Protein AF-A0A3D2EWH8-F1 (afdb_monomer_lite)

pLDDT: mean 90.08, std 9.7, range [44.03, 98.38]

Structure (mmCIF, N/CA/C/O backbone):
data_AF-A0A3D2EWH8-F1
#
_entry.id   AF-A0A3D2EWH8-F1
#
loop_
_atom_site.group_PDB
_atom_site.id
_atom_site.type_symbol
_atom_site.label_atom_id
_atom_site.label_alt_id
_atom_site.label_comp_id
_atom_site.label_asym_id
_atom_site.label_entity_id
_atom_site.label_seq_id
_atom_site.pdbx_PDB_ins_code
_atom_site.Cartn_x
_atom_site.Cartn_y
_atom_site.Cartn_z
_atom_site.occupancy
_atom_site.B_iso_or_equiv
_atom_site.auth_seq_id
_atom_site.auth_comp_id
_atom_site.auth_asym_id
_atom_site.auth_atom_id
_atom_site.pdbx_PDB_model_num
ATOM 1 N N . MET A 1 1 ? 4.519 -30.432 28.059 1.00 87.75 1 MET A N 1
ATOM 2 C CA . MET A 1 1 ? 3.528 -30.448 26.972 1.00 87.75 1 MET A CA 1
ATOM 3 C C . MET A 1 1 ? 2.766 -31.754 27.060 1.00 87.75 1 MET A C 1
ATOM 5 O O . MET A 1 1 ? 3.389 -32.806 26.987 1.00 87.75 1 MET A O 1
ATOM 9 N N . GLN A 1 2 ? 1.465 -31.682 27.308 1.00 94.62 2 GLN A N 1
ATOM 10 C CA . GLN A 1 2 ? 0.571 -32.838 27.301 1.00 94.62 2 GLN A CA 1
ATOM 11 C C . GLN A 1 2 ? 0.069 -33.100 25.875 1.00 94.62 2 GLN A C 1
ATOM 13 O O . GLN A 1 2 ? 0.092 -32.199 25.036 1.00 94.62 2 GLN A O 1
ATOM 18 N N . VAL A 1 3 ? -0.394 -34.317 25.590 1.00 95.69 3 VAL A N 1
ATOM 19 C CA . VAL A 1 3 ? -0.997 -34.685 24.297 1.00 95.69 3 VAL A CA 1
ATOM 20 C C . VAL A 1 3 ? -2.328 -35.368 24.570 1.00 95.69 3 VAL A C 1
ATOM 22 O O . VAL A 1 3 ? -2.373 -36.333 25.333 1.00 95.69 3 VAL A O 1
ATOM 25 N N . PHE A 1 4 ? -3.402 -34.882 23.952 1.00 97.06 4 PHE A N 1
ATOM 26 C CA . PHE A 1 4 ? -4.740 -35.429 24.153 1.00 97.06 4 PHE A CA 1
ATOM 27 C C . PHE A 1 4 ? -5.503 -35.557 22.834 1.00 97.06 4 PHE A C 1
ATOM 29 O O . PHE A 1 4 ? -5.484 -34.653 22.000 1.00 97.06 4 PHE A O 1
ATOM 36 N N . GLY A 1 5 ? -6.164 -36.694 22.632 1.00 96.75 5 GLY A N 1
ATOM 37 C CA . GLY A 1 5 ? -6.786 -37.056 21.362 1.00 96.75 5 GLY A CA 1
ATOM 38 C C . GLY A 1 5 ? -8.298 -36.869 21.344 1.00 96.75 5 GLY A C 1
ATOM 39 O O . GLY A 1 5 ? -8.986 -37.170 22.314 1.00 96.75 5 GLY A O 1
ATOM 40 N N . ILE A 1 6 ? -8.829 -36.447 20.202 1.00 97.19 6 ILE A N 1
ATOM 41 C CA . ILE A 1 6 ? -10.258 -36.451 19.890 1.00 97.19 6 ILE A CA 1
ATOM 42 C C . ILE A 1 6 ? -10.489 -37.465 18.768 1.00 97.19 6 ILE A C 1
ATOM 44 O O . ILE A 1 6 ? -10.050 -37.285 17.626 1.00 97.19 6 ILE A O 1
ATOM 48 N N . VAL A 1 7 ? -11.181 -38.556 19.090 1.00 95.19 7 VAL A N 1
ATOM 49 C CA . VAL A 1 7 ? -11.479 -39.650 18.157 1.00 95.19 7 VAL A CA 1
ATOM 50 C C . VAL A 1 7 ? -12.976 -39.870 18.025 1.00 95.19 7 VAL A C 1
ATOM 52 O O . VAL A 1 7 ? -13.784 -39.216 18.663 1.00 95.19 7 VAL A O 1
ATOM 55 N N . GLY A 1 8 ? -13.362 -40.731 17.096 1.00 91.88 8 GLY A N 1
ATOM 56 C CA . GLY A 1 8 ? -14.752 -40.947 16.719 1.00 91.88 8 GLY A CA 1
ATOM 57 C C . GLY A 1 8 ? -14.844 -41.405 15.273 1.00 91.88 8 GLY A C 1
ATOM 58 O O . GLY A 1 8 ? -13.917 -41.238 14.461 1.00 91.88 8 GLY A O 1
ATOM 59 N N . TRP A 1 9 ? -15.974 -41.994 14.916 1.00 89.19 9 TRP A N 1
ATOM 60 C CA . TRP A 1 9 ? -16.231 -42.400 13.542 1.00 89.19 9 TRP A CA 1
ATOM 61 C C . TRP A 1 9 ? -16.456 -41.193 12.616 1.00 89.19 9 TRP A C 1
ATOM 63 O O . TRP A 1 9 ? -16.443 -40.029 13.041 1.00 89.19 9 TRP A O 1
ATOM 73 N N . LYS A 1 10 ? -16.564 -41.437 11.303 1.00 83.94 10 LYS A N 1
ATOM 74 C CA . LYS A 1 10 ? -16.862 -40.361 10.341 1.00 83.94 10 LYS A CA 1
ATOM 75 C C . LYS A 1 10 ? -18.187 -39.682 10.730 1.00 83.94 10 LYS A C 1
ATOM 77 O O . LYS A 1 10 ? -19.050 -40.320 11.320 1.00 83.94 10 LYS A O 1
ATOM 82 N N . ASN A 1 11 ? -18.295 -38.382 10.457 1.00 81.69 11 ASN A N 1
ATOM 83 C CA . ASN A 1 11 ? -19.487 -37.550 10.690 1.00 81.69 11 ASN A CA 1
ATOM 84 C C . ASN A 1 11 ? -19.979 -37.408 12.145 1.00 81.69 11 ASN A C 1
ATOM 86 O O . ASN A 1 11 ? -21.056 -36.879 12.370 1.00 81.69 11 ASN A O 1
ATOM 90 N N . ASN A 1 12 ? -19.171 -37.774 13.144 1.00 85.88 12 ASN A N 1
ATOM 91 C CA . ASN A 1 12 ? -19.539 -37.615 14.558 1.00 85.88 12 ASN A CA 1
ATOM 92 C C . ASN A 1 12 ? -19.154 -36.248 15.174 1.00 85.88 12 ASN A C 1
ATOM 94 O O . ASN A 1 12 ? -19.240 -36.071 16.377 1.00 85.88 12 ASN A O 1
ATOM 98 N N . GLY A 1 13 ? -18.734 -35.251 14.385 1.00 86.44 13 GLY A N 1
ATOM 99 C CA . GLY A 1 13 ? -18.481 -33.890 14.902 1.00 86.44 13 GLY A CA 1
ATOM 100 C C . GLY A 1 13 ? -17.141 -33.666 15.623 1.00 86.44 13 GLY A C 1
ATOM 101 O O . GLY A 1 13 ? -17.014 -32.706 16.376 1.00 86.44 13 GLY A O 1
ATOM 102 N N . LYS A 1 14 ? -16.132 -34.515 15.378 1.00 92.94 14 LYS A N 1
ATOM 103 C CA . LYS A 1 14 ? -14.773 -34.381 15.949 1.00 92.94 14 LYS A CA 1
ATOM 104 C C . LYS A 1 14 ? -14.157 -33.001 15.718 1.00 92.94 14 LYS A C 1
ATOM 106 O O . LYS A 1 14 ? -13.758 -32.360 16.678 1.00 92.94 14 LYS A O 1
ATOM 111 N N . THR A 1 15 ? -14.114 -32.546 14.463 1.00 92.44 15 THR A N 1
ATOM 112 C CA . THR A 1 15 ? -13.508 -31.256 14.099 1.00 92.44 15 THR A CA 1
ATOM 113 C C . THR A 1 15 ? -14.187 -30.101 14.838 1.00 92.44 15 THR A C 1
ATOM 115 O O . THR A 1 15 ? -13.508 -29.266 15.419 1.00 92.44 15 THR A O 1
ATOM 118 N N . THR A 1 16 ? -15.520 -30.122 14.940 1.00 90.88 16 THR A N 1
ATOM 119 C CA . THR A 1 16 ? -16.285 -29.126 15.705 1.00 90.88 16 THR A CA 1
ATOM 120 C C . THR A 1 16 ? -15.915 -29.125 17.189 1.00 90.88 16 THR A C 1
ATOM 122 O O . THR A 1 16 ? -15.787 -28.060 17.787 1.00 90.88 16 THR A O 1
ATOM 125 N N . LEU A 1 17 ? -15.729 -30.298 17.806 1.00 94.00 17 LEU A N 1
ATOM 126 C CA . LEU A 1 17 ? -15.289 -30.362 19.201 1.00 94.00 17 LEU A CA 1
ATOM 127 C C . LEU A 1 17 ? -13.853 -29.845 19.362 1.00 94.00 17 LEU A C 1
ATOM 129 O O . LEU A 1 17 ? -13.596 -29.075 20.281 1.00 94.00 17 LEU A O 1
ATOM 133 N N . VAL A 1 18 ? -12.940 -30.223 18.461 1.00 96.69 18 VAL A N 1
ATOM 134 C CA . VAL A 1 18 ? -11.543 -29.759 18.464 1.00 96.69 18 VAL A CA 1
ATOM 135 C C . VAL A 1 18 ? -11.478 -28.232 18.401 1.00 96.69 18 VAL A C 1
ATOM 137 O O . VAL A 1 18 ? -10.810 -27.623 19.232 1.00 96.69 18 VAL A O 1
ATOM 140 N N . GLU A 1 19 ? -12.212 -27.603 17.481 1.00 96.44 19 GLU A N 1
ATOM 141 C CA . GLU A 1 19 ? -12.273 -26.140 17.347 1.00 96.44 19 GLU A CA 1
ATOM 142 C C . GLU A 1 19 ? -12.770 -25.465 18.630 1.00 96.44 19 GLU A C 1
ATOM 144 O O . GLU A 1 19 ? -12.127 -24.548 19.147 1.00 96.44 19 GLU A O 1
ATOM 149 N N . ARG A 1 20 ? -13.891 -25.950 19.181 1.00 95.38 20 ARG A N 1
ATOM 150 C CA . ARG A 1 20 ? -14.478 -25.419 20.422 1.00 95.38 20 ARG A CA 1
ATOM 151 C C . ARG A 1 20 ? -13.529 -25.570 21.609 1.00 95.38 20 ARG A C 1
ATOM 153 O O . ARG A 1 20 ? -13.427 -24.656 22.425 1.00 95.38 20 ARG A O 1
ATOM 160 N N . LEU A 1 21 ? -12.836 -26.701 21.696 1.00 95.44 21 LEU A N 1
ATOM 161 C CA . LEU A 1 21 ? -11.920 -27.022 22.785 1.00 95.44 21 LEU A CA 1
ATOM 162 C C . LEU A 1 21 ? -10.659 -26.161 22.726 1.00 95.44 21 LEU A C 1
ATOM 164 O O . LEU A 1 21 ? -10.281 -25.575 23.736 1.00 95.44 21 LEU A O 1
ATOM 168 N N . ILE A 1 22 ? -10.059 -26.012 21.540 1.00 96.19 22 ILE A N 1
ATOM 169 C CA . ILE A 1 22 ? -8.915 -25.114 21.330 1.00 96.19 22 ILE A CA 1
ATOM 170 C C . ILE A 1 22 ? -9.308 -23.681 21.699 1.00 96.19 22 ILE A C 1
ATOM 172 O O . ILE A 1 22 ? -8.621 -23.054 22.502 1.00 96.19 22 ILE A O 1
ATOM 176 N N . ALA A 1 23 ? -10.443 -23.184 21.194 1.00 90.00 23 ALA A N 1
ATOM 177 C CA . ALA A 1 23 ? -10.916 -21.837 21.508 1.00 90.00 23 ALA A CA 1
ATOM 178 C C . ALA A 1 23 ? -11.118 -21.630 23.020 1.00 90.00 23 ALA A C 1
ATOM 180 O O . ALA A 1 23 ? -10.714 -20.602 23.568 1.00 90.00 23 ALA A O 1
ATOM 181 N N . ASN A 1 24 ? -11.703 -22.613 23.713 1.00 91.69 24 ASN A N 1
ATOM 182 C CA . ASN A 1 24 ? -11.949 -22.534 25.150 1.00 91.69 24 ASN A CA 1
ATOM 183 C C . ASN A 1 24 ? -10.652 -22.575 25.977 1.00 91.69 24 ASN A C 1
ATOM 185 O O . ASN A 1 24 ? -10.472 -21.757 26.878 1.00 91.69 24 ASN A O 1
ATOM 189 N N . LEU A 1 25 ? -9.719 -23.466 25.639 1.00 93.56 25 LEU A N 1
ATOM 190 C CA . LEU A 1 25 ? -8.410 -23.566 26.288 1.00 93.56 25 LEU A CA 1
ATOM 191 C C . LEU A 1 25 ? -7.567 -22.303 26.075 1.00 93.56 25 LEU A C 1
ATOM 193 O O . LEU A 1 25 ? -6.998 -21.774 27.030 1.00 93.56 25 LEU A O 1
ATOM 197 N N . THR A 1 26 ? -7.527 -21.770 24.851 1.00 91.94 26 THR A N 1
ATOM 198 C CA . THR A 1 26 ? -6.823 -20.514 24.558 1.00 91.94 26 THR A CA 1
ATOM 199 C C . THR A 1 26 ? -7.447 -19.337 25.307 1.00 91.94 26 THR A C 1
ATOM 201 O O . THR A 1 26 ? -6.718 -18.535 25.887 1.00 91.94 26 THR A O 1
ATOM 204 N N . ARG A 1 27 ? -8.784 -19.267 25.399 1.00 87.50 27 ARG A N 1
ATOM 205 C CA . ARG A 1 27 ? -9.491 -18.269 26.227 1.00 87.50 27 ARG A CA 1
ATOM 206 C C . ARG A 1 27 ? -9.103 -18.363 27.708 1.00 87.50 27 ARG A C 1
ATOM 208 O O . ARG A 1 27 ? -9.052 -17.344 28.388 1.00 87.50 27 ARG A O 1
ATOM 215 N N . ARG A 1 28 ? -8.814 -19.570 28.201 1.00 87.50 28 ARG A N 1
ATOM 216 C CA . ARG A 1 28 ? -8.345 -19.838 29.572 1.00 87.50 28 ARG A CA 1
ATOM 217 C C . ARG A 1 28 ? -6.829 -19.650 29.757 1.00 87.50 28 ARG A C 1
ATOM 219 O O . ARG A 1 28 ? -6.317 -19.913 30.841 1.00 87.50 28 ARG A O 1
ATOM 226 N N . GLY A 1 29 ? -6.115 -19.175 28.733 1.00 87.94 29 GLY A N 1
ATOM 227 C CA . GLY A 1 29 ? -4.699 -18.805 28.811 1.00 87.94 29 GLY A CA 1
ATOM 228 C C . GLY A 1 29 ? -3.704 -19.920 28.482 1.00 87.94 29 GLY A C 1
ATOM 229 O O . GLY A 1 29 ? -2.502 -19.699 28.615 1.00 87.94 29 GLY A O 1
ATOM 230 N N . TYR A 1 30 ? -4.164 -21.093 28.040 1.00 92.31 30 TYR A N 1
ATOM 231 C CA . TYR A 1 30 ? -3.276 -22.180 27.623 1.00 92.31 30 TYR A CA 1
ATOM 232 C C . TYR A 1 30 ? -2.739 -21.950 26.207 1.00 92.31 30 TYR A C 1
ATOM 234 O O . TYR A 1 30 ? -3.470 -21.555 25.292 1.00 92.31 30 TYR A O 1
ATOM 242 N N . LYS A 1 31 ? -1.463 -22.274 25.994 1.00 94.12 31 LYS A N 1
ATOM 243 C CA . LYS A 1 31 ? -0.865 -22.405 24.664 1.00 94.12 31 LYS A CA 1
ATOM 244 C C . LYS A 1 31 ? -1.204 -23.783 24.117 1.00 94.12 31 LYS A C 1
ATOM 246 O O . LYS A 1 31 ? -0.784 -24.791 24.686 1.00 94.12 31 LYS A O 1
ATOM 251 N N . VAL A 1 32 ? -1.936 -23.826 23.009 1.00 95.94 32 VAL A N 1
ATOM 252 C CA . VAL A 1 32 ? -2.468 -25.074 22.448 1.00 95.94 32 VAL A CA 1
ATOM 253 C C . VAL A 1 32 ? -1.921 -25.307 21.042 1.00 95.94 32 VAL A C 1
ATOM 255 O O . VAL A 1 32 ? -2.069 -24.456 20.167 1.00 95.94 32 VAL A O 1
ATOM 258 N N . GLY A 1 33 ? -1.291 -26.461 20.829 1.00 96.44 33 GLY A N 1
ATOM 259 C CA . GLY A 1 33 ? -0.975 -26.999 19.507 1.00 96.44 33 GLY A CA 1
ATOM 260 C C . GLY A 1 33 ? -2.099 -27.902 18.992 1.00 96.44 33 GLY A C 1
ATOM 261 O O . GLY A 1 33 ? -2.917 -28.390 19.772 1.00 96.44 33 GLY A O 1
ATOM 262 N N . SER A 1 34 ? -2.145 -28.166 17.684 1.00 96.81 34 SER A N 1
ATOM 263 C CA . SER A 1 34 ? -3.102 -29.126 17.124 1.00 96.81 34 SER A CA 1
ATOM 264 C C . SER A 1 34 ? -2.509 -29.955 15.992 1.00 96.81 34 SER A C 1
ATOM 266 O O . SER A 1 34 ? -1.759 -29.433 15.171 1.00 96.81 34 SER A O 1
ATOM 268 N N . ILE A 1 35 ? -2.851 -31.242 15.949 1.00 95.69 35 ILE A N 1
ATOM 269 C CA . ILE A 1 35 ? -2.458 -32.181 14.892 1.00 95.69 35 ILE A CA 1
ATOM 270 C C . ILE A 1 35 ? -3.725 -32.802 14.315 1.00 95.69 35 ILE A C 1
ATOM 272 O O . ILE A 1 35 ? -4.584 -33.260 15.064 1.00 95.69 35 ILE A O 1
ATOM 276 N N . LYS A 1 36 ? -3.820 -32.881 12.986 1.00 93.19 36 LYS A N 1
ATOM 277 C CA . LYS A 1 36 ? -4.891 -33.600 12.292 1.00 93.19 36 LYS A CA 1
ATOM 278 C C . LYS A 1 36 ? -4.301 -34.699 11.420 1.00 93.19 36 LYS A C 1
ATOM 280 O O . LYS A 1 36 ? -3.499 -34.419 10.539 1.00 93.19 36 LYS A O 1
ATOM 285 N N . HIS A 1 37 ? -4.732 -35.935 11.644 1.00 91.06 37 HIS A N 1
ATOM 286 C CA . HIS A 1 37 ? -4.354 -37.072 10.809 1.00 91.06 37 HIS A CA 1
ATOM 287 C C . HIS A 1 37 ? -5.275 -37.157 9.585 1.00 91.06 37 HIS A C 1
ATOM 289 O O . HIS A 1 37 ? -6.481 -37.393 9.724 1.00 91.06 37 HIS A O 1
ATOM 295 N N . ALA A 1 38 ? -4.726 -36.951 8.389 1.00 82.81 38 ALA A N 1
ATOM 296 C CA . ALA A 1 38 ? -5.452 -37.089 7.130 1.00 82.81 38 ALA A CA 1
ATOM 297 C C . ALA A 1 38 ? -5.299 -38.516 6.571 1.00 82.81 38 ALA A C 1
ATOM 299 O O . ALA A 1 38 ? -4.227 -39.096 6.615 1.00 82.81 38 ALA A O 1
ATOM 300 N N . HIS A 1 39 ? -6.384 -39.089 6.038 1.00 71.00 39 HIS A N 1
ATOM 301 C CA . HIS A 1 39 ? -6.389 -40.436 5.432 1.00 71.00 39 HIS A CA 1
ATOM 302 C C . HIS A 1 39 ? -6.357 -40.415 3.892 1.00 71.00 39 HIS A C 1
ATOM 304 O O . HIS A 1 39 ? -6.572 -41.443 3.254 1.00 71.00 39 HIS A O 1
ATOM 310 N N . HIS A 1 40 ? -6.184 -39.239 3.297 1.00 73.44 40 HIS A N 1
ATOM 311 C CA . HIS A 1 40 ? -6.051 -39.036 1.859 1.00 73.44 40 HIS A CA 1
ATOM 312 C C . HIS A 1 40 ? -4.872 -38.105 1.614 1.00 73.44 40 HIS A C 1
ATOM 314 O O . HIS A 1 40 ? -4.506 -37.343 2.508 1.00 73.44 40 HIS A O 1
ATOM 320 N N . ASP A 1 41 ? -4.306 -38.193 0.416 1.00 74.06 41 ASP A N 1
ATOM 321 C CA . ASP A 1 41 ? -3.236 -37.308 -0.021 1.00 74.06 41 ASP A CA 1
ATOM 322 C C . ASP A 1 41 ? -3.746 -35.857 -0.008 1.00 74.06 41 ASP A C 1
ATOM 324 O O . ASP A 1 41 ? -4.767 -35.539 -0.629 1.00 74.06 41 ASP A O 1
ATOM 328 N N . VAL A 1 42 ? -3.102 -35.011 0.793 1.00 80.94 42 VAL A N 1
ATOM 329 C CA . VAL A 1 42 ? -3.432 -33.593 0.962 1.00 80.94 42 VAL A CA 1
ATOM 330 C C . VAL A 1 42 ? -2.141 -32.820 0.797 1.00 80.94 42 VAL A C 1
ATOM 332 O O . VAL A 1 42 ? -1.240 -32.933 1.626 1.00 80.94 42 VAL A O 1
ATOM 335 N N . ASP A 1 43 ? -2.083 -31.997 -0.243 1.00 84.81 43 ASP A N 1
ATOM 336 C CA . ASP A 1 43 ? -0.966 -31.086 -0.438 1.00 84.81 43 ASP A CA 1
ATOM 337 C C . ASP A 1 43 ? -1.256 -29.735 0.234 1.00 84.81 43 ASP A C 1
ATOM 339 O O . ASP A 1 43 ? -2.366 -29.198 0.161 1.00 84.81 43 ASP A O 1
ATOM 343 N N . LEU A 1 44 ? -0.244 -29.193 0.910 1.00 84.50 44 LEU A N 1
ATOM 344 C CA . LEU A 1 44 ? -0.266 -27.850 1.491 1.00 84.50 44 LEU A CA 1
ATOM 345 C C . LEU A 1 44 ? 0.148 -26.776 0.472 1.00 84.50 44 LEU A C 1
ATOM 347 O O . LEU A 1 44 ? 0.005 -25.585 0.754 1.00 84.50 44 LEU A O 1
ATOM 351 N N . ASP A 1 45 ? 0.659 -27.187 -0.690 1.00 86.56 45 ASP A N 1
ATOM 352 C CA . ASP A 1 45 ? 1.200 -26.322 -1.734 1.00 86.56 45 ASP A CA 1
ATOM 353 C C . ASP A 1 45 ? 0.436 -26.462 -3.066 1.00 86.56 45 ASP A C 1
ATOM 355 O O . ASP A 1 45 ? -0.322 -27.407 -3.285 1.00 86.56 45 ASP A O 1
ATOM 359 N N . GLN A 1 46 ? 0.606 -25.494 -3.971 1.00 85.31 46 GLN A N 1
ATOM 360 C CA . GLN A 1 46 ? -0.059 -25.476 -5.276 1.00 85.31 46 GLN A CA 1
ATOM 361 C C . GLN A 1 46 ? 0.900 -25.886 -6.403 1.00 85.31 46 GLN A C 1
ATOM 363 O O . GLN A 1 46 ? 1.959 -25.263 -6.554 1.00 85.31 46 GLN A O 1
ATOM 368 N N . PRO A 1 47 ? 0.507 -26.838 -7.274 1.00 87.56 47 PRO A N 1
ATOM 369 C CA . PRO A 1 47 ? 1.283 -27.187 -8.456 1.00 87.56 47 PRO A CA 1
ATOM 370 C C . PRO A 1 47 ? 1.677 -25.962 -9.290 1.00 87.56 47 PRO A C 1
ATOM 372 O O . PRO A 1 47 ? 0.853 -25.101 -9.599 1.00 87.56 47 PRO A O 1
ATOM 375 N N . GLY A 1 48 ? 2.957 -25.889 -9.662 1.00 85.38 48 GLY A N 1
ATOM 376 C CA . GLY A 1 48 ? 3.518 -24.809 -10.482 1.00 85.38 48 GLY A CA 1
ATOM 377 C C . GLY A 1 48 ? 4.066 -23.604 -9.709 1.00 85.38 48 GLY A C 1
ATOM 378 O O . GLY A 1 48 ? 4.766 -22.791 -10.311 1.00 85.38 48 GLY A O 1
ATOM 379 N N . ARG A 1 49 ? 3.822 -23.492 -8.395 1.00 89.81 49 ARG A N 1
ATOM 380 C CA . ARG A 1 49 ? 4.496 -22.500 -7.537 1.00 89.81 49 ARG A CA 1
ATOM 381 C C . ARG A 1 49 ? 5.942 -22.905 -7.244 1.00 89.81 49 ARG A C 1
ATOM 383 O O . ARG A 1 49 ? 6.312 -24.070 -7.385 1.00 89.81 49 ARG A O 1
ATOM 390 N N . ASP A 1 50 ? 6.769 -21.941 -6.846 1.00 91.62 50 ASP A N 1
ATOM 391 C CA . ASP A 1 50 ? 8.215 -22.152 -6.693 1.00 91.62 50 ASP A CA 1
ATOM 392 C C . ASP A 1 50 ? 8.547 -23.208 -5.629 1.00 91.62 50 ASP A C 1
ATOM 394 O O . ASP A 1 50 ? 9.316 -24.129 -5.895 1.00 91.62 50 ASP A O 1
ATOM 398 N N . SER A 1 51 ? 7.894 -23.160 -4.466 1.00 91.50 51 SER A N 1
ATOM 399 C CA . SER A 1 51 ? 8.060 -24.160 -3.401 1.00 91.50 51 SER A CA 1
ATOM 400 C C . SER A 1 51 ? 7.634 -25.568 -3.827 1.00 91.50 51 SER A C 1
ATOM 402 O O . SER A 1 51 ? 8.332 -26.535 -3.519 1.00 91.50 51 SER A O 1
ATOM 404 N N . TYR A 1 52 ? 6.570 -25.688 -4.625 1.00 92.25 52 TYR A N 1
ATOM 405 C CA . TYR A 1 52 ? 6.139 -26.967 -5.185 1.00 92.25 52 TYR A CA 1
ATOM 406 C C . TYR A 1 52 ? 7.201 -27.523 -6.136 1.00 92.25 52 TYR A C 1
ATOM 408 O O . TYR A 1 52 ? 7.538 -28.705 -6.096 1.00 92.25 52 TYR A O 1
ATOM 416 N N . ARG A 1 53 ? 7.783 -26.658 -6.976 1.00 93.56 53 ARG A N 1
ATOM 417 C CA . ARG A 1 53 ? 8.861 -27.038 -7.898 1.00 93.56 53 ARG A CA 1
ATOM 418 C C . ARG A 1 53 ? 10.129 -27.464 -7.157 1.00 93.56 53 ARG A C 1
ATOM 420 O O . ARG A 1 53 ? 10.801 -28.370 -7.636 1.00 93.56 53 ARG A O 1
ATOM 427 N N . HIS A 1 54 ? 10.445 -26.866 -6.006 1.00 94.31 54 HIS A N 1
ATOM 428 C CA . HIS A 1 54 ? 11.578 -27.292 -5.173 1.00 94.31 54 HIS A CA 1
ATOM 429 C C . HIS A 1 54 ? 11.385 -28.719 -4.643 1.00 94.31 54 HIS A C 1
ATOM 431 O O . HIS A 1 54 ? 12.276 -29.555 -4.787 1.00 94.31 54 HIS A O 1
ATOM 437 N N . ARG A 1 55 ? 10.200 -29.018 -4.097 1.00 92.88 55 ARG A N 1
ATOM 438 C CA . ARG A 1 55 ? 9.832 -30.361 -3.616 1.00 92.88 55 ARG A CA 1
ATOM 439 C C . ARG A 1 55 ? 9.852 -31.384 -4.752 1.00 92.88 55 ARG A C 1
ATOM 441 O O . ARG A 1 55 ? 10.526 -32.404 -4.647 1.00 92.88 55 ARG A O 1
ATOM 448 N N . ALA A 1 56 ? 9.221 -31.064 -5.886 1.00 91.19 56 ALA A N 1
ATOM 449 C CA . ALA A 1 56 ? 9.204 -31.918 -7.077 1.00 91.19 56 ALA A CA 1
ATOM 450 C C . ALA A 1 56 ? 10.603 -32.159 -7.682 1.00 91.19 56 ALA A C 1
ATOM 452 O O . ALA A 1 56 ? 10.822 -33.174 -8.340 1.00 91.19 56 ALA A O 1
ATOM 453 N N . ALA A 1 57 ? 11.558 -31.253 -7.449 1.00 93.44 57 ALA A N 1
ATOM 454 C CA . ALA A 1 57 ? 12.959 -31.431 -7.828 1.00 93.44 57 ALA A CA 1
ATOM 455 C C . ALA A 1 57 ? 13.744 -32.363 -6.880 1.00 93.44 57 ALA A C 1
ATOM 457 O O . ALA A 1 57 ? 14.909 -32.650 -7.151 1.00 93.44 57 ALA A O 1
ATOM 458 N N . GLY A 1 58 ? 13.123 -32.850 -5.799 1.00 92.44 58 GLY A N 1
ATOM 459 C CA . GLY A 1 58 ? 13.706 -33.807 -4.857 1.00 92.44 58 GLY A CA 1
ATOM 460 C C . GLY A 1 58 ? 14.182 -33.205 -3.534 1.00 92.44 58 GLY A C 1
ATOM 461 O O . GLY A 1 58 ? 14.969 -33.844 -2.838 1.00 92.44 58 GLY A O 1
ATOM 462 N N . ALA A 1 59 ? 13.752 -31.992 -3.170 1.00 94.12 59 ALA A N 1
ATOM 463 C CA . ALA A 1 59 ? 14.041 -31.446 -1.846 1.00 94.12 59 ALA A CA 1
ATOM 464 C C . ALA A 1 59 ? 13.334 -32.274 -0.757 1.00 94.12 59 ALA A C 1
ATOM 466 O O . ALA A 1 59 ? 12.109 -32.366 -0.755 1.00 94.12 59 ALA A O 1
ATOM 467 N N . SER A 1 60 ? 14.100 -32.842 0.182 1.00 93.00 60 SER A N 1
ATOM 468 C CA . SER A 1 60 ? 13.559 -33.609 1.318 1.00 93.00 60 SER A CA 1
ATOM 469 C C . SER A 1 60 ? 12.789 -32.732 2.306 1.00 93.00 60 SER A C 1
ATOM 471 O O . SER A 1 60 ? 11.848 -33.187 2.948 1.00 93.00 60 SER A O 1
ATOM 473 N N . GLU A 1 61 ? 13.183 -31.461 2.414 1.00 94.12 61 GLU A N 1
ATOM 474 C CA . GLU A 1 61 ? 12.488 -30.450 3.202 1.00 94.12 61 GLU A CA 1
ATOM 475 C C . GLU A 1 61 ? 12.388 -29.143 2.418 1.00 94.12 61 GLU A C 1
ATOM 477 O O . GLU A 1 61 ? 13.326 -28.726 1.737 1.00 94.12 61 GLU A O 1
ATOM 482 N N . THR A 1 62 ? 11.242 -28.474 2.511 1.00 95.19 62 THR A N 1
ATOM 483 C CA . THR A 1 62 ? 11.019 -27.151 1.912 1.00 95.19 62 THR A CA 1
ATOM 484 C C . THR A 1 62 ? 10.313 -26.255 2.918 1.00 95.19 62 THR A C 1
ATOM 486 O O . THR A 1 62 ? 9.313 -26.653 3.509 1.00 95.19 62 THR A O 1
ATOM 489 N N . MET A 1 63 ? 10.819 -25.034 3.120 1.00 94.06 63 MET A N 1
ATOM 490 C CA . MET A 1 63 ? 10.229 -24.049 4.030 1.00 94.06 63 MET A CA 1
ATOM 491 C C . MET A 1 63 ? 9.665 -22.854 3.258 1.00 94.06 63 MET A C 1
ATOM 493 O O . MET A 1 63 ? 10.374 -22.199 2.497 1.00 94.06 63 MET A O 1
ATOM 497 N N . LEU A 1 64 ? 8.394 -22.540 3.505 1.00 92.25 64 LEU A N 1
ATOM 498 C CA . LEU A 1 64 ? 7.716 -21.326 3.054 1.00 92.25 64 LEU A CA 1
ATOM 499 C C . LEU A 1 64 ? 7.683 -20.324 4.208 1.00 92.25 64 LEU A C 1
ATOM 501 O O . LEU A 1 64 ? 7.107 -20.629 5.247 1.00 92.25 64 LEU A O 1
ATOM 505 N N . ALA A 1 65 ? 8.262 -19.132 4.046 1.00 93.31 65 ALA A N 1
ATOM 506 C CA . ALA A 1 65 ? 8.337 -18.120 5.104 1.00 93.31 65 ALA A CA 1
ATOM 507 C C . ALA A 1 65 ? 7.831 -16.746 4.635 1.00 93.31 65 ALA A C 1
ATOM 509 O O . ALA A 1 65 ? 8.129 -16.293 3.534 1.00 93.31 65 ALA A O 1
ATOM 510 N N . THR A 1 66 ? 7.069 -16.069 5.497 1.00 91.62 66 THR A N 1
ATOM 511 C CA . THR A 1 66 ? 6.536 -14.711 5.296 1.00 91.62 66 THR A CA 1
ATOM 512 C C . THR A 1 66 ? 6.656 -13.911 6.594 1.00 91.62 66 THR A C 1
ATOM 514 O O . THR A 1 66 ? 6.839 -14.491 7.662 1.00 91.62 66 THR A O 1
ATOM 517 N N . GLY A 1 67 ? 6.440 -12.592 6.547 1.00 89.25 67 GLY A N 1
ATOM 518 C CA . GLY A 1 67 ? 6.438 -11.750 7.754 1.00 89.25 67 GLY A CA 1
ATOM 519 C C . GLY A 1 67 ? 5.357 -12.090 8.796 1.00 89.25 67 GLY A C 1
ATOM 520 O O . GLY A 1 67 ? 5.411 -11.570 9.904 1.00 89.25 67 GLY A O 1
ATOM 521 N N . LYS A 1 68 ? 4.375 -12.947 8.469 1.00 85.62 68 LYS A N 1
ATOM 522 C CA . LYS A 1 68 ? 3.300 -13.354 9.394 1.00 85.62 68 LYS A CA 1
ATOM 523 C C . LYS A 1 68 ? 3.441 -14.785 9.920 1.00 85.62 68 LYS A C 1
ATOM 525 O O . LYS A 1 68 ? 2.927 -15.076 10.994 1.00 85.62 68 LYS A O 1
ATOM 530 N N . ARG A 1 69 ? 4.045 -15.692 9.146 1.00 90.00 69 ARG A N 1
ATOM 531 C CA . ARG A 1 69 ? 4.117 -17.135 9.444 1.00 90.00 69 ARG A CA 1
ATOM 532 C C . ARG A 1 69 ? 5.092 -17.859 8.528 1.00 90.00 69 ARG A C 1
ATOM 534 O O . ARG A 1 69 ? 5.412 -17.360 7.446 1.00 90.00 69 ARG A O 1
ATOM 541 N N . TRP A 1 70 ? 5.451 -19.072 8.927 1.00 92.75 70 TRP A N 1
ATOM 542 C CA . TRP A 1 70 ? 6.171 -20.032 8.104 1.00 92.75 70 TRP A CA 1
ATOM 543 C C . TRP A 1 70 ? 5.498 -21.412 8.146 1.00 92.75 70 TRP A C 1
ATOM 545 O O . TRP A 1 70 ? 4.735 -21.702 9.066 1.00 92.75 70 TRP A O 1
ATOM 555 N N . ALA A 1 71 ? 5.765 -22.235 7.134 1.00 91.81 71 ALA A N 1
ATOM 556 C CA . ALA A 1 71 ? 5.356 -23.633 7.039 1.00 91.81 71 ALA A CA 1
ATOM 557 C C . ALA A 1 71 ? 6.545 -24.473 6.552 1.00 91.81 71 ALA A C 1
ATOM 559 O O . ALA A 1 71 ? 7.225 -24.080 5.603 1.00 91.81 71 ALA A O 1
ATOM 560 N N . LEU A 1 72 ? 6.794 -25.609 7.202 1.00 92.88 72 LEU A N 1
ATOM 561 C CA . LEU A 1 72 ? 7.821 -26.579 6.821 1.00 92.88 72 LEU A CA 1
ATOM 562 C C . LEU A 1 72 ? 7.133 -27.841 6.300 1.00 92.88 72 LEU A C 1
ATOM 564 O O . LEU A 1 72 ? 6.271 -28.395 6.979 1.00 92.88 72 LEU A O 1
ATOM 568 N N . MET A 1 73 ? 7.504 -28.266 5.098 1.00 92.50 73 MET A N 1
ATOM 569 C CA . MET A 1 73 ? 7.035 -29.495 4.464 1.00 92.50 73 MET A CA 1
ATOM 570 C C . MET A 1 73 ? 8.190 -30.491 4.450 1.00 92.50 73 MET A C 1
ATOM 572 O O . MET A 1 73 ? 9.282 -30.141 3.998 1.00 92.50 73 MET A O 1
ATOM 576 N N . HIS A 1 74 ? 7.933 -31.698 4.945 1.00 92.31 74 HIS A N 1
ATOM 577 C CA . HIS A 1 74 ? 8.879 -32.807 4.996 1.00 92.31 74 HIS A CA 1
ATOM 578 C C . HIS A 1 74 ? 8.358 -33.948 4.117 1.00 92.31 74 HIS A C 1
ATOM 580 O O . HIS A 1 74 ? 7.202 -34.348 4.259 1.00 92.31 74 HIS A O 1
ATOM 586 N N . GLU A 1 75 ? 9.199 -34.450 3.216 1.00 91.06 75 GLU A N 1
ATOM 587 C CA . GLU A 1 75 ? 8.863 -35.532 2.289 1.00 91.06 75 GLU A CA 1
ATOM 588 C C . GLU A 1 75 ? 9.397 -36.867 2.817 1.00 91.06 75 GLU A C 1
ATOM 590 O O . GLU A 1 75 ? 10.608 -37.063 2.893 1.00 91.06 75 GLU A O 1
ATOM 595 N N . TYR A 1 76 ? 8.509 -37.818 3.124 1.00 88.50 76 TYR A N 1
ATOM 596 C CA . TYR A 1 76 ? 8.921 -39.148 3.602 1.00 88.50 76 TYR A CA 1
ATOM 597 C C . TYR A 1 76 ? 9.677 -39.966 2.544 1.00 88.50 76 TYR A C 1
ATOM 599 O O . TYR A 1 76 ? 10.472 -40.842 2.878 1.00 88.50 76 TYR A O 1
ATOM 607 N N . GLY A 1 77 ? 9.443 -39.720 1.251 1.00 85.25 77 GLY A N 1
ATOM 608 C CA . GLY A 1 77 ? 10.047 -40.512 0.180 1.00 85.25 77 GLY A CA 1
ATOM 609 C C . GLY A 1 77 ? 9.728 -42.008 0.323 1.00 85.25 77 GLY A C 1
ATOM 610 O O . GLY A 1 77 ? 8.588 -42.420 0.133 1.00 85.25 77 GLY A O 1
ATOM 611 N N . ALA A 1 78 ? 10.743 -42.823 0.632 1.00 85.19 78 ALA A N 1
ATOM 612 C CA . ALA A 1 78 ? 10.601 -44.265 0.877 1.00 85.19 78 ALA A CA 1
ATOM 613 C C . ALA A 1 78 ? 10.510 -44.638 2.372 1.00 85.19 78 ALA A C 1
ATOM 615 O O . ALA A 1 78 ? 10.384 -45.821 2.700 1.00 85.19 78 ALA A O 1
ATOM 616 N N . GLU A 1 79 ? 10.613 -43.662 3.275 1.00 86.38 79 GLU A N 1
ATOM 617 C CA . GLU A 1 79 ? 10.508 -43.870 4.717 1.00 86.38 79 GLU A CA 1
ATOM 618 C C . GLU A 1 79 ? 9.040 -44.043 5.147 1.00 86.38 79 GLU A C 1
ATOM 620 O O . GLU A 1 79 ? 8.129 -43.517 4.501 1.00 86.38 79 GLU A O 1
ATOM 625 N N . PRO A 1 80 ? 8.769 -44.811 6.217 1.00 87.31 80 PRO A N 1
ATOM 626 C CA . PRO A 1 80 ? 7.424 -44.912 6.770 1.00 87.31 80 PRO A CA 1
ATOM 627 C C . PRO A 1 80 ? 6.976 -43.586 7.402 1.00 87.31 80 PRO A C 1
ATOM 629 O O . PRO A 1 80 ? 7.797 -42.791 7.854 1.00 87.31 80 PRO A O 1
ATOM 632 N N . GLU A 1 81 ? 5.658 -43.390 7.492 1.00 88.00 81 GLU A N 1
ATOM 633 C CA . GLU A 1 81 ? 5.059 -42.255 8.203 1.00 88.00 81 GLU A CA 1
ATOM 634 C C . GLU A 1 81 ? 5.570 -42.178 9.652 1.00 88.00 81 GLU A C 1
ATOM 636 O O . GLU A 1 81 ? 5.629 -43.189 10.362 1.00 88.00 81 GLU A O 1
ATOM 641 N N . ALA A 1 82 ? 5.931 -40.971 10.097 1.00 90.12 82 ALA A N 1
ATOM 642 C CA . ALA A 1 82 ? 6.447 -40.763 11.438 1.00 90.12 82 ALA A CA 1
ATOM 643 C C . ALA A 1 82 ? 5.364 -41.051 12.489 1.00 90.12 82 ALA A C 1
ATOM 645 O O . ALA A 1 82 ? 4.210 -40.634 12.339 1.00 90.12 82 ALA A O 1
ATOM 646 N N . PRO A 1 83 ? 5.726 -41.703 13.604 1.00 92.25 83 PRO A N 1
ATOM 647 C CA . PRO A 1 83 ? 4.816 -41.862 14.723 1.00 92.25 83 PRO A CA 1
ATOM 648 C C . PRO A 1 83 ? 4.472 -40.495 15.340 1.00 92.25 83 PRO A C 1
ATOM 650 O O . PRO A 1 83 ? 5.264 -39.549 15.306 1.00 92.25 83 PRO A O 1
ATOM 653 N N . LEU A 1 84 ? 3.288 -40.390 15.950 1.00 93.31 84 LEU A N 1
ATOM 654 C CA . LEU A 1 84 ? 2.789 -39.145 16.548 1.00 93.31 84 LEU A CA 1
ATOM 655 C C . LEU A 1 84 ? 3.781 -38.539 17.552 1.00 93.31 84 LEU A C 1
ATOM 657 O O . LEU A 1 84 ? 3.934 -37.321 17.615 1.00 93.31 84 LEU A O 1
ATOM 661 N N . GLU A 1 85 ? 4.459 -39.385 18.324 1.00 91.62 85 GLU A N 1
ATOM 662 C CA . GLU A 1 85 ? 5.449 -38.991 19.323 1.00 91.62 85 GLU A CA 1
ATOM 663 C C . GLU A 1 85 ? 6.593 -38.180 18.701 1.00 91.62 85 GLU A C 1
ATOM 665 O O . GLU A 1 85 ? 7.069 -37.230 19.319 1.00 91.62 85 GLU A O 1
ATOM 670 N N . GLN A 1 86 ? 6.988 -38.505 17.465 1.00 91.62 86 GLN A N 1
ATOM 671 C CA . GLN A 1 86 ? 7.987 -37.756 16.707 1.00 91.62 86 GLN A CA 1
ATOM 672 C C . GLN A 1 86 ? 7.411 -36.431 16.192 1.00 91.62 86 GLN A C 1
ATOM 674 O O . GLN A 1 86 ? 8.037 -35.387 16.370 1.00 91.62 86 GLN A O 1
ATOM 679 N N . LEU A 1 87 ? 6.199 -36.437 15.626 1.00 93.19 87 LEU A N 1
ATOM 680 C CA . LEU A 1 87 ? 5.565 -35.227 15.081 1.00 93.19 87 LEU A CA 1
ATOM 681 C C . LEU A 1 87 ? 5.362 -34.138 16.139 1.00 93.19 87 LEU A C 1
ATOM 683 O O . LEU A 1 87 ? 5.561 -32.952 15.880 1.00 93.19 87 LEU A O 1
ATOM 687 N N . VAL A 1 88 ? 5.015 -34.542 17.360 1.00 93.62 88 VAL A N 1
ATOM 688 C CA . VAL A 1 88 ? 4.836 -33.634 18.496 1.00 93.62 88 VAL A CA 1
ATOM 689 C C . VAL A 1 88 ? 6.128 -32.873 18.841 1.00 93.62 88 VAL A C 1
ATOM 691 O O . VAL A 1 88 ? 6.050 -31.743 19.318 1.00 93.62 88 VAL A O 1
ATOM 694 N N . THR A 1 89 ? 7.316 -33.418 18.549 1.00 92.56 89 THR A N 1
ATOM 695 C CA . THR A 1 89 ? 8.598 -32.740 18.842 1.00 92.56 89 THR A CA 1
ATOM 696 C C . THR A 1 89 ? 8.858 -31.497 17.986 1.00 92.56 89 THR A C 1
ATOM 698 O O . THR A 1 89 ? 9.684 -30.668 18.362 1.00 92.56 89 THR A O 1
ATOM 701 N N . HIS A 1 90 ? 8.127 -31.324 16.879 1.00 91.62 90 HIS A N 1
ATOM 702 C CA . HIS A 1 90 ? 8.248 -30.149 16.010 1.00 91.62 90 HIS A CA 1
ATOM 703 C C . HIS A 1 90 ? 7.468 -28.926 16.519 1.00 91.62 90 HIS A C 1
ATOM 705 O O . HIS A 1 90 ? 7.627 -27.829 15.979 1.00 91.62 90 HIS A O 1
ATOM 711 N N . PHE A 1 91 ? 6.618 -29.081 17.539 1.00 91.44 91 PHE A N 1
ATOM 712 C CA . PHE A 1 91 ? 5.879 -27.958 18.109 1.00 91.44 91 PHE A CA 1
ATOM 713 C C . PHE A 1 91 ? 6.794 -27.042 18.924 1.00 91.44 91 PHE A C 1
ATOM 715 O O . PHE A 1 91 ? 7.674 -27.482 19.664 1.00 91.44 91 PHE A O 1
ATOM 722 N N . SER A 1 92 ? 6.534 -25.737 18.841 1.00 88.00 92 SER A N 1
ATOM 723 C CA . SER A 1 92 ? 7.073 -24.781 19.806 1.00 88.00 92 SER A CA 1
ATOM 724 C C . SER A 1 92 ? 6.481 -25.029 21.201 1.00 88.00 92 SER A C 1
ATOM 726 O O . SER A 1 92 ? 5.496 -25.754 21.360 1.00 88.00 92 SER A O 1
ATOM 728 N N . ALA A 1 93 ? 7.083 -24.427 22.232 1.00 87.50 93 ALA A N 1
ATOM 729 C CA . ALA A 1 93 ? 6.655 -24.616 23.616 1.00 87.50 93 ALA A CA 1
ATOM 730 C C . ALA A 1 93 ? 5.161 -24.281 23.806 1.00 87.50 93 ALA A C 1
ATOM 732 O O . ALA A 1 93 ? 4.766 -23.110 23.825 1.00 87.50 93 ALA A O 1
ATOM 733 N N . CYS A 1 94 ? 4.350 -25.325 23.979 1.00 92.06 94 CYS A N 1
ATOM 734 C CA . CYS A 1 94 ? 2.930 -25.247 24.290 1.00 92.06 94 CYS A CA 1
ATOM 735 C C . CYS A 1 94 ? 2.568 -26.187 25.450 1.00 92.06 94 CYS A C 1
ATOM 737 O O . CYS A 1 94 ? 3.316 -27.107 25.806 1.00 92.06 94 CYS A O 1
ATOM 739 N N . ASP A 1 95 ? 1.433 -25.912 26.083 1.00 94.06 95 ASP A N 1
ATOM 740 C CA . ASP A 1 95 ? 0.986 -26.627 27.276 1.00 94.06 95 ASP A CA 1
ATOM 741 C C . ASP A 1 95 ? 0.356 -27.969 26.892 1.00 94.06 95 ASP A C 1
ATOM 743 O O . ASP A 1 95 ? 0.608 -28.987 27.545 1.00 94.06 95 ASP A O 1
ATOM 747 N N . LEU A 1 96 ? -0.395 -27.981 25.786 1.00 95.44 96 LEU A N 1
ATOM 748 C CA . LEU A 1 96 ? -1.185 -29.113 25.312 1.00 95.44 96 LEU A CA 1
ATOM 749 C C . LEU A 1 96 ? -1.221 -29.179 23.779 1.00 95.44 96 LEU A C 1
ATOM 751 O O . LEU A 1 96 ? -1.415 -28.159 23.121 1.00 95.44 96 LEU A O 1
ATOM 755 N N . VAL A 1 97 ? -1.126 -30.384 23.218 1.00 97.19 97 VAL A N 1
ATOM 756 C CA . VAL A 1 97 ? -1.413 -30.666 21.804 1.00 97.19 97 VAL A CA 1
ATOM 757 C C . VAL A 1 97 ? -2.714 -31.457 21.695 1.00 97.19 97 VAL A C 1
ATOM 759 O O . VAL A 1 97 ? -2.821 -32.555 22.244 1.00 97.19 97 VAL A O 1
ATOM 762 N N . ILE A 1 98 ? -3.692 -30.910 20.968 1.00 97.50 98 ILE A N 1
ATOM 763 C CA . ILE A 1 98 ? -4.954 -31.589 20.649 1.00 97.50 98 ILE A CA 1
ATOM 764 C C . ILE A 1 98 ? -4.809 -32.358 19.333 1.00 97.50 98 ILE A C 1
ATOM 766 O O . ILE A 1 98 ? -4.486 -31.779 18.297 1.00 97.50 98 ILE A O 1
ATOM 770 N N . VAL A 1 99 ? -5.068 -33.663 19.356 1.00 97.00 99 VAL A N 1
ATOM 771 C CA . VAL A 1 99 ? -4.877 -34.551 18.201 1.00 97.00 99 VAL A CA 1
ATOM 772 C C . VAL A 1 99 ? -6.223 -35.019 17.657 1.00 97.00 99 VAL A C 1
ATOM 774 O O . VAL A 1 99 ? -6.923 -35.795 18.297 1.00 97.00 99 VAL A O 1
ATOM 777 N N . GLU A 1 100 ? -6.591 -34.599 16.449 1.00 95.44 100 GLU A N 1
ATOM 778 C CA . GLU A 1 100 ? -7.724 -35.162 15.715 1.00 95.44 100 GLU A CA 1
ATOM 779 C C . GLU A 1 100 ? -7.253 -36.366 14.883 1.00 95.44 100 GLU A C 1
ATOM 781 O O . GLU A 1 100 ? -6.603 -36.210 13.847 1.00 95.44 100 GLU A O 1
ATOM 786 N N . GLY A 1 101 ? -7.594 -37.585 15.311 1.00 90.69 101 GLY A N 1
ATOM 787 C CA . GLY A 1 101 ? -7.216 -38.820 14.612 1.00 90.69 101 GLY A CA 1
ATOM 788 C C . GLY A 1 101 ? -6.251 -39.699 15.407 1.00 90.69 101 GLY A C 1
ATOM 789 O O . GLY A 1 101 ? -6.444 -39.870 16.605 1.00 90.69 101 GLY A O 1
ATOM 790 N N . TYR A 1 102 ? -5.286 -40.343 14.733 1.00 92.00 102 TYR A N 1
ATOM 791 C CA . TYR A 1 102 ? -4.324 -41.272 15.356 1.00 92.00 102 TYR A CA 1
ATOM 792 C C . TYR A 1 102 ? -4.967 -42.278 16.332 1.00 92.00 102 TYR A C 1
ATOM 794 O O . TYR A 1 102 ? -4.512 -42.464 17.460 1.00 92.00 102 TYR A O 1
ATOM 802 N N . LYS A 1 103 ? -6.054 -42.938 15.900 1.00 91.31 103 LYS A N 1
ATOM 803 C CA . LYS A 1 103 ? -6.901 -43.781 16.769 1.00 91.31 103 LYS A CA 1
ATOM 804 C C . LYS A 1 103 ? -6.112 -44.824 17.567 1.00 91.31 103 LYS A C 1
ATOM 806 O O . LYS A 1 103 ? -6.427 -45.050 18.726 1.00 91.31 103 LYS A O 1
ATOM 811 N N . GLN A 1 104 ? -5.084 -45.405 16.949 1.00 89.88 104 GLN A N 1
ATOM 812 C CA . GLN A 1 104 ? -4.266 -46.479 17.520 1.00 89.88 104 GLN A CA 1
ATOM 813 C C . GLN A 1 104 ? -3.027 -45.987 18.289 1.00 89.88 104 GLN A C 1
ATOM 815 O O . GLN A 1 104 ? -2.336 -46.797 18.898 1.00 89.88 104 GLN A O 1
ATOM 820 N N . ALA A 1 105 ? -2.719 -44.684 18.278 1.00 91.94 105 ALA A N 1
ATOM 821 C CA . ALA A 1 105 ? -1.560 -44.154 19.003 1.00 91.94 105 ALA A CA 1
ATOM 822 C C . ALA A 1 105 ? -1.768 -44.229 20.527 1.00 91.94 105 ALA A C 1
ATOM 824 O O . ALA A 1 105 ? -2.903 -44.306 20.999 1.00 91.94 105 ALA A O 1
ATOM 825 N N . ALA A 1 106 ? -0.695 -44.179 21.318 1.00 92.88 106 ALA A N 1
ATOM 826 C CA . ALA A 1 106 ? -0.743 -44.493 22.751 1.00 92.88 106 ALA A CA 1
ATOM 827 C C . ALA A 1 106 ? -1.326 -43.383 23.656 1.00 92.88 106 ALA A C 1
ATOM 829 O O . ALA A 1 106 ? -1.703 -43.668 24.792 1.00 92.88 106 ALA A O 1
ATOM 830 N N . HIS A 1 107 ? -1.474 -42.150 23.166 1.00 94.44 107 HIS A N 1
ATOM 831 C CA . HIS A 1 107 ? -1.985 -41.012 23.945 1.00 94.44 107 HIS A CA 1
ATOM 832 C C . HIS A 1 107 ? -3.453 -41.171 24.394 1.00 94.44 107 HIS A C 1
ATOM 834 O O . HIS A 1 107 ? -4.254 -41.811 23.705 1.00 94.44 107 HIS A O 1
ATOM 840 N N . ASN A 1 108 ? -3.810 -40.555 25.528 1.00 96.44 108 ASN A N 1
ATOM 841 C CA . ASN A 1 108 ? -5.179 -40.545 26.058 1.00 96.44 108 ASN A CA 1
ATOM 842 C C . ASN A 1 108 ? -6.124 -39.763 25.141 1.00 96.44 108 ASN A C 1
ATOM 844 O O . ASN A 1 108 ? -5.722 -38.767 24.534 1.00 96.44 108 ASN A O 1
ATOM 848 N N . LYS A 1 109 ? -7.375 -40.219 25.030 1.00 96.50 109 LYS A N 1
ATOM 849 C CA . LYS A 1 109 ? -8.355 -39.649 24.097 1.00 96.50 109 LYS A CA 1
ATOM 850 C C . LYS A 1 109 ? -9.761 -39.597 24.675 1.00 96.50 109 LYS A C 1
ATOM 852 O O . LYS A 1 109 ? -10.088 -40.334 25.603 1.00 96.50 109 LYS A O 1
ATOM 857 N N . ILE A 1 110 ? -10.610 -38.798 24.045 1.00 96.81 110 ILE A N 1
ATOM 858 C CA . ILE A 1 110 ? -12.066 -38.852 24.183 1.00 96.81 110 ILE A CA 1
ATOM 859 C C . ILE A 1 110 ? -12.692 -39.320 22.867 1.00 96.81 110 ILE A C 1
ATOM 861 O O . ILE A 1 110 ? -12.251 -38.925 21.781 1.00 96.81 110 ILE A O 1
ATOM 865 N N . GLU A 1 111 ? -13.711 -40.170 22.955 1.00 96.19 111 GLU A N 1
ATOM 866 C CA . GLU A 1 111 ? -14.516 -40.550 21.798 1.00 96.19 111 GLU A CA 1
ATOM 867 C C . GLU A 1 111 ? -15.715 -39.615 21.643 1.00 96.19 111 GLU A C 1
ATOM 869 O O . GLU A 1 111 ? -16.458 -39.385 22.588 1.00 96.19 111 GLU A O 1
ATOM 874 N N . VAL A 1 112 ? -15.924 -39.095 20.436 1.00 95.44 112 VAL A N 1
ATOM 875 C CA . VAL A 1 112 ? -17.087 -38.280 20.087 1.00 95.44 112 VAL A CA 1
ATOM 876 C C . VAL A 1 112 ? -18.126 -39.133 19.377 1.00 95.44 112 VAL A C 1
ATOM 878 O O . VAL A 1 112 ? -17.823 -39.754 18.350 1.00 95.44 112 VAL A O 1
ATOM 881 N N . ILE A 1 113 ? -19.357 -39.099 19.889 1.00 92.75 113 ILE A N 1
ATOM 882 C CA . ILE A 1 113 ? -20.481 -39.885 19.382 1.00 92.75 113 ILE A CA 1
ATOM 883 C C . ILE A 1 113 ? -21.708 -38.990 19.217 1.00 92.75 113 ILE A C 1
ATOM 885 O O . ILE A 1 113 ? -22.228 -38.434 20.177 1.00 92.75 113 ILE A O 1
ATOM 889 N N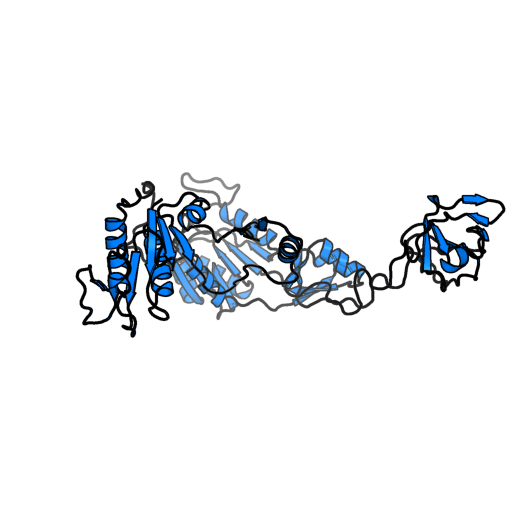 . ARG A 1 114 ? -22.195 -38.889 17.986 1.00 87.75 114 ARG A N 1
ATOM 890 C CA . ARG A 1 114 ? -23.501 -38.327 17.619 1.00 87.75 114 ARG A CA 1
ATOM 891 C C . ARG A 1 114 ? -24.442 -39.404 17.092 1.00 87.75 114 ARG A C 1
ATOM 893 O O . ARG A 1 114 ? -25.646 -39.284 17.254 1.00 87.75 114 ARG A O 1
ATOM 900 N N . GLU A 1 115 ? -23.894 -40.457 16.485 1.00 84.25 115 GLU A N 1
ATOM 901 C CA . GLU A 1 115 ? -24.641 -41.622 16.010 1.00 84.25 115 GLU A CA 1
ATOM 902 C C . GLU A 1 115 ? -23.804 -42.893 16.201 1.00 84.25 115 GLU A C 1
ATOM 904 O O . GLU A 1 115 ? -22.633 -42.949 15.804 1.00 84.25 115 GLU A O 1
ATOM 909 N N . VAL A 1 116 ? -24.410 -43.937 16.771 1.00 78.00 116 VAL A N 1
ATOM 910 C CA . VAL A 1 116 ? -23.778 -45.258 16.881 1.00 78.00 116 VAL A CA 1
ATOM 911 C C . VAL A 1 116 ? -23.835 -45.940 15.518 1.00 78.00 116 VAL A C 1
ATOM 913 O O . VAL A 1 116 ? -24.904 -46.126 14.938 1.00 78.00 116 VAL A O 1
ATOM 916 N N . ASN A 1 117 ? -22.676 -46.322 14.986 1.00 76.25 117 ASN A N 1
ATOM 917 C CA . ASN A 1 117 ? -22.605 -47.054 13.727 1.00 76.25 117 ASN A CA 1
ATOM 918 C C . ASN A 1 117 ? -22.487 -48.569 13.964 1.00 76.25 117 ASN A C 1
ATOM 920 O O . ASN A 1 117 ? -22.335 -49.046 15.085 1.00 76.25 117 ASN A O 1
ATOM 924 N N . LYS A 1 118 ? -22.504 -49.343 12.873 1.00 78.44 118 LYS A N 1
ATOM 925 C CA . LYS A 1 118 ? -22.392 -50.813 12.913 1.00 78.44 118 LYS A CA 1
ATOM 926 C C . LYS A 1 118 ? -21.076 -51.340 13.505 1.00 78.44 118 LYS A C 1
ATOM 928 O O . LYS A 1 118 ? -20.978 -52.537 13.740 1.00 78.44 118 LYS A O 1
ATOM 933 N N . ASN A 1 119 ? -20.080 -50.478 13.708 1.00 80.62 119 ASN A N 1
ATOM 934 C CA . ASN A 1 119 ? -18.769 -50.850 14.232 1.00 80.62 119 ASN A CA 1
ATOM 935 C C . ASN A 1 119 ? -18.664 -50.656 15.754 1.00 80.62 119 ASN A C 1
ATOM 937 O O . ASN A 1 119 ? -17.578 -50.858 16.288 1.00 80.62 119 ASN A O 1
ATOM 941 N N . GLY A 1 120 ? -19.749 -50.267 16.435 1.00 85.44 120 GLY A N 1
ATOM 942 C CA . GLY A 1 120 ? -19.771 -50.070 17.887 1.00 85.44 120 GLY A CA 1
ATOM 943 C C . GLY A 1 120 ? -18.957 -48.861 18.359 1.00 85.44 120 GLY A C 1
ATOM 944 O O . GLY A 1 120 ? -18.592 -47.987 17.561 1.00 85.44 120 GLY A O 1
ATOM 945 N N . LEU A 1 121 ? -18.684 -48.809 19.665 1.00 89.31 121 LEU A N 1
ATOM 946 C CA . LEU A 1 121 ? -17.870 -47.763 20.282 1.00 89.31 121 LEU A CA 1
ATOM 947 C C . LEU A 1 121 ? -16.387 -48.034 19.996 1.00 89.31 121 LEU A C 1
ATOM 949 O O . LEU A 1 121 ? -15.920 -49.173 20.066 1.00 89.31 121 LEU A O 1
ATOM 953 N N . LEU A 1 122 ? -15.617 -46.991 19.681 1.00 90.88 122 LEU A N 1
ATOM 954 C CA . LEU A 1 122 ? -14.157 -47.101 19.669 1.00 90.88 122 LEU A CA 1
ATOM 955 C C . LEU A 1 122 ? -13.624 -47.369 21.076 1.00 90.88 122 LEU A C 1
ATOM 957 O O . LEU A 1 122 ? -12.595 -48.028 21.190 1.00 90.88 122 LEU A O 1
ATOM 961 N N . ALA A 1 123 ? -14.310 -46.893 22.118 1.00 91.50 123 ALA A N 1
ATOM 962 C CA . ALA A 1 123 ? -13.987 -47.140 23.521 1.00 91.50 123 ALA A CA 1
ATOM 963 C C . ALA A 1 123 ? -13.827 -48.634 23.842 1.00 91.50 123 ALA A C 1
ATOM 965 O O . ALA A 1 123 ? -12.922 -49.001 24.587 1.00 91.50 123 ALA A O 1
ATOM 966 N N . ASP A 1 124 ? -14.620 -49.499 23.202 1.00 89.81 124 ASP A N 1
ATOM 967 C CA . ASP A 1 124 ? -14.552 -50.955 23.390 1.00 89.81 124 ASP A CA 1
ATOM 968 C C . ASP A 1 124 ? -13.315 -51.583 22.720 1.00 89.81 124 ASP A C 1
ATOM 970 O O . ASP A 1 124 ? -12.926 -52.710 23.019 1.00 89.81 124 ASP A O 1
ATOM 974 N N . GLN A 1 125 ? -12.704 -50.864 21.775 1.00 90.38 125 GLN A N 1
ATOM 975 C CA . GLN A 1 125 ? -11.619 -51.346 20.914 1.00 90.38 125 GLN A CA 1
ATOM 976 C C . GLN A 1 125 ? -10.268 -50.713 21.255 1.00 90.38 125 GLN A C 1
ATOM 978 O O . GLN A 1 125 ? -9.221 -51.264 20.914 1.00 90.38 125 GLN A O 1
ATOM 983 N N . VAL A 1 126 ? -10.279 -49.534 21.877 1.00 91.56 126 VAL A N 1
ATOM 984 C CA . VAL A 1 126 ? -9.109 -48.678 22.066 1.00 91.56 126 VAL A CA 1
ATOM 985 C C . VAL A 1 126 ? -8.993 -48.323 23.557 1.00 91.56 126 VAL A C 1
ATOM 987 O O . VAL A 1 126 ? -9.722 -47.461 24.048 1.00 91.56 126 VAL A O 1
ATOM 990 N N . PRO A 1 127 ? -8.055 -48.944 24.298 1.00 90.31 127 PRO A N 1
ATOM 991 C CA . PRO A 1 127 ? -8.042 -48.924 25.768 1.00 90.31 127 PRO A CA 1
ATOM 992 C C . PRO A 1 127 ? -7.663 -47.571 26.390 1.00 90.31 127 PRO A C 1
ATOM 994 O O . PRO A 1 127 ? -7.792 -47.372 27.597 1.00 90.31 127 PRO A O 1
ATOM 997 N N . ASN A 1 128 ? -7.147 -46.637 25.593 1.00 94.12 128 ASN A N 1
ATOM 998 C CA . ASN A 1 128 ? -6.763 -45.297 26.033 1.00 94.12 128 ASN A CA 1
ATOM 999 C C . ASN A 1 128 ? -7.816 -44.226 25.713 1.00 94.12 128 ASN A C 1
ATOM 1001 O O . ASN A 1 128 ? -7.523 -43.033 25.811 1.00 94.12 128 ASN A O 1
ATOM 1005 N N . ILE A 1 129 ? -9.042 -44.632 25.377 1.00 96.19 129 ILE A N 1
ATOM 1006 C CA . ILE A 1 129 ? -10.205 -43.748 25.447 1.00 96.19 129 ILE A CA 1
ATOM 1007 C C . ILE A 1 129 ? -10.635 -43.647 26.912 1.00 96.19 129 ILE A C 1
ATOM 1009 O O . ILE A 1 129 ? -10.810 -44.649 27.599 1.00 96.19 129 ILE A O 1
ATOM 1013 N N . LYS A 1 130 ? -10.730 -42.414 27.402 1.00 96.88 130 LYS A N 1
ATOM 1014 C CA . LYS A 1 130 ? -10.918 -42.090 28.821 1.00 96.88 130 LYS A CA 1
ATOM 1015 C C . LYS A 1 130 ? -12.300 -41.525 29.138 1.00 96.88 130 LYS A C 1
ATOM 1017 O O . LYS A 1 130 ? -12.683 -41.520 30.300 1.00 96.88 130 LYS A O 1
ATOM 1022 N N . ALA A 1 131 ? -13.030 -41.072 28.124 1.00 96.81 131 ALA A N 1
ATOM 1023 C CA . ALA A 1 131 ? -14.402 -40.589 28.225 1.00 96.81 131 ALA A CA 1
ATOM 1024 C C . ALA A 1 131 ? -15.101 -40.676 26.861 1.00 96.81 131 ALA A C 1
ATOM 1026 O O . ALA A 1 131 ? -14.450 -40.840 25.820 1.00 96.81 131 ALA A O 1
ATOM 1027 N N . ILE A 1 132 ? -16.420 -40.503 26.877 1.00 96.06 132 ILE A N 1
ATOM 1028 C CA . ILE A 1 132 ? -17.266 -40.370 25.692 1.00 96.06 132 ILE A CA 1
ATOM 1029 C C . ILE A 1 132 ? -17.968 -39.011 25.747 1.00 96.06 132 ILE A C 1
ATOM 1031 O O . ILE A 1 132 ? -18.637 -38.706 26.727 1.00 96.06 132 ILE A O 1
ATOM 1035 N N . ALA A 1 133 ? -17.847 -38.203 24.695 1.00 95.88 133 ALA A N 1
ATOM 1036 C CA . ALA A 1 133 ? -18.623 -36.979 24.513 1.00 95.88 133 ALA A CA 1
ATOM 1037 C C . ALA A 1 133 ? -19.787 -37.238 23.551 1.00 95.88 133 ALA A C 1
ATOM 1039 O O . ALA A 1 133 ? -19.572 -37.544 22.372 1.00 95.88 133 ALA A O 1
ATOM 1040 N N . THR A 1 134 ? -21.020 -37.107 24.039 1.00 94.19 134 THR A N 1
ATOM 1041 C CA . THR A 1 134 ? -22.226 -37.392 23.254 1.00 94.19 134 THR A CA 1
ATOM 1042 C C . THR A 1 134 ? -23.406 -36.511 23.652 1.00 94.19 134 THR A C 1
ATOM 1044 O O . THR A 1 134 ? -23.438 -35.941 24.736 1.00 94.19 134 THR A O 1
ATOM 1047 N N . ASN A 1 135 ? -24.363 -36.392 22.738 1.00 90.19 135 ASN A N 1
ATOM 1048 C CA . ASN A 1 135 ? -25.682 -35.799 22.948 1.00 90.19 135 ASN A CA 1
ATOM 1049 C C . ASN A 1 135 ? -26.805 -36.854 22.843 1.00 90.19 135 ASN A C 1
ATOM 1051 O O . ASN A 1 135 ? -27.971 -36.501 22.693 1.00 90.19 135 ASN A O 1
ATOM 1055 N N . LEU A 1 136 ? -26.452 -38.144 22.848 1.00 88.06 136 LEU A N 1
ATOM 1056 C CA . LEU A 1 136 ? -27.404 -39.249 22.868 1.00 88.06 136 LEU A CA 1
ATOM 1057 C C . LEU A 1 136 ? -27.843 -39.540 24.306 1.00 88.06 136 LEU A C 1
ATOM 1059 O O . LEU A 1 136 ? -27.007 -39.670 25.196 1.00 88.06 136 LEU A O 1
ATOM 1063 N N . ASP A 1 137 ? -29.146 -39.730 24.506 1.00 78.56 137 ASP A N 1
ATOM 1064 C CA . ASP A 1 137 ? -29.725 -39.994 25.832 1.00 78.56 137 ASP A CA 1
ATOM 1065 C C . ASP A 1 137 ? -29.323 -41.363 26.413 1.00 78.56 137 ASP A C 1
ATOM 1067 O O . ASP A 1 137 ? -29.422 -41.588 27.618 1.00 78.56 137 ASP A O 1
ATOM 1071 N N . THR A 1 138 ? -28.901 -42.306 25.563 1.00 72.88 138 THR A N 1
ATOM 1072 C CA . THR A 1 138 ? -28.574 -43.686 25.956 1.00 72.88 138 THR A CA 1
ATOM 1073 C C . THR A 1 138 ? -27.314 -44.181 25.242 1.00 72.88 138 THR A C 1
ATOM 1075 O O . THR A 1 138 ? -27.360 -44.665 24.113 1.00 72.88 138 THR A O 1
ATOM 1078 N N . VAL A 1 139 ? -26.169 -44.062 25.918 1.00 83.12 139 VAL A N 1
ATOM 1079 C CA . VAL A 1 139 ? -24.915 -44.738 25.549 1.00 83.12 139 VAL A CA 1
ATOM 1080 C C . VAL A 1 139 ? -24.497 -45.609 26.728 1.00 83.12 139 VAL A C 1
ATOM 1082 O O . VAL A 1 139 ? -24.197 -45.093 27.802 1.00 83.12 139 VAL A O 1
ATOM 1085 N N . GLU A 1 140 ? -24.506 -46.929 26.543 1.00 83.69 140 GLU A N 1
ATOM 1086 C CA . GLU A 1 140 ? -24.016 -47.876 27.549 1.00 83.69 140 GLU A CA 1
ATOM 1087 C C . GLU A 1 140 ? -22.482 -47.899 27.513 1.00 83.69 140 GLU A C 1
ATOM 1089 O O . GLU A 1 140 ? -21.885 -48.329 26.528 1.00 83.69 140 GLU A O 1
ATOM 1094 N N . SER A 1 141 ? -21.838 -47.392 28.566 1.00 86.06 141 SER A N 1
ATOM 1095 C CA . SER A 1 141 ? -20.382 -47.412 28.724 1.00 86.06 141 SER A CA 1
ATOM 1096 C C . SER A 1 141 ? -19.997 -47.293 30.199 1.00 86.06 141 SER A C 1
ATOM 1098 O O . SER A 1 141 ? -20.654 -46.579 30.955 1.00 86.06 141 SER A O 1
ATOM 1100 N N . ASP A 1 142 ? -18.899 -47.943 30.590 1.00 88.50 142 ASP A N 1
ATOM 1101 C CA . ASP A 1 142 ? -18.286 -47.790 31.919 1.00 88.50 142 ASP A CA 1
ATOM 1102 C C . ASP A 1 142 ? -17.435 -46.507 32.035 1.00 88.50 142 ASP A C 1
ATOM 1104 O O . ASP A 1 142 ? -16.912 -46.187 33.106 1.00 88.50 142 ASP A O 1
ATOM 1108 N N . LEU A 1 143 ? -17.257 -45.774 30.929 1.00 93.44 143 LEU A N 1
ATOM 1109 C CA . LEU A 1 143 ? -16.493 -44.530 30.890 1.00 93.44 143 LEU A CA 1
ATOM 1110 C C . LEU A 1 143 ? -17.360 -43.311 31.250 1.00 93.44 143 LEU A C 1
ATOM 1112 O O . LEU A 1 143 ? -18.566 -43.309 31.001 1.00 93.44 143 LEU A O 1
ATOM 1116 N N . PRO A 1 144 ? -16.750 -42.225 31.764 1.00 94.75 144 PRO A N 1
ATOM 1117 C CA . PRO A 1 144 ? -17.427 -40.945 31.930 1.00 94.75 144 PRO A CA 1
ATOM 1118 C C . PRO A 1 144 ? -18.105 -40.477 30.636 1.00 94.75 144 PRO A C 1
ATOM 1120 O O . PRO A 1 144 ? -17.459 -40.382 29.588 1.00 94.75 144 PRO A O 1
ATOM 1123 N N . ILE A 1 145 ? -19.394 -40.145 30.735 1.00 94.94 145 ILE A N 1
ATOM 1124 C CA . ILE A 1 145 ? -20.174 -39.535 29.657 1.00 94.94 145 ILE A CA 1
ATOM 1125 C C . ILE A 1 145 ? -20.199 -38.018 29.866 1.00 94.94 145 ILE A C 1
ATOM 1127 O O . ILE A 1 145 ? -20.642 -37.537 30.910 1.00 94.94 145 ILE A O 1
ATOM 1131 N N . LEU A 1 146 ? -19.711 -37.271 28.880 1.00 95.75 146 LEU A N 1
ATOM 1132 C CA . LEU A 1 146 ? -19.686 -35.810 28.860 1.00 95.75 146 LEU A CA 1
ATOM 1133 C C . LEU A 1 146 ? -20.709 -35.291 27.849 1.00 95.75 146 LEU A C 1
ATOM 1135 O O . LEU A 1 146 ? -20.863 -35.860 26.764 1.00 95.75 146 LEU A O 1
ATOM 1139 N N . ASP A 1 147 ? -21.369 -34.186 28.187 1.00 93.62 147 ASP A N 1
ATOM 1140 C CA . ASP A 1 147 ? -22.288 -33.517 27.271 1.00 93.62 147 ASP A CA 1
ATOM 1141 C C . ASP A 1 147 ? -21.485 -32.859 26.143 1.00 93.62 147 ASP A C 1
ATOM 1143 O O . ASP A 1 147 ? -20.701 -31.932 26.367 1.00 93.62 147 ASP A O 1
ATOM 1147 N N . LEU A 1 148 ? -21.691 -33.345 24.916 1.00 92.50 148 LEU A N 1
ATOM 1148 C CA . LEU A 1 148 ? -21.004 -32.858 23.719 1.00 92.50 148 LEU A CA 1
ATOM 1149 C C . LEU A 1 148 ? -21.209 -31.353 23.474 1.00 92.50 148 LEU A C 1
ATOM 1151 O O . LEU A 1 148 ? -20.369 -30.712 22.832 1.00 92.50 148 LEU A O 1
ATOM 1155 N N . ASP A 1 149 ? -22.303 -30.779 23.975 1.00 90.44 149 ASP A N 1
ATOM 1156 C CA . ASP A 1 149 ? -22.615 -29.362 23.832 1.00 90.44 149 ASP A CA 1
ATOM 1157 C C . ASP A 1 149 ? -22.150 -28.506 25.019 1.00 90.44 149 ASP A C 1
ATOM 1159 O O . ASP A 1 149 ? -22.064 -27.281 24.877 1.00 90.44 149 ASP A O 1
ATOM 1163 N N . ASN A 1 150 ? -21.683 -29.115 26.111 1.00 93.25 150 ASN A N 1
ATOM 1164 C CA . ASN A 1 150 ? -21.096 -28.419 27.254 1.00 93.25 150 ASN A CA 1
ATOM 1165 C C . ASN A 1 150 ? -19.562 -28.373 27.178 1.00 93.25 150 ASN A C 1
ATOM 1167 O O . ASN A 1 150 ? -18.841 -29.161 27.793 1.00 93.25 150 ASN A O 1
ATOM 1171 N N . ILE A 1 151 ? -19.040 -27.394 26.435 1.00 95.31 151 ILE A N 1
ATOM 1172 C CA . ILE A 1 151 ? -17.589 -27.276 26.243 1.00 95.31 151 ILE A CA 1
ATOM 1173 C C . ILE A 1 151 ? -16.827 -26.973 27.539 1.00 95.31 151 ILE A C 1
ATOM 1175 O O . ILE A 1 151 ? -15.695 -27.418 27.683 1.00 95.31 151 ILE A O 1
ATOM 1179 N N . GLU A 1 152 ? -17.427 -26.249 28.487 1.00 91.38 152 GLU A N 1
ATOM 1180 C CA . GLU A 1 152 ? -16.771 -25.937 29.762 1.00 91.38 152 GLU A CA 1
ATOM 1181 C C . GLU A 1 152 ? -16.537 -27.223 30.568 1.00 91.38 152 GLU A C 1
ATOM 1183 O O . GLU A 1 152 ? -15.424 -27.442 31.038 1.00 91.38 152 GLU A O 1
ATOM 1188 N N . GLN A 1 153 ? -17.535 -28.117 30.622 1.00 95.00 153 GLN A N 1
ATOM 1189 C CA . GLN A 1 153 ? -17.414 -29.428 31.269 1.00 95.00 153 GLN A CA 1
ATOM 1190 C C . GLN A 1 153 ? -16.315 -30.281 30.625 1.00 95.00 153 GLN A C 1
ATOM 1192 O O . GLN A 1 153 ? -15.506 -30.881 31.334 1.00 95.00 153 GLN A O 1
ATOM 1197 N N . ILE A 1 154 ? -16.270 -30.335 29.289 1.00 96.31 154 ILE A N 1
ATOM 1198 C CA . ILE A 1 154 ? -15.253 -31.117 28.573 1.00 96.31 154 ILE A CA 1
ATOM 1199 C C . ILE A 1 154 ? -13.854 -30.553 28.839 1.00 96.31 154 ILE A C 1
ATOM 1201 O O . ILE A 1 154 ? -12.924 -31.322 29.087 1.00 96.31 154 ILE A O 1
ATOM 1205 N N . THR A 1 155 ? -13.696 -29.227 28.824 1.00 94.81 155 THR A N 1
ATOM 1206 C CA . THR A 1 155 ? -12.416 -28.581 29.133 1.00 94.81 155 THR A CA 1
ATOM 1207 C C . THR A 1 155 ? -11.985 -28.859 30.571 1.00 94.81 155 THR A C 1
ATOM 1209 O O . THR A 1 155 ? -10.837 -29.236 30.787 1.00 94.81 155 THR A O 1
ATOM 1212 N N . ASP A 1 156 ? -12.880 -28.710 31.551 1.00 93.62 156 ASP A N 1
ATOM 1213 C CA . ASP A 1 156 ? -12.574 -28.953 32.968 1.00 93.62 156 ASP A CA 1
ATOM 1214 C C . ASP A 1 156 ? -12.121 -30.397 33.200 1.00 93.62 156 ASP A C 1
ATOM 1216 O O . ASP A 1 156 ? -11.087 -30.639 33.828 1.00 93.62 156 ASP A O 1
ATOM 1220 N N . TRP A 1 157 ? -12.854 -31.352 32.626 1.00 95.38 157 TRP A N 1
ATOM 1221 C CA . TRP A 1 157 ? -12.508 -32.766 32.702 1.00 95.38 157 TRP A CA 1
ATOM 1222 C C . TRP A 1 157 ? -11.158 -33.059 32.029 1.00 95.38 157 TRP A C 1
ATOM 1224 O O . TRP A 1 157 ? -10.326 -33.760 32.602 1.00 95.38 157 TRP A O 1
ATOM 1234 N N . LEU A 1 158 ? -10.889 -32.475 30.854 1.00 95.62 158 LEU A N 1
ATOM 1235 C CA . LEU A 1 158 ? -9.609 -32.646 30.162 1.00 95.62 158 LEU A CA 1
ATOM 1236 C C . LEU A 1 158 ? -8.441 -32.108 30.994 1.00 95.62 158 LEU A C 1
ATOM 1238 O O . LEU A 1 158 ? -7.388 -32.743 31.073 1.00 95.62 158 LEU A O 1
ATOM 1242 N N . LEU A 1 159 ? -8.593 -30.928 31.594 1.00 93.69 159 LEU A N 1
ATOM 1243 C CA . LEU A 1 159 ? -7.546 -30.320 32.416 1.00 93.69 159 LEU A CA 1
ATOM 1244 C C . LEU A 1 159 ? -7.248 -31.173 33.651 1.00 93.69 159 LEU A C 1
ATOM 1246 O O . LEU A 1 159 ? -6.082 -31.361 33.999 1.00 93.69 159 LEU A O 1
ATOM 1250 N N . GLN A 1 160 ? -8.288 -31.756 34.252 1.00 92.56 160 GLN A N 1
ATOM 1251 C CA . GLN A 1 160 ? -8.147 -32.712 35.343 1.00 92.56 160 GLN A CA 1
ATOM 1252 C C . GLN A 1 160 ? -7.411 -33.986 34.897 1.00 92.56 160 GLN A C 1
ATOM 1254 O O . GLN A 1 160 ? -6.465 -34.401 35.563 1.00 92.56 160 GLN A O 1
ATOM 1259 N N . GLU A 1 161 ? -7.799 -34.575 33.764 1.00 93.81 161 GLU A N 1
ATOM 1260 C CA . GLU A 1 161 ? -7.194 -35.799 33.216 1.00 93.81 161 GLU A CA 1
ATOM 1261 C C . GLU A 1 161 ? -5.724 -35.597 32.812 1.00 93.81 161 GLU A C 1
ATOM 1263 O O . GLU A 1 161 ? -4.881 -36.469 33.010 1.00 93.81 161 GLU A O 1
ATOM 1268 N N . THR A 1 162 ? -5.391 -34.430 32.260 1.00 93.00 162 THR A N 1
ATOM 1269 C CA . THR A 1 162 ? -4.023 -34.100 31.824 1.00 93.00 162 THR A CA 1
ATOM 1270 C C . THR A 1 162 ? -3.132 -33.577 32.954 1.00 93.00 162 THR A C 1
ATOM 1272 O O . THR A 1 162 ? -1.921 -33.431 32.765 1.00 93.00 162 THR A O 1
ATOM 1275 N N . GLY A 1 163 ? -3.709 -33.277 34.123 1.00 91.00 163 GLY A N 1
ATOM 1276 C CA . GLY A 1 163 ? -3.006 -32.682 35.259 1.00 91.00 163 GLY A CA 1
ATOM 1277 C C . GLY A 1 163 ? -2.476 -31.270 34.988 1.00 91.00 163 GLY A C 1
ATOM 1278 O O . GLY A 1 163 ? -1.570 -30.810 35.684 1.00 91.00 163 GLY A O 1
ATOM 1279 N N . LEU A 1 164 ? -2.997 -30.583 33.966 1.00 88.31 164 LEU A N 1
ATOM 1280 C CA . LEU A 1 164 ? -2.601 -29.216 33.643 1.00 88.31 164 LEU A CA 1
ATOM 1281 C C . LEU A 1 164 ? -3.210 -28.257 34.667 1.00 88.31 164 LEU A C 1
ATOM 1283 O O . LEU A 1 164 ? -4.407 -27.978 34.648 1.00 88.31 164 LEU A O 1
ATOM 1287 N N . SER A 1 165 ? -2.373 -27.711 35.548 1.00 76.75 165 SER A N 1
ATOM 1288 C CA . SER A 1 165 ? -2.779 -26.625 36.441 1.00 76.75 165 SER A CA 1
ATOM 1289 C C . SER A 1 165 ? -3.233 -25.412 35.631 1.00 76.75 165 SER A C 1
ATOM 1291 O O . SER A 1 165 ? -2.652 -25.125 34.581 1.00 76.75 165 SER A O 1
ATOM 1293 N N . THR A 1 166 ? -4.230 -24.676 36.130 1.00 67.19 166 THR A N 1
ATOM 1294 C CA . THR A 1 166 ? -4.601 -23.358 35.596 1.00 67.19 166 THR A CA 1
ATOM 1295 C C . THR A 1 166 ? -3.327 -22.536 35.409 1.00 67.19 166 THR A C 1
ATOM 1297 O O . THR A 1 166 ? -2.553 -22.436 36.370 1.00 67.19 166 THR A O 1
ATOM 1300 N N . PRO A 1 167 ? -3.047 -21.985 34.211 1.00 60.16 167 PRO A N 1
ATOM 1301 C CA . PRO A 1 167 ? -1.868 -21.167 34.014 1.00 60.16 167 PRO A CA 1
ATOM 1302 C C . PRO A 1 167 ? -1.963 -20.046 35.037 1.00 60.16 167 PRO A C 1
ATOM 1304 O O . PRO A 1 167 ? -3.032 -19.449 35.194 1.00 60.16 167 PRO A O 1
ATOM 1307 N N . ILE A 1 168 ? -0.880 -19.792 35.775 1.00 51.22 168 ILE A N 1
ATOM 1308 C CA . ILE A 1 168 ? -0.810 -18.613 36.634 1.00 51.22 168 ILE A CA 1
ATOM 1309 C C . ILE A 1 168 ? -1.116 -17.447 35.704 1.00 51.22 168 ILE A C 1
ATOM 1311 O O . ILE A 1 168 ? -0.339 -17.181 34.782 1.00 51.22 168 ILE A O 1
ATOM 1315 N N . ALA A 1 169 ? -2.287 -16.827 35.894 1.00 50.16 169 ALA A N 1
ATOM 1316 C CA . ALA A 1 169 ? -2.657 -15.633 35.164 1.00 50.16 169 ALA A CA 1
ATOM 1317 C C . ALA A 1 169 ? -1.442 -14.714 35.233 1.00 50.16 169 ALA A C 1
ATOM 1319 O O . ALA A 1 169 ? -0.903 -14.489 36.322 1.00 50.16 169 ALA A O 1
ATOM 1320 N N . SER A 1 170 ? -0.956 -14.270 34.070 1.00 45.09 170 SER A N 1
ATOM 1321 C CA . SER A 1 170 ? 0.102 -13.260 34.034 1.00 45.09 170 SER A CA 1
ATOM 1322 C C . SER A 1 170 ? -0.287 -12.185 35.043 1.00 45.09 170 SER A C 1
ATOM 1324 O O . SER A 1 170 ? -1.467 -11.826 35.039 1.00 45.09 170 SER A O 1
ATOM 1326 N N . PRO A 1 171 ? 0.619 -11.766 35.950 1.00 44.03 171 PRO A N 1
ATOM 1327 C CA . PRO A 1 171 ? 0.252 -10.937 37.089 1.00 44.03 171 PRO A CA 1
ATOM 1328 C C . PRO A 1 171 ? -0.659 -9.821 36.596 1.00 44.03 171 PRO A C 1
ATOM 1330 O O . PRO A 1 171 ? -0.253 -9.045 35.726 1.00 44.03 171 PRO A O 1
ATOM 1333 N N . THR A 1 172 ? -1.907 -9.818 37.084 1.00 47.56 172 THR A N 1
ATOM 1334 C CA . THR A 1 172 ? -2.864 -8.745 36.823 1.00 47.56 172 THR A CA 1
ATOM 1335 C C . THR A 1 172 ? -2.114 -7.474 37.125 1.00 47.56 172 THR A C 1
ATOM 1337 O O . THR A 1 172 ? -1.614 -7.297 38.241 1.00 47.56 172 THR A O 1
ATOM 1340 N N . ASN A 1 173 ? -1.931 -6.646 36.103 1.00 47.06 173 ASN A N 1
ATOM 1341 C CA . ASN A 1 173 ? -1.315 -5.357 36.303 1.00 47.06 173 ASN A CA 1
ATOM 1342 C C . ASN A 1 173 ? -2.175 -4.680 37.384 1.00 47.06 173 ASN A C 1
ATOM 1344 O O . ASN A 1 173 ? -3.365 -4.510 37.150 1.00 47.06 173 ASN A O 1
ATOM 1348 N N . PRO A 1 174 ? -1.649 -4.330 38.570 1.00 50.84 174 PRO A N 1
ATOM 1349 C CA . PRO A 1 174 ? -2.465 -3.721 39.626 1.00 50.84 174 PRO A CA 1
ATOM 1350 C C . PRO A 1 174 ? -3.046 -2.364 39.193 1.00 50.84 174 PRO A C 1
ATOM 1352 O O . PRO A 1 174 ? -3.875 -1.787 39.884 1.00 50.84 174 PRO A O 1
ATOM 1355 N N . ASN A 1 175 ? -2.608 -1.865 38.033 1.00 54.16 175 ASN A N 1
ATOM 1356 C CA . ASN A 1 175 ? -3.162 -0.732 37.319 1.00 54.16 175 ASN A CA 1
ATOM 1357 C C . ASN A 1 175 ? -3.961 -1.163 36.071 1.00 54.16 175 ASN A C 1
ATOM 1359 O O . ASN A 1 175 ? -3.942 -0.470 35.055 1.00 54.16 175 ASN A O 1
ATOM 1363 N N . ASP A 1 176 ? -4.588 -2.337 36.045 1.00 57.38 176 ASP A N 1
ATOM 1364 C CA . ASP A 1 176 ? -5.595 -2.651 35.039 1.00 57.38 176 ASP A CA 1
ATOM 1365 C C . ASP A 1 176 ? -6.945 -2.082 35.494 1.00 57.38 176 ASP A C 1
ATOM 1367 O O . ASP A 1 176 ? -7.393 -2.236 36.622 1.00 57.38 176 ASP A O 1
ATOM 1371 N N . CYS A 1 177 ? -7.559 -1.298 34.615 1.00 59.34 177 CYS A N 1
ATOM 1372 C CA . CYS A 1 177 ? -8.915 -0.796 34.795 1.00 59.34 177 CYS A CA 1
ATOM 1373 C C . CYS A 1 177 ? -9.936 -1.790 34.215 1.00 59.34 177 CYS A C 1
ATOM 1375 O O . CYS A 1 177 ? -11.043 -1.401 33.838 1.00 59.34 177 CYS A O 1
ATOM 1377 N N . TYR A 1 178 ? -9.533 -3.049 33.995 1.00 59.03 178 TYR A N 1
ATOM 1378 C CA . TYR A 1 178 ? -10.325 -4.047 33.289 1.00 59.03 178 TYR A CA 1
ATOM 1379 C C . TYR A 1 178 ? -11.189 -4.806 34.289 1.00 59.03 178 TYR A C 1
ATOM 1381 O O . TYR A 1 178 ? -10.783 -5.797 34.877 1.00 59.03 178 TYR A O 1
ATOM 1389 N N . ASP A 1 179 ? -12.410 -4.320 34.463 1.00 62.88 179 ASP A N 1
ATOM 1390 C CA . ASP A 1 179 ? -13.440 -5.038 35.197 1.00 62.88 179 ASP A CA 1
ATOM 1391 C C . ASP A 1 179 ? -14.257 -5.879 34.196 1.00 62.88 179 ASP A C 1
ATOM 1393 O O . ASP A 1 179 ? -14.866 -5.293 33.295 1.00 62.88 179 ASP A O 1
ATOM 1397 N N . PRO A 1 180 ? -14.286 -7.223 34.317 1.00 58.75 180 PRO A N 1
ATOM 1398 C CA . PRO A 1 180 ? -15.090 -8.103 33.465 1.00 58.75 180 PRO A CA 1
ATOM 1399 C C . PRO A 1 180 ? -16.593 -7.787 33.471 1.00 58.75 180 PRO A C 1
ATOM 1401 O O . PRO A 1 180 ? -17.300 -8.210 32.561 1.00 58.75 180 PRO A O 1
ATOM 1404 N N . ALA A 1 181 ? -17.094 -7.051 34.472 1.00 65.56 181 ALA A N 1
ATOM 1405 C CA . ALA A 1 181 ? -18.472 -6.567 34.510 1.00 65.56 181 ALA A CA 1
ATOM 1406 C C . ALA A 1 181 ? -18.726 -5.384 33.554 1.00 65.56 181 ALA A C 1
ATOM 1408 O O . ALA A 1 181 ? -19.878 -5.026 33.296 1.00 65.56 181 ALA A O 1
ATOM 1409 N N . GLN A 1 182 ? -17.678 -4.754 33.013 1.00 66.50 182 GLN A N 1
ATOM 1410 C CA . GLN A 1 182 ? -17.818 -3.689 32.026 1.00 66.50 182 GLN A CA 1
ATOM 1411 C C . GLN A 1 182 ? -18.135 -4.294 30.657 1.00 66.50 182 GLN A C 1
ATOM 1413 O O . GLN A 1 182 ? -17.347 -5.054 30.100 1.00 66.50 182 GLN A O 1
ATOM 1418 N N . ASN A 1 183 ? -19.278 -3.911 30.087 1.00 72.19 183 ASN A N 1
ATOM 1419 C CA . ASN A 1 183 ? -19.681 -4.298 28.737 1.00 72.19 183 ASN A CA 1
ATOM 1420 C C . ASN A 1 183 ? -18.831 -3.549 27.687 1.00 72.19 183 ASN A C 1
ATOM 1422 O O . ASN A 1 183 ? -19.254 -2.530 27.139 1.00 72.19 183 ASN A O 1
ATOM 1426 N N . LEU A 1 184 ? -17.586 -3.992 27.496 1.00 83.69 184 LEU A N 1
ATOM 1427 C CA . LEU A 1 184 ? -16.626 -3.407 26.558 1.00 83.69 184 LEU A CA 1
ATOM 1428 C C . LEU A 1 184 ? -16.776 -4.038 25.170 1.00 83.69 184 LEU A C 1
ATOM 1430 O O . LEU A 1 184 ? -16.889 -5.256 25.042 1.00 83.69 184 LEU A O 1
ATOM 1434 N N . MET A 1 185 ? -16.707 -3.221 24.120 1.00 85.12 185 MET A N 1
ATOM 1435 C CA . MET A 1 185 ? -16.698 -3.704 22.738 1.00 85.12 185 MET A CA 1
ATOM 1436 C C . MET A 1 185 ? -15.274 -4.001 22.271 1.00 85.12 185 MET A C 1
ATOM 1438 O O . MET A 1 185 ? -14.345 -3.248 22.560 1.00 85.12 185 MET A O 1
ATOM 1442 N N . LEU A 1 186 ? -15.089 -5.081 21.510 1.00 88.69 186 LEU A N 1
ATOM 1443 C CA . LEU A 1 186 ? -13.797 -5.376 20.891 1.00 88.69 186 LEU A CA 1
ATOM 1444 C C . LEU A 1 186 ? -13.428 -4.277 19.888 1.00 88.69 186 LEU A C 1
ATOM 1446 O O . LEU A 1 186 ? -14.276 -3.828 19.119 1.00 88.69 186 LEU A O 1
ATOM 1450 N N . ALA A 1 187 ? -12.148 -3.896 19.857 1.00 89.38 187 ALA A N 1
ATOM 1451 C CA . ALA A 1 187 ? -11.641 -2.889 18.923 1.00 89.38 187 ALA A CA 1
ATOM 1452 C C . ALA A 1 187 ? -11.973 -3.226 17.464 1.00 89.38 187 ALA A C 1
ATOM 1454 O O . ALA A 1 187 ? -12.379 -2.346 16.715 1.00 89.38 187 ALA A O 1
ATOM 1455 N N . GLN A 1 188 ? -11.877 -4.506 17.087 1.00 89.75 188 GLN A N 1
ATOM 1456 C CA . GLN A 1 188 ? -12.243 -4.960 15.746 1.00 89.75 188 GLN A CA 1
ATOM 1457 C C . GLN A 1 188 ? -13.732 -4.747 15.453 1.00 89.75 188 GLN A C 1
ATOM 1459 O O . GLN A 1 188 ? -14.068 -4.238 14.397 1.00 89.75 188 GLN A O 1
ATOM 1464 N N . THR A 1 189 ? -14.625 -5.063 16.395 1.00 90.25 189 THR A N 1
ATOM 1465 C CA . THR A 1 189 ? -16.069 -4.838 16.221 1.00 90.25 189 THR A CA 1
ATOM 1466 C C . THR A 1 189 ? -16.390 -3.355 16.060 1.00 90.25 189 THR A C 1
ATOM 1468 O O . THR A 1 189 ? -17.202 -2.988 15.219 1.00 90.25 189 THR A O 1
ATOM 1471 N N . VAL A 1 190 ? -15.740 -2.497 16.849 1.00 91.12 190 VAL A N 1
ATOM 1472 C CA . VAL A 1 190 ? -15.882 -1.040 16.732 1.00 91.12 190 VAL A CA 1
ATOM 1473 C C . VAL A 1 190 ? -15.388 -0.557 15.369 1.00 91.12 190 VAL A C 1
ATOM 1475 O O . VAL A 1 190 ? -16.100 0.175 14.691 1.00 91.12 190 VAL A O 1
ATOM 1478 N N . TRP A 1 191 ? -14.218 -1.026 14.936 1.00 92.06 191 TRP A N 1
ATOM 1479 C CA . TRP A 1 191 ? -13.658 -0.719 13.623 1.00 92.06 191 TRP A CA 1
ATOM 1480 C C . TRP A 1 191 ? -14.582 -1.148 12.477 1.00 92.06 191 TRP A C 1
ATOM 1482 O O . TRP A 1 191 ? -14.874 -0.344 11.595 1.00 92.06 191 TRP A O 1
ATOM 1492 N N . ASP A 1 192 ? -15.103 -2.374 12.516 1.00 91.94 192 ASP A N 1
ATOM 1493 C CA . ASP A 1 192 ? -16.018 -2.895 11.497 1.00 91.94 192 ASP A CA 1
ATOM 1494 C C . ASP A 1 192 ? -17.316 -2.069 11.441 1.00 91.94 192 ASP A C 1
ATOM 1496 O O . ASP A 1 192 ? -17.808 -1.756 10.355 1.00 91.94 192 ASP A O 1
ATOM 1500 N N . ASN A 1 193 ? -17.848 -1.657 12.598 1.00 90.00 193 ASN A N 1
ATOM 1501 C CA . ASN A 1 193 ? -19.027 -0.791 12.676 1.00 90.00 193 ASN A CA 1
ATOM 1502 C C . ASN A 1 193 ? -18.756 0.600 12.088 1.00 90.00 193 ASN A C 1
ATOM 1504 O O . ASN A 1 193 ? -19.582 1.109 11.333 1.00 90.00 193 ASN A O 1
ATOM 1508 N N . MET A 1 194 ? -17.600 1.202 12.394 1.00 91.12 194 MET A N 1
ATOM 1509 C CA . MET A 1 194 ? -17.189 2.474 11.789 1.00 91.12 194 MET A CA 1
ATOM 1510 C C . MET A 1 194 ? -17.101 2.332 10.268 1.00 91.12 194 MET A C 1
ATOM 1512 O O . MET A 1 194 ? -17.684 3.129 9.543 1.00 91.12 194 MET A O 1
ATOM 1516 N N . GLN A 1 195 ? -16.447 1.278 9.768 1.00 90.19 195 GLN A N 1
ATOM 1517 C CA . GLN A 1 195 ? -16.303 1.041 8.329 1.00 90.19 195 GLN A CA 1
ATOM 1518 C C . GLN A 1 195 ? -17.644 0.894 7.601 1.00 90.19 195 GLN A C 1
ATOM 1520 O O . GLN A 1 195 ? -17.760 1.340 6.463 1.00 90.19 195 GLN A O 1
ATOM 1525 N N . GLN A 1 196 ? -18.664 0.314 8.240 1.00 89.06 196 GLN A N 1
ATOM 1526 C CA . GLN A 1 196 ? -20.004 0.188 7.653 1.00 89.06 196 GLN A CA 1
ATOM 1527 C C . GLN A 1 196 ? -20.724 1.532 7.477 1.00 89.06 196 GLN A C 1
ATOM 1529 O O . GLN A 1 196 ? -21.618 1.629 6.637 1.00 89.06 196 GLN A O 1
ATOM 1534 N N . GLN A 1 197 ? -20.344 2.557 8.241 1.00 84.50 197 GLN A N 1
ATOM 1535 C CA . GLN A 1 197 ? -20.939 3.896 8.175 1.00 84.50 197 GLN A CA 1
ATOM 1536 C C . GLN A 1 197 ? -20.159 4.863 7.279 1.00 84.50 197 GLN A C 1
ATOM 1538 O O . GLN A 1 197 ? -20.649 5.945 6.966 1.00 84.50 197 GLN A O 1
ATOM 1543 N N . VAL A 1 198 ? -18.957 4.485 6.838 1.00 86.94 198 VAL A N 1
ATOM 1544 C CA . VAL A 1 198 ? -18.128 5.318 5.964 1.00 86.94 198 VAL A CA 1
ATOM 1545 C C . VAL A 1 198 ? -18.392 4.974 4.501 1.00 86.94 198 VAL A C 1
ATOM 1547 O O . VAL A 1 198 ? -18.315 3.819 4.085 1.00 86.94 198 VAL A O 1
ATOM 1550 N N . GLN A 1 199 ? -18.625 5.999 3.682 1.00 80.94 199 GLN A N 1
ATOM 1551 C CA . GLN A 1 199 ? -18.641 5.867 2.228 1.00 80.94 199 GLN A CA 1
ATOM 1552 C C . GLN A 1 199 ? -17.414 6.545 1.623 1.00 80.94 199 GLN A C 1
ATOM 1554 O O . GLN A 1 199 ? -17.063 7.666 1.983 1.00 80.94 199 GLN A O 1
ATOM 1559 N N . ALA A 1 200 ? -16.762 5.874 0.671 1.00 72.88 200 ALA A N 1
ATOM 1560 C CA . ALA A 1 200 ? -15.634 6.457 -0.044 1.00 72.88 200 ALA A CA 1
ATOM 1561 C C . ALA A 1 200 ? -16.086 7.697 -0.832 1.00 72.88 200 ALA A C 1
ATOM 1563 O O . ALA A 1 200 ? -16.977 7.611 -1.688 1.00 72.88 200 ALA A O 1
ATOM 1564 N N . HIS A 1 201 ? -15.447 8.836 -0.557 1.00 69.69 201 HIS A N 1
ATOM 1565 C CA . HIS A 1 201 ? -15.720 10.091 -1.244 1.00 69.69 201 HIS A CA 1
ATOM 1566 C C . HIS A 1 201 ? -15.440 9.944 -2.748 1.00 69.69 201 HIS A C 1
ATOM 1568 O O . HIS A 1 201 ? -14.430 9.375 -3.157 1.00 69.69 201 HIS A O 1
ATOM 1574 N N . ARG A 1 202 ? -16.352 10.431 -3.602 1.00 73.56 202 ARG A N 1
ATOM 1575 C CA . ARG A 1 202 ? -16.291 10.215 -5.066 1.00 73.56 202 ARG A CA 1
ATOM 1576 C C . ARG A 1 202 ? -15.934 11.455 -5.880 1.00 73.56 202 ARG A C 1
ATOM 1578 O O . ARG A 1 202 ? -16.086 11.430 -7.098 1.00 73.56 202 ARG A O 1
ATOM 1585 N N . ARG A 1 203 ? -15.511 12.539 -5.228 1.00 86.75 203 ARG A N 1
ATOM 1586 C CA . ARG A 1 203 ? -15.118 13.755 -5.945 1.00 86.75 203 ARG A CA 1
ATOM 1587 C C . ARG A 1 203 ? -13.742 13.536 -6.561 1.00 86.75 203 ARG A C 1
ATOM 1589 O O . ARG A 1 203 ? -12.863 12.969 -5.915 1.00 86.75 203 ARG A O 1
ATOM 1596 N N . GLN A 1 204 ? -13.599 13.917 -7.822 1.00 92.81 204 GLN A N 1
ATOM 1597 C CA . GLN A 1 204 ? -12.419 13.650 -8.634 1.00 92.81 204 GLN A CA 1
ATOM 1598 C C . GLN A 1 204 ? -12.000 14.933 -9.342 1.00 92.81 204 GLN A C 1
ATOM 1600 O O . GLN A 1 204 ? -12.861 15.684 -9.800 1.00 92.81 204 GLN A O 1
ATOM 1605 N N . HIS A 1 205 ? -10.694 15.126 -9.490 1.00 92.25 205 HIS A N 1
ATOM 1606 C CA . HIS A 1 205 ? -10.109 16.164 -10.334 1.00 92.25 205 HIS A CA 1
ATOM 1607 C C . HIS A 1 205 ? -9.174 15.545 -11.344 1.00 92.25 205 HIS A C 1
ATOM 1609 O O . HIS A 1 205 ? -8.562 14.511 -11.091 1.00 92.25 205 HIS A O 1
ATOM 1615 N N . LEU A 1 206 ? -9.039 16.223 -12.475 1.00 97.06 206 LEU A N 1
ATOM 1616 C CA . LEU A 1 206 ? -7.927 16.014 -13.381 1.00 97.06 206 LEU A CA 1
ATOM 1617 C C . LEU A 1 206 ? -6.860 17.048 -13.016 1.00 97.06 206 LEU A C 1
ATOM 1619 O O . LEU A 1 206 ? -7.101 18.243 -13.184 1.00 97.06 206 LEU A O 1
ATOM 1623 N N . LEU A 1 207 ? -5.732 16.593 -12.477 1.00 96.88 207 LEU A N 1
ATOM 1624 C CA . LEU A 1 207 ? -4.625 17.463 -12.075 1.00 96.88 207 LEU A CA 1
ATOM 1625 C C . LEU A 1 207 ? -3.407 17.230 -12.957 1.00 96.88 207 LEU A C 1
ATOM 1627 O O . LEU A 1 207 ? -3.227 16.137 -13.500 1.00 96.88 207 LEU A O 1
ATOM 1631 N N . ASP A 1 208 ? -2.565 18.254 -13.069 1.00 98.00 208 ASP A N 1
ATOM 1632 C CA . ASP A 1 208 ? -1.260 18.131 -13.711 1.00 98.00 208 ASP A CA 1
ATOM 1633 C C . ASP A 1 208 ? -0.399 17.112 -12.958 1.00 98.00 208 ASP A C 1
ATOM 1635 O O . ASP A 1 208 ? -0.495 16.948 -11.738 1.00 98.00 208 ASP A O 1
ATOM 1639 N N . LEU A 1 209 ? 0.412 16.363 -13.705 1.00 96.62 209 LEU A N 1
ATOM 1640 C CA . LEU A 1 209 ? 1.136 15.208 -13.181 1.00 96.62 209 LEU A CA 1
ATOM 1641 C C . LEU A 1 209 ? 2.027 15.554 -11.968 1.00 96.62 209 LEU A C 1
ATOM 1643 O O . LEU A 1 209 ? 2.164 14.746 -11.051 1.00 96.62 209 LEU A O 1
ATOM 1647 N N . ASP A 1 210 ? 2.602 16.755 -11.938 1.00 95.31 210 ASP A N 1
ATOM 1648 C CA . ASP A 1 210 ? 3.446 17.258 -10.848 1.00 95.31 210 ASP A CA 1
ATOM 1649 C C . ASP A 1 210 ? 2.669 17.585 -9.558 1.00 95.31 210 ASP A C 1
ATOM 1651 O O . ASP A 1 210 ? 3.262 17.635 -8.480 1.00 95.31 210 ASP A O 1
ATOM 1655 N N . GLN A 1 211 ? 1.346 17.728 -9.641 1.00 94.81 211 GLN A N 1
ATOM 1656 C CA . GLN A 1 211 ? 0.439 17.944 -8.509 1.00 94.81 211 GLN A CA 1
ATOM 1657 C C . GLN A 1 211 ? -0.185 16.644 -7.982 1.00 94.81 211 GLN A C 1
ATOM 1659 O O . GLN A 1 211 ? -0.905 16.660 -6.987 1.00 94.81 211 GLN A O 1
ATOM 1664 N N . CYS A 1 212 ? 0.073 15.510 -8.639 1.00 95.19 212 CYS A N 1
ATOM 1665 C CA . CYS A 1 212 ? -0.581 14.239 -8.326 1.00 95.19 212 CYS A CA 1
ATOM 1666 C C . CYS A 1 212 ? 0.139 13.407 -7.253 1.00 95.19 212 CYS A C 1
ATOM 1668 O O . CYS A 1 212 ? -0.379 12.373 -6.831 1.00 95.19 212 CYS A O 1
ATOM 1670 N N . HIS A 1 213 ? 1.340 13.812 -6.829 1.00 92.75 213 HIS A N 1
ATOM 1671 C CA . HIS A 1 213 ? 2.138 13.052 -5.868 1.00 92.75 213 HIS A CA 1
ATOM 1672 C C . HIS A 1 213 ? 1.386 12.845 -4.545 1.00 92.75 213 HIS A C 1
ATOM 1674 O O . HIS A 1 213 ? 0.860 13.787 -3.956 1.00 92.75 213 HIS A O 1
ATOM 1680 N N . ASN A 1 214 ? 1.364 11.593 -4.093 1.00 90.69 214 ASN A N 1
ATOM 1681 C CA . ASN A 1 214 ? 0.659 11.081 -2.923 1.00 90.69 214 ASN A CA 1
ATOM 1682 C C . ASN A 1 214 ? -0.874 11.220 -2.913 1.00 90.69 214 ASN A C 1
ATOM 1684 O O . ASN A 1 214 ? -1.511 10.908 -1.906 1.00 90.69 214 ASN A O 1
ATOM 1688 N N . LEU A 1 215 ? -1.489 11.612 -4.029 1.00 92.94 215 LEU A N 1
ATOM 1689 C CA . LEU A 1 215 ? -2.938 11.522 -4.190 1.00 92.94 215 LEU A CA 1
ATOM 1690 C C . LEU A 1 215 ? -3.352 10.106 -4.606 1.00 92.94 215 LEU A C 1
ATOM 1692 O O . LEU A 1 215 ? -2.534 9.287 -5.034 1.00 92.94 215 LEU A O 1
ATOM 1696 N N . VAL A 1 216 ? -4.643 9.806 -4.474 1.00 93.62 216 VAL A N 1
ATOM 1697 C CA . VAL A 1 216 ? -5.200 8.496 -4.826 1.00 93.62 216 VAL A CA 1
ATOM 1698 C C . VAL A 1 216 ? -5.797 8.547 -6.224 1.00 93.62 216 VAL A C 1
ATOM 1700 O O . VAL A 1 216 ? -6.655 9.378 -6.516 1.00 93.62 216 VAL A O 1
ATOM 1703 N N . LEU A 1 217 ? -5.377 7.624 -7.084 1.00 96.12 217 LEU A N 1
ATOM 1704 C CA . LEU A 1 217 ? -5.820 7.547 -8.468 1.00 96.12 217 LEU A CA 1
ATOM 1705 C C . LEU A 1 217 ? -7.303 7.153 -8.574 1.00 96.12 217 LEU A C 1
ATOM 1707 O O . LEU A 1 217 ? -7.759 6.184 -7.963 1.00 96.12 217 LEU A O 1
ATOM 1711 N N . ALA A 1 218 ? -8.059 7.883 -9.388 1.00 95.88 218 ALA A N 1
ATOM 1712 C CA . ALA A 1 218 ? -9.508 7.744 -9.489 1.00 95.88 218 ALA A CA 1
ATOM 1713 C C . ALA A 1 218 ? -9.981 6.717 -10.530 1.00 95.88 218 ALA A C 1
ATOM 1715 O O . ALA A 1 218 ? -11.077 6.153 -10.402 1.00 95.88 218 ALA A O 1
ATOM 1716 N N . THR A 1 219 ? -9.161 6.454 -11.546 1.00 95.50 219 THR A N 1
ATOM 1717 C CA . THR A 1 219 ? -9.428 5.492 -12.624 1.00 95.50 219 THR A CA 1
ATOM 1718 C C . THR A 1 219 ? -8.142 4.794 -13.036 1.00 95.50 219 THR A C 1
ATOM 1720 O O . THR A 1 219 ? -7.068 5.367 -12.893 1.00 95.50 219 THR A O 1
ATOM 1723 N N . ASP A 1 220 ? -8.247 3.590 -13.594 1.00 97.94 220 ASP A N 1
ATOM 1724 C CA . ASP A 1 220 ? -7.090 2.910 -14.174 1.00 97.94 220 ASP A CA 1
ATOM 1725 C C . ASP A 1 220 ? -6.449 3.782 -15.257 1.00 97.94 220 ASP A C 1
ATOM 1727 O O . ASP A 1 220 ? -7.144 4.410 -16.064 1.00 97.94 220 ASP A O 1
ATOM 1731 N N . ILE A 1 221 ? -5.121 3.804 -15.280 1.00 97.81 221 ILE A N 1
ATOM 1732 C CA . ILE A 1 221 ? -4.346 4.479 -16.315 1.00 97.81 221 ILE A CA 1
ATOM 1733 C C . ILE A 1 221 ? -3.739 3.419 -17.200 1.00 97.81 221 ILE A C 1
ATOM 1735 O O . ILE A 1 221 ? -3.083 2.493 -16.728 1.00 97.81 221 ILE A O 1
ATOM 1739 N N . VAL A 1 222 ? -3.972 3.572 -18.497 1.00 97.25 222 VAL A N 1
ATOM 1740 C CA . VAL A 1 222 ? -3.532 2.629 -19.519 1.00 97.25 222 VAL A CA 1
ATOM 1741 C C . VAL A 1 222 ? -2.436 3.240 -20.375 1.00 97.25 222 VAL A C 1
ATOM 1743 O O . VAL A 1 222 ? -2.433 4.447 -20.628 1.00 97.25 222 VAL A O 1
ATOM 1746 N N . SER A 1 223 ? -1.515 2.417 -20.867 1.00 96.56 223 SER A N 1
ATOM 1747 C CA . SER A 1 223 ? -0.524 2.897 -21.829 1.00 96.56 223 SER A CA 1
ATOM 1748 C C . SER A 1 223 ? -1.136 3.076 -23.222 1.00 96.56 223 SER A C 1
ATOM 1750 O O . SER A 1 223 ? -1.787 2.178 -23.760 1.00 96.56 223 SER A O 1
ATOM 1752 N N . HIS A 1 224 ? -0.899 4.226 -23.857 1.00 93.44 224 HIS A N 1
ATOM 1753 C CA . HIS A 1 224 ? -1.405 4.514 -25.207 1.00 93.44 224 HIS A CA 1
ATOM 1754 C C . HIS A 1 224 ? -0.532 3.940 -26.333 1.00 93.44 224 HIS A C 1
ATOM 1756 O O . HIS A 1 224 ? -0.961 3.878 -27.492 1.00 93.44 224 HIS A O 1
ATOM 1762 N N . PHE A 1 225 ? 0.687 3.519 -26.008 1.00 94.69 225 PHE A N 1
ATOM 1763 C CA . PHE A 1 225 ? 1.672 2.980 -26.939 1.00 94.69 225 PHE A CA 1
ATOM 1764 C C . PHE A 1 225 ? 2.556 1.944 -26.241 1.00 94.69 225 PHE A C 1
ATOM 1766 O O . PHE A 1 225 ? 2.640 1.905 -25.019 1.00 94.69 225 PHE A O 1
ATOM 1773 N N . ASP A 1 226 ? 3.221 1.108 -27.029 1.00 96.06 226 ASP A N 1
ATOM 1774 C CA . ASP A 1 226 ? 4.209 0.168 -26.508 1.00 96.06 226 ASP A CA 1
ATOM 1775 C C . ASP A 1 226 ? 5.444 0.924 -25.984 1.00 96.06 226 ASP A C 1
ATOM 1777 O O . ASP A 1 226 ? 5.879 1.902 -26.599 1.00 96.06 226 ASP A O 1
ATOM 1781 N N . SER A 1 227 ? 6.028 0.467 -24.880 1.00 93.44 227 SER A N 1
ATOM 1782 C CA . SER A 1 227 ? 7.323 0.917 -24.368 1.00 93.44 227 SER A CA 1
ATOM 1783 C C . SER A 1 227 ? 8.285 -0.273 -24.305 1.00 93.44 227 SER A C 1
ATOM 1785 O O . SER A 1 227 ? 7.976 -1.238 -23.611 1.00 93.44 227 SER A O 1
ATOM 1787 N N . PRO A 1 228 ? 9.434 -0.244 -25.003 1.00 94.06 228 PRO A N 1
ATOM 1788 C CA . PRO A 1 228 ? 9.828 0.733 -26.022 1.00 94.06 228 PRO A CA 1
ATOM 1789 C C . PRO A 1 228 ? 8.843 0.805 -27.207 1.00 94.06 228 PRO A C 1
ATOM 1791 O O . PRO A 1 228 ? 8.174 -0.174 -27.532 1.00 94.06 228 PRO A O 1
ATOM 1794 N N . ARG A 1 229 ? 8.774 1.955 -27.899 1.00 92.31 229 ARG A N 1
ATOM 1795 C CA . ARG A 1 229 ? 7.847 2.191 -29.038 1.00 92.31 229 ARG A CA 1
ATOM 1796 C C . ARG A 1 229 ? 8.202 1.427 -30.311 1.00 92.31 229 ARG A C 1
ATOM 1798 O O . ARG A 1 229 ? 7.408 1.359 -31.250 1.00 92.31 229 ARG A O 1
ATOM 1805 N N . PHE A 1 230 ? 9.416 0.914 -30.375 1.00 93.75 230 PHE A N 1
ATOM 1806 C CA . PHE A 1 230 ? 9.984 0.176 -31.488 1.00 93.75 230 PHE A CA 1
ATOM 1807 C C . PHE A 1 230 ? 11.147 -0.656 -30.963 1.00 93.75 230 PHE A C 1
ATOM 1809 O O . PHE A 1 230 ? 11.708 -0.312 -29.925 1.00 93.75 230 PHE A O 1
ATOM 1816 N N . ASP A 1 231 ? 11.521 -1.694 -31.704 1.00 95.94 231 ASP A N 1
ATOM 1817 C CA . ASP A 1 231 ? 12.717 -2.475 -31.401 1.00 95.94 231 ASP A CA 1
ATOM 1818 C C . ASP A 1 231 ? 13.926 -1.537 -31.381 1.00 95.94 231 ASP A C 1
ATOM 1820 O O . ASP A 1 231 ? 14.188 -0.838 -32.371 1.00 95.94 231 ASP A O 1
ATOM 1824 N N . ASN A 1 232 ? 14.632 -1.470 -30.256 1.00 96.06 232 ASN A N 1
ATOM 1825 C CA . ASN A 1 232 ? 15.737 -0.538 -30.078 1.00 96.06 232 ASN A CA 1
ATOM 1826 C C . ASN A 1 232 ? 16.995 -1.208 -29.531 1.00 96.06 232 ASN A C 1
ATOM 1828 O O . ASN A 1 232 ? 16.982 -2.284 -28.941 1.00 96.06 232 ASN A O 1
ATOM 1832 N N . VAL A 1 233 ? 18.114 -0.549 -29.783 1.00 97.44 233 VAL A N 1
ATOM 1833 C CA . VAL A 1 233 ? 19.457 -1.002 -29.437 1.00 97.44 233 VAL A CA 1
ATOM 1834 C C . VAL A 1 233 ? 19.680 -0.855 -27.929 1.00 97.44 233 VAL A C 1
ATOM 1836 O O . VAL A 1 233 ? 19.409 0.209 -27.371 1.00 97.44 233 VAL A O 1
ATOM 1839 N N . ALA A 1 234 ? 20.170 -1.907 -27.265 1.00 97.44 234 ALA A N 1
ATOM 1840 C CA . ALA A 1 234 ? 20.359 -1.913 -25.809 1.00 97.44 234 ALA A CA 1
ATOM 1841 C C . ALA A 1 234 ? 21.740 -1.405 -25.363 1.00 97.44 234 ALA A C 1
ATOM 1843 O O . ALA A 1 234 ? 21.890 -0.985 -24.219 1.00 97.44 234 ALA A O 1
ATOM 1844 N N . VAL A 1 235 ? 22.736 -1.479 -26.249 1.00 97.75 235 VAL A N 1
ATOM 1845 C CA . VAL A 1 235 ? 24.145 -1.153 -25.981 1.00 97.75 235 VAL A CA 1
ATOM 1846 C C . VAL A 1 235 ? 24.780 -0.511 -27.210 1.00 97.75 235 VAL A C 1
ATOM 1848 O O . VAL A 1 235 ? 24.380 -0.804 -28.338 1.00 97.75 235 VAL A O 1
ATOM 1851 N N . ASP A 1 236 ? 25.805 0.311 -27.014 1.00 98.12 236 ASP A N 1
ATOM 1852 C CA . ASP A 1 236 ? 26.583 0.865 -28.123 1.00 98.12 236 ASP A CA 1
ATOM 1853 C C . ASP A 1 236 ? 27.388 -0.243 -28.812 1.00 98.12 236 ASP A C 1
ATOM 1855 O O . ASP A 1 236 ? 28.033 -1.070 -28.159 1.00 98.12 236 ASP A O 1
ATOM 1859 N N . GLY A 1 237 ? 27.348 -0.293 -30.144 1.00 97.38 237 GLY A N 1
ATOM 1860 C CA . GLY A 1 237 ? 27.903 -1.441 -30.841 1.00 97.38 237 GLY A CA 1
ATOM 1861 C C . GLY A 1 237 ? 27.650 -1.506 -32.337 1.00 97.38 237 GLY A C 1
ATOM 1862 O O . GLY A 1 237 ? 27.548 -0.498 -33.038 1.00 97.38 237 GLY A O 1
ATOM 1863 N N . TRP A 1 238 ? 27.580 -2.741 -32.822 1.00 97.94 238 TRP A N 1
ATOM 1864 C CA . TRP A 1 238 ? 27.453 -3.081 -34.231 1.00 97.94 238 TRP A CA 1
ATOM 1865 C C . TRP A 1 238 ? 26.243 -3.980 -34.456 1.00 97.94 238 TRP A C 1
ATOM 1867 O O . TRP A 1 238 ? 26.175 -5.095 -33.937 1.00 97.94 238 TRP A O 1
ATOM 1877 N N . ALA A 1 239 ? 25.297 -3.491 -35.252 1.00 97.94 239 ALA A N 1
ATOM 1878 C CA . ALA A 1 239 ? 24.159 -4.256 -35.725 1.00 97.94 239 ALA A CA 1
ATOM 1879 C C . ALA A 1 239 ? 24.575 -5.180 -36.866 1.00 97.94 239 ALA A C 1
ATOM 1881 O O . ALA A 1 239 ? 25.209 -4.747 -37.834 1.00 97.94 239 ALA A O 1
ATOM 1882 N N . ILE A 1 240 ? 24.176 -6.443 -36.752 1.00 98.00 240 ILE A N 1
ATOM 1883 C CA . ILE A 1 240 ? 24.449 -7.495 -37.725 1.00 98.00 240 ILE A CA 1
ATOM 1884 C C . ILE A 1 240 ? 23.205 -8.359 -37.949 1.00 98.00 240 ILE A C 1
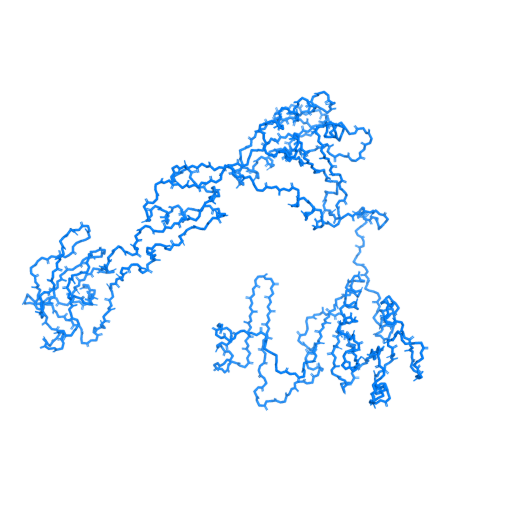ATOM 1886 O O . ILE A 1 240 ? 22.289 -8.413 -37.121 1.00 98.00 240 ILE A O 1
ATOM 1890 N N . LYS A 1 241 ? 23.211 -9.083 -39.067 1.00 98.00 241 LYS A N 1
ATOM 1891 C CA . LYS A 1 241 ? 22.402 -10.279 -39.261 1.00 98.00 241 LYS A CA 1
ATOM 1892 C C . LYS A 1 241 ? 23.265 -11.460 -38.833 1.00 98.00 241 LYS A C 1
ATOM 1894 O O . LYS A 1 241 ? 24.275 -11.735 -39.476 1.00 98.00 241 LYS A O 1
ATOM 1899 N N . HIS A 1 242 ? 22.910 -12.145 -37.746 1.00 97.81 242 HIS A N 1
ATOM 1900 C CA . HIS A 1 242 ? 23.770 -13.184 -37.157 1.00 97.81 242 HIS A CA 1
ATOM 1901 C C . HIS A 1 242 ? 24.176 -14.274 -38.157 1.00 97.81 242 HIS A C 1
ATOM 1903 O O . HIS A 1 242 ? 25.336 -14.682 -38.194 1.00 97.81 242 HIS A O 1
ATOM 1909 N N . THR A 1 243 ? 23.253 -14.671 -39.037 1.00 96.88 243 THR A N 1
ATOM 1910 C CA . THR A 1 243 ? 23.484 -15.696 -40.069 1.00 96.88 243 THR A CA 1
ATOM 1911 C C . THR A 1 243 ? 24.557 -15.326 -41.093 1.00 96.88 243 THR A C 1
ATOM 1913 O O . THR A 1 243 ? 25.058 -16.210 -41.783 1.00 96.88 243 THR A O 1
ATOM 1916 N N . ASP A 1 244 ? 24.937 -14.052 -41.190 1.00 96.25 244 ASP A N 1
ATOM 1917 C CA . ASP A 1 244 ? 25.968 -13.602 -42.124 1.00 96.25 244 ASP A CA 1
ATOM 1918 C C . ASP A 1 244 ? 27.387 -13.807 -41.567 1.00 96.25 244 ASP A C 1
ATOM 1920 O O . ASP A 1 244 ? 28.350 -13.753 -42.330 1.00 96.25 244 ASP A O 1
ATOM 1924 N N . LEU A 1 245 ? 27.548 -14.068 -40.262 1.00 95.75 245 LEU A N 1
ATOM 1925 C CA . LEU A 1 245 ? 28.865 -14.181 -39.630 1.00 95.75 245 LEU A CA 1
ATOM 1926 C C . LEU A 1 245 ? 29.682 -15.355 -40.177 1.00 95.75 245 LEU A C 1
ATOM 1928 O O . LEU A 1 245 ? 30.779 -15.148 -40.694 1.00 95.75 245 LEU A O 1
ATOM 1932 N N . GLU A 1 246 ? 29.161 -16.580 -40.090 1.00 93.88 246 GLU A N 1
ATOM 1933 C CA . GLU A 1 246 ? 29.905 -17.785 -40.481 1.00 93.88 246 GLU A CA 1
ATOM 1934 C C . GLU A 1 246 ? 30.229 -17.785 -41.982 1.00 93.88 246 GLU A C 1
ATOM 1936 O O . GLU A 1 246 ? 31.366 -18.050 -42.377 1.00 93.88 246 GLU A O 1
ATOM 1941 N N . ALA A 1 247 ? 29.267 -17.374 -42.815 1.00 92.31 247 ALA A N 1
ATOM 1942 C CA . ALA A 1 247 ? 29.437 -17.261 -44.264 1.00 92.31 247 ALA A CA 1
ATOM 1943 C C . ALA A 1 247 ? 30.548 -16.274 -44.673 1.00 92.31 247 ALA A C 1
ATOM 1945 O O . ALA A 1 247 ? 31.124 -16.409 -45.751 1.00 92.31 247 ALA A O 1
ATOM 1946 N N . ASN A 1 248 ? 30.871 -15.309 -43.808 1.00 93.19 248 ASN A N 1
ATOM 1947 C CA . ASN A 1 248 ? 31.902 -14.298 -44.032 1.00 93.19 248 ASN A CA 1
ATOM 1948 C C . ASN A 1 248 ? 33.112 -14.465 -43.095 1.00 93.19 248 ASN A C 1
ATOM 1950 O O . ASN A 1 248 ? 33.875 -13.520 -42.888 1.00 93.19 248 ASN A O 1
ATOM 1954 N N . ASN A 1 249 ? 33.308 -15.660 -42.523 1.00 94.62 249 ASN A N 1
ATOM 1955 C CA . ASN A 1 249 ? 34.422 -15.974 -41.624 1.00 94.62 249 ASN A CA 1
ATOM 1956 C C . ASN A 1 249 ? 34.563 -14.964 -40.462 1.00 94.62 249 ASN A C 1
ATOM 1958 O O . ASN A 1 249 ? 35.666 -14.529 -40.125 1.00 94.62 249 ASN A O 1
ATOM 1962 N N . TYR A 1 250 ? 33.421 -14.567 -39.889 1.00 96.31 250 TYR A N 1
ATOM 1963 C CA . TYR A 1 250 ? 33.285 -13.627 -38.770 1.00 96.31 250 TYR A CA 1
ATOM 1964 C C . TYR A 1 250 ? 33.886 -12.235 -39.028 1.00 96.31 250 TYR A C 1
ATOM 1966 O O . TYR A 1 250 ? 34.292 -11.536 -38.100 1.00 96.31 250 TYR A O 1
ATOM 1974 N N . CYS A 1 251 ? 33.937 -11.815 -40.292 1.00 96.44 251 CYS A N 1
ATOM 1975 C CA . CYS A 1 251 ? 34.502 -10.540 -40.711 1.00 96.44 251 CYS A CA 1
ATOM 1976 C C . CYS A 1 251 ? 33.551 -9.847 -41.693 1.00 96.44 251 CYS A C 1
ATOM 1978 O O . CYS A 1 251 ? 33.410 -10.286 -42.835 1.00 96.44 251 CYS A O 1
ATOM 1980 N N . LEU A 1 252 ? 32.908 -8.760 -41.262 1.00 97.38 252 LEU A N 1
ATOM 1981 C CA . LEU A 1 252 ? 31.948 -8.020 -42.087 1.00 97.38 252 LEU A CA 1
ATOM 1982 C C . LEU A 1 252 ? 32.474 -6.609 -42.395 1.00 97.38 252 LEU A C 1
ATOM 1984 O O . LEU A 1 252 ? 33.018 -5.956 -41.503 1.00 97.38 252 LEU A O 1
ATOM 1988 N N . PRO A 1 253 ? 32.329 -6.103 -43.630 1.00 97.06 253 PRO A N 1
ATOM 1989 C CA . PRO A 1 253 ? 32.521 -4.686 -43.917 1.00 97.06 253 PRO A CA 1
ATOM 1990 C C . PRO A 1 253 ? 31.486 -3.826 -43.181 1.00 97.06 253 PRO A C 1
ATOM 1992 O O . PRO A 1 253 ? 30.303 -4.170 -43.114 1.00 97.06 253 PRO A O 1
ATOM 1995 N N . ALA A 1 254 ? 31.931 -2.678 -42.672 1.00 94.88 254 ALA A N 1
ATOM 1996 C CA . ALA A 1 254 ? 31.029 -1.658 -42.151 1.00 94.88 254 ALA A CA 1
ATOM 1997 C C . ALA A 1 254 ? 30.333 -0.938 -43.314 1.00 94.88 254 ALA A C 1
ATOM 1999 O O . ALA A 1 254 ? 30.984 -0.573 -44.294 1.00 94.88 254 ALA A O 1
ATOM 2000 N N . MET A 1 255 ? 29.019 -0.730 -43.218 1.00 94.06 255 MET A N 1
ATOM 2001 C CA . MET A 1 255 ? 28.329 0.181 -44.132 1.00 94.06 255 MET A CA 1
ATOM 2002 C C . MET A 1 255 ? 28.596 1.641 -43.758 1.00 94.06 255 MET A C 1
ATOM 2004 O O . MET A 1 255 ? 28.914 1.950 -42.608 1.00 94.06 255 MET A O 1
ATOM 2008 N N . ASP A 1 256 ? 28.363 2.541 -44.709 1.00 90.06 256 ASP A N 1
ATOM 2009 C CA . ASP A 1 256 ? 28.357 3.974 -44.438 1.00 90.06 256 ASP A CA 1
ATOM 2010 C C . ASP A 1 256 ? 27.154 4.378 -43.570 1.00 90.06 256 ASP A C 1
ATOM 2012 O O . ASP A 1 256 ? 26.013 3.982 -43.823 1.00 90.06 256 ASP A O 1
ATOM 2016 N N . GLY A 1 257 ? 27.408 5.235 -42.582 1.00 89.44 257 GLY A N 1
ATOM 2017 C CA . GLY A 1 257 ? 26.395 5.773 -41.675 1.00 89.44 257 GLY A CA 1
ATOM 2018 C C . GLY A 1 257 ? 26.345 5.082 -40.312 1.00 89.44 257 GLY A C 1
ATOM 2019 O O . GLY A 1 257 ? 27.094 4.155 -40.015 1.00 89.44 257 GLY A O 1
ATOM 2020 N N . GLU A 1 258 ? 25.459 5.584 -39.456 1.00 93.75 258 GLU A N 1
ATOM 2021 C CA . GLU A 1 258 ? 25.293 5.127 -38.075 1.00 93.75 258 GLU A CA 1
ATOM 2022 C C . GLU A 1 258 ? 23.849 5.339 -37.599 1.00 93.75 258 GLU A C 1
ATOM 2024 O O . GLU A 1 258 ? 23.191 6.318 -37.972 1.00 93.75 258 GLU A O 1
ATOM 2029 N N . ALA A 1 259 ? 23.343 4.417 -36.773 1.00 94.12 259 ALA A N 1
ATOM 2030 C CA . ALA A 1 259 ? 22.032 4.553 -36.143 1.00 94.12 259 ALA A CA 1
ATOM 2031 C C . ALA A 1 259 ? 22.168 5.259 -34.787 1.00 94.12 259 ALA A C 1
ATOM 2033 O O . ALA A 1 259 ? 22.712 4.698 -33.837 1.00 94.12 259 ALA A O 1
ATOM 2034 N N . ASN A 1 260 ? 21.636 6.478 -34.699 1.00 93.62 260 ASN A N 1
ATOM 2035 C CA . ASN A 1 260 ? 21.666 7.311 -33.498 1.00 93.62 260 ASN A CA 1
ATOM 2036 C C . ASN A 1 260 ? 20.298 7.358 -32.800 1.00 93.62 260 ASN A C 1
ATOM 2038 O O . ASN A 1 260 ? 19.248 7.301 -33.450 1.00 93.62 260 ASN A O 1
ATOM 2042 N N . ALA A 1 261 ? 20.298 7.517 -31.474 1.00 89.88 261 ALA A N 1
ATOM 2043 C CA . ALA A 1 261 ? 19.076 7.757 -30.712 1.00 89.88 261 ALA A CA 1
ATOM 2044 C C . ALA A 1 261 ? 18.382 9.050 -31.179 1.00 89.88 261 ALA A C 1
ATOM 2046 O O . ALA A 1 261 ? 19.025 10.071 -31.417 1.00 89.88 261 ALA A O 1
ATOM 2047 N N . GLY A 1 262 ? 17.057 9.004 -31.333 1.00 85.81 262 GLY A N 1
ATOM 2048 C CA . GLY A 1 262 ? 16.257 10.146 -31.795 1.00 85.81 262 GLY A CA 1
ATOM 2049 C C . GLY A 1 262 ? 16.305 10.424 -33.305 1.00 85.81 262 GLY A C 1
ATOM 2050 O O . GLY A 1 262 ? 15.557 11.278 -33.778 1.00 85.81 262 GLY A O 1
ATOM 2051 N N . ALA A 1 263 ? 17.120 9.703 -34.084 1.00 84.88 263 ALA A N 1
ATOM 2052 C CA . ALA A 1 263 ? 17.104 9.812 -35.540 1.00 84.88 263 ALA A CA 1
ATOM 2053 C C . ALA A 1 263 ? 15.828 9.182 -36.137 1.00 84.88 263 ALA A C 1
ATOM 2055 O O . ALA A 1 263 ? 15.366 8.132 -35.694 1.00 84.88 263 ALA A O 1
ATOM 2056 N N . VAL A 1 264 ? 15.271 9.811 -37.177 1.00 73.00 264 VAL A N 1
ATOM 2057 C CA . VAL A 1 264 ? 14.016 9.376 -37.834 1.00 73.00 264 VAL A CA 1
ATOM 2058 C C . VAL A 1 264 ? 14.269 8.354 -38.956 1.00 73.00 264 VAL A C 1
ATOM 2060 O O . VAL A 1 264 ? 13.341 7.749 -39.491 1.00 73.00 264 VAL A O 1
ATOM 2063 N N . ASN A 1 265 ? 15.531 8.140 -39.330 1.00 76.44 265 ASN A N 1
ATOM 2064 C CA . ASN A 1 265 ? 15.883 7.320 -40.482 1.00 76.44 265 ASN A CA 1
ATOM 2065 C C . ASN A 1 265 ? 15.717 5.827 -40.169 1.00 76.44 265 ASN A C 1
ATOM 2067 O O . ASN A 1 265 ? 16.422 5.273 -39.327 1.00 76.44 265 ASN A O 1
ATOM 2071 N N . ASN A 1 266 ? 14.827 5.158 -40.905 1.00 83.50 266 ASN A N 1
ATOM 2072 C CA . ASN A 1 266 ? 14.740 3.700 -40.915 1.00 83.50 266 ASN A CA 1
ATOM 2073 C C . ASN A 1 266 ? 15.891 3.139 -41.756 1.00 83.50 266 ASN A C 1
ATOM 2075 O O . ASN A 1 266 ? 15.758 2.966 -42.967 1.00 83.50 266 ASN A O 1
ATOM 2079 N N . LEU A 1 267 ? 17.032 2.893 -41.115 1.00 93.19 267 LEU A N 1
ATOM 2080 C CA . LEU A 1 267 ? 18.173 2.261 -41.768 1.00 93.19 267 LEU A CA 1
ATOM 2081 C C . LEU A 1 267 ? 17.864 0.789 -42.065 1.00 93.19 267 LEU A C 1
ATOM 2083 O O . LEU A 1 267 ? 17.183 0.109 -41.292 1.00 93.19 267 LEU A O 1
ATOM 2087 N N . VAL A 1 268 ? 18.362 0.305 -43.199 1.00 95.62 268 VAL A N 1
ATOM 2088 C CA . VAL A 1 268 ? 18.237 -1.088 -43.637 1.00 95.62 268 VAL A CA 1
ATOM 2089 C C . VAL A 1 268 ? 19.633 -1.688 -43.652 1.00 95.62 268 VAL A C 1
ATOM 2091 O O . VAL A 1 268 ? 20.540 -1.123 -44.260 1.00 95.62 268 VAL A O 1
ATOM 2094 N N . LEU A 1 269 ? 19.808 -2.818 -42.973 1.00 96.44 269 LEU A N 1
ATOM 2095 C CA . LEU A 1 269 ? 21.069 -3.537 -42.957 1.00 96.44 269 LEU A CA 1
ATOM 2096 C C . LEU A 1 269 ? 21.310 -4.187 -44.323 1.00 96.44 269 LEU A C 1
ATOM 2098 O O . LEU A 1 269 ? 20.555 -5.064 -44.745 1.00 96.44 269 LEU A O 1
ATOM 2102 N N . THR A 1 270 ? 22.371 -3.766 -45.008 1.00 95.94 270 THR A N 1
ATOM 2103 C CA . THR A 1 270 ? 22.861 -4.446 -46.210 1.00 95.94 270 THR A CA 1
ATOM 2104 C C . THR A 1 270 ? 23.306 -5.866 -45.839 1.00 95.94 270 THR A C 1
ATOM 2106 O O . THR A 1 270 ? 24.124 -6.008 -44.929 1.00 95.94 270 THR A O 1
ATOM 2109 N N . PRO A 1 271 ? 22.826 -6.920 -46.528 1.00 94.75 271 PRO A N 1
ATOM 2110 C CA . PRO A 1 271 ? 23.273 -8.288 -46.272 1.00 94.75 271 PRO A CA 1
ATOM 2111 C C . PRO A 1 271 ? 24.799 -8.421 -46.349 1.00 94.75 271 PRO A C 1
ATOM 2113 O O . PRO A 1 271 ? 25.447 -7.813 -47.207 1.00 94.75 271 PRO A O 1
ATOM 2116 N N . GLY A 1 272 ? 25.382 -9.195 -45.438 1.00 96.06 272 GLY A N 1
ATOM 2117 C CA . GLY A 1 272 ? 26.827 -9.385 -45.327 1.00 96.06 272 GLY A CA 1
ATOM 2118 C C . GLY A 1 272 ? 27.601 -8.164 -44.821 1.00 96.06 272 GLY A C 1
ATOM 2119 O O . GLY A 1 272 ? 28.821 -8.156 -44.943 1.00 96.06 272 GLY A O 1
ATOM 2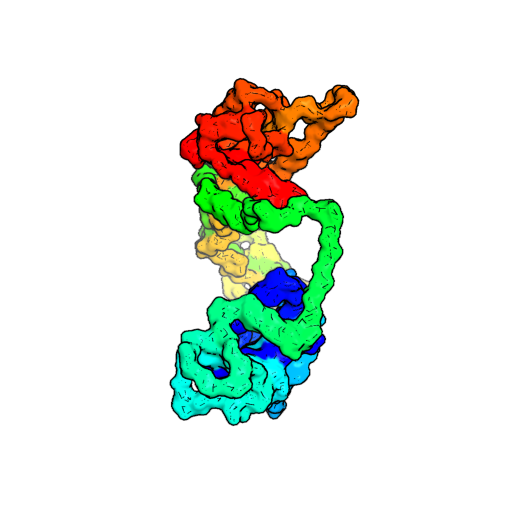120 N N . HIS A 1 273 ? 26.935 -7.138 -44.285 1.00 97.12 273 HIS A N 1
ATOM 2121 C CA . HIS A 1 273 ? 27.572 -5.952 -43.699 1.00 97.12 273 HIS A CA 1
ATOM 2122 C C . HIS A 1 273 ? 27.198 -5.797 -42.222 1.00 97.12 273 HIS A C 1
ATOM 2124 O O . HIS A 1 273 ? 26.252 -6.414 -41.729 1.00 97.12 273 HIS A O 1
ATOM 2130 N N . CYS A 1 274 ? 27.926 -4.931 -41.521 1.00 97.50 274 CYS A N 1
ATOM 2131 C CA . CYS A 1 274 ? 27.560 -4.444 -40.195 1.00 97.50 274 CYS A CA 1
ATOM 2132 C C . CYS A 1 274 ? 27.298 -2.931 -40.212 1.00 97.50 274 CYS A C 1
ATOM 2134 O O . CYS A 1 274 ? 27.808 -2.203 -41.065 1.00 97.50 274 CYS A O 1
ATOM 2136 N N . LEU A 1 275 ? 26.503 -2.444 -39.261 1.00 97.12 275 LEU A N 1
ATOM 2137 C CA . LEU A 1 275 ? 26.186 -1.022 -39.100 1.00 97.12 275 LEU A CA 1
ATOM 2138 C C . LEU A 1 275 ? 26.490 -0.588 -37.674 1.00 97.12 275 LEU A C 1
ATOM 2140 O O . LEU A 1 275 ? 26.073 -1.255 -36.730 1.00 97.12 275 LEU A O 1
ATOM 2144 N N . ARG A 1 276 ? 27.184 0.538 -37.511 1.00 96.81 276 ARG A N 1
ATOM 2145 C CA . ARG A 1 276 ? 27.412 1.116 -36.190 1.00 96.81 276 ARG A CA 1
ATOM 2146 C C . ARG A 1 276 ? 26.101 1.658 -35.628 1.00 96.81 276 ARG A C 1
ATOM 2148 O O . ARG A 1 276 ? 25.370 2.372 -36.317 1.00 96.81 276 ARG A O 1
ATOM 2155 N N . VAL A 1 277 ? 25.798 1.315 -34.385 1.00 97.25 277 VAL A N 1
ATOM 2156 C CA . VAL A 1 277 ? 24.559 1.697 -33.711 1.00 97.25 277 VAL A CA 1
ATOM 2157 C C . VAL A 1 277 ? 24.827 2.127 -32.275 1.00 97.25 277 VAL A C 1
ATOM 2159 O O . VAL A 1 277 ? 25.756 1.638 -31.635 1.00 97.25 277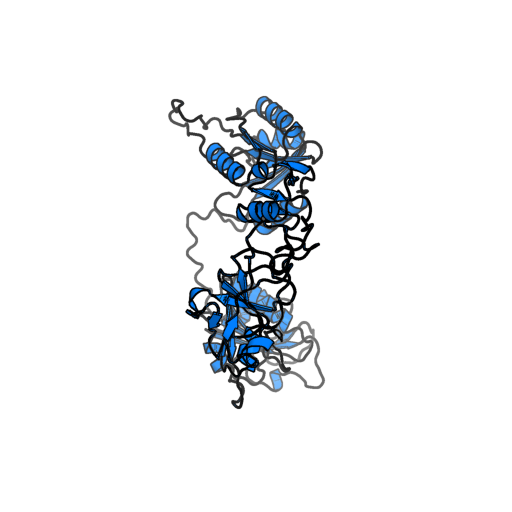 VAL A O 1
ATOM 2162 N N . PHE A 1 278 ? 23.989 3.023 -31.765 1.00 97.19 278 PHE A N 1
ATOM 2163 C CA . PHE A 1 278 ? 24.077 3.529 -30.399 1.00 97.19 278 PHE A CA 1
ATOM 2164 C C . PHE A 1 278 ? 22.820 3.199 -29.594 1.00 97.19 278 PHE A C 1
ATOM 2166 O O . PHE A 1 278 ? 21.731 3.013 -30.141 1.00 97.19 278 PHE A O 1
ATOM 2173 N N . THR A 1 279 ? 22.976 3.142 -28.278 1.00 96.94 279 THR A N 1
ATOM 2174 C CA . THR A 1 279 ? 21.935 2.807 -27.307 1.00 96.94 279 THR A CA 1
ATOM 2175 C C . THR A 1 279 ? 20.695 3.675 -27.510 1.00 96.94 279 THR A C 1
ATOM 2177 O O . THR A 1 279 ? 20.771 4.898 -27.619 1.00 96.94 279 THR A O 1
ATOM 2180 N N . GLY A 1 280 ? 19.527 3.039 -27.573 1.00 94.88 280 GLY A N 1
ATOM 2181 C CA . GLY A 1 280 ? 18.246 3.701 -27.811 1.00 94.88 280 GLY A CA 1
ATOM 2182 C C . GLY A 1 280 ? 17.932 3.998 -29.281 1.00 94.88 280 GLY A C 1
ATOM 2183 O O . GLY A 1 280 ? 16.793 4.365 -29.579 1.00 94.88 280 GLY A O 1
ATOM 2184 N N . ALA A 1 281 ? 18.876 3.808 -30.211 1.00 95.94 281 ALA A N 1
ATOM 2185 C CA . ALA A 1 281 ? 18.589 3.886 -31.640 1.00 95.94 281 ALA A CA 1
ATOM 2186 C C . ALA A 1 281 ? 17.608 2.786 -32.065 1.00 95.94 281 ALA A C 1
ATOM 2188 O O . ALA A 1 281 ? 17.567 1.699 -31.486 1.00 95.94 281 ALA A O 1
ATOM 2189 N N . ARG A 1 282 ? 16.817 3.057 -33.105 1.00 95.94 282 ARG A N 1
ATOM 2190 C CA . ARG A 1 282 ? 15.944 2.051 -33.715 1.00 95.94 282 ARG A CA 1
ATOM 2191 C C . ARG A 1 282 ? 16.790 0.930 -34.323 1.00 95.94 282 ARG A C 1
ATOM 2193 O O . ARG A 1 282 ? 17.784 1.206 -34.994 1.00 95.94 282 ARG A O 1
ATOM 2200 N N . MET A 1 283 ? 16.358 -0.316 -34.137 1.00 95.88 283 MET A N 1
ATOM 2201 C CA . MET A 1 283 ? 16.985 -1.471 -34.775 1.00 95.88 283 MET A CA 1
ATOM 2202 C C . MET A 1 283 ? 16.949 -1.324 -36.306 1.00 95.88 283 MET A C 1
ATOM 2204 O O . MET A 1 283 ? 15.866 -1.113 -36.870 1.00 95.88 283 MET A O 1
ATOM 2208 N N . PRO A 1 284 ? 18.101 -1.433 -36.998 1.00 96.12 284 PRO A N 1
ATOM 2209 C CA . PRO A 1 284 ? 18.134 -1.442 -38.455 1.00 96.12 284 PRO A CA 1
ATOM 2210 C C . PRO A 1 284 ? 17.319 -2.610 -39.011 1.00 96.12 284 PRO A C 1
ATOM 2212 O O . PRO A 1 284 ? 17.406 -3.737 -38.524 1.00 96.12 284 PRO A O 1
ATOM 2215 N N . THR A 1 285 ? 16.542 -2.366 -40.064 1.00 95.62 285 THR A N 1
ATOM 2216 C CA . THR A 1 285 ? 15.737 -3.422 -40.695 1.00 95.62 285 THR A CA 1
ATOM 2217 C C . THR A 1 285 ? 16.658 -4.510 -41.236 1.00 95.62 285 THR A C 1
ATOM 2219 O O . THR A 1 285 ? 17.571 -4.211 -41.997 1.00 95.62 285 THR A O 1
ATOM 2222 N N . GLY A 1 286 ? 16.411 -5.765 -40.864 1.00 95.62 286 GLY A N 1
ATOM 2223 C CA . GLY A 1 286 ? 17.242 -6.902 -41.266 1.00 95.62 286 GLY A CA 1
ATOM 2224 C C . GLY A 1 286 ? 18.352 -7.254 -40.273 1.00 95.62 286 GLY A C 1
ATOM 2225 O O . GLY A 1 286 ? 18.867 -8.364 -40.352 1.00 95.62 286 GLY A O 1
ATOM 2226 N N . ALA A 1 287 ? 18.672 -6.386 -39.308 1.00 97.31 287 ALA A N 1
ATOM 2227 C CA . ALA A 1 287 ? 19.499 -6.770 -38.169 1.00 97.31 287 ALA A CA 1
ATOM 2228 C C . ALA A 1 287 ? 18.681 -7.603 -37.171 1.00 97.31 287 ALA A C 1
ATOM 2230 O O . ALA A 1 287 ? 17.486 -7.375 -36.993 1.00 97.31 287 ALA A O 1
ATOM 2231 N N . ASP A 1 288 ? 19.334 -8.551 -36.506 1.00 97.56 288 ASP A N 1
ATOM 2232 C CA . ASP A 1 288 ? 18.737 -9.333 -35.415 1.00 97.56 288 ASP A CA 1
ATOM 2233 C C . ASP A 1 288 ? 19.612 -9.375 -34.160 1.00 97.56 288 ASP A C 1
ATOM 2235 O O . ASP A 1 288 ? 19.157 -9.820 -33.113 1.00 97.56 288 ASP A O 1
ATOM 2239 N N . THR A 1 289 ? 20.855 -8.897 -34.236 1.00 98.19 289 THR A N 1
ATOM 2240 C CA . THR A 1 289 ? 21.839 -9.014 -33.160 1.00 98.19 289 THR A CA 1
ATOM 2241 C C . THR A 1 289 ? 22.679 -7.746 -33.085 1.00 98.19 289 THR A C 1
ATOM 2243 O O . THR A 1 289 ? 23.126 -7.242 -34.118 1.00 98.19 289 THR A O 1
ATOM 2246 N N . ILE A 1 290 ? 22.921 -7.254 -31.868 1.00 98.38 290 ILE A N 1
ATOM 2247 C CA . ILE A 1 290 ? 23.886 -6.185 -31.597 1.00 98.38 290 ILE A CA 1
ATOM 2248 C C . ILE A 1 290 ? 25.083 -6.772 -30.842 1.00 98.38 290 ILE A C 1
ATOM 2250 O O . ILE A 1 290 ? 24.926 -7.473 -29.839 1.00 98.38 290 ILE A O 1
ATOM 2254 N N . VAL A 1 291 ? 26.292 -6.478 -31.314 1.00 98.06 291 VAL A N 1
ATOM 2255 C CA . VAL A 1 291 ? 27.547 -6.830 -30.632 1.00 98.06 291 VAL A CA 1
ATOM 2256 C C . VAL A 1 291 ? 28.138 -5.566 -30.024 1.00 98.06 291 VAL A C 1
ATOM 2258 O O . VAL A 1 291 ? 28.220 -4.555 -30.720 1.00 98.06 291 VAL A O 1
ATOM 2261 N N . MET A 1 292 ? 28.518 -5.612 -28.746 1.00 97.88 292 MET A N 1
ATOM 2262 C CA . MET A 1 292 ? 29.100 -4.470 -28.032 1.00 97.88 292 MET A CA 1
ATOM 2263 C C . MET A 1 292 ? 30.357 -3.988 -28.758 1.00 97.88 292 MET A C 1
ATOM 2265 O O . MET A 1 292 ? 31.131 -4.803 -29.259 1.00 97.88 292 MET A O 1
ATOM 2269 N N . GLN A 1 293 ? 30.560 -2.674 -28.858 1.00 96.44 293 GLN A N 1
ATOM 2270 C CA . GLN A 1 293 ? 31.713 -2.128 -29.588 1.00 96.44 293 GLN A CA 1
ATOM 2271 C C . GLN A 1 293 ? 33.053 -2.593 -28.993 1.00 96.44 293 GLN A C 1
ATOM 2273 O O . GLN A 1 293 ? 34.031 -2.715 -29.723 1.00 96.44 293 GLN A O 1
ATOM 2278 N N . GLU A 1 294 ? 33.082 -2.875 -27.688 1.00 96.75 294 GLU A N 1
ATOM 2279 C CA . GLU A 1 294 ? 34.242 -3.383 -26.956 1.00 96.75 294 GLU A CA 1
ATOM 2280 C C . GLU A 1 294 ? 34.641 -4.799 -27.402 1.00 96.75 294 GLU A C 1
ATOM 2282 O O . GLU A 1 294 ? 35.809 -5.168 -27.292 1.00 96.75 294 GLU A O 1
ATOM 2287 N N . ASP A 1 295 ? 33.692 -5.562 -27.952 1.00 96.38 295 ASP A N 1
ATOM 2288 C CA . ASP A 1 295 ? 33.872 -6.945 -28.404 1.00 96.38 295 ASP A CA 1
ATOM 2289 C C . ASP A 1 295 ? 34.152 -7.047 -29.916 1.00 96.38 295 ASP A C 1
ATOM 2291 O O . ASP A 1 295 ? 34.202 -8.149 -30.473 1.00 96.38 295 ASP A O 1
ATOM 2295 N N . VAL A 1 296 ? 34.301 -5.910 -30.606 1.00 96.12 296 VAL A N 1
ATOM 2296 C CA . VAL A 1 296 ? 34.512 -5.851 -32.057 1.00 96.12 296 VAL A CA 1
ATOM 2297 C C . VAL A 1 296 ? 35.854 -5.211 -32.372 1.00 96.12 296 VAL A C 1
ATOM 2299 O O . VAL A 1 296 ? 36.111 -4.050 -32.056 1.00 96.12 296 VAL A O 1
ATOM 2302 N N . GLU A 1 297 ? 36.703 -5.943 -33.089 1.00 95.69 297 GLU A N 1
ATOM 2303 C CA . GLU A 1 297 ? 37.980 -5.409 -33.555 1.00 95.69 297 GLU A CA 1
ATOM 2304 C C . GLU A 1 297 ? 37.834 -4.809 -34.959 1.00 95.69 297 GLU A C 1
ATOM 2306 O O . GLU A 1 297 ? 37.510 -5.507 -35.921 1.00 95.69 297 GLU A O 1
ATOM 2311 N N . GLY A 1 298 ? 38.103 -3.510 -35.102 1.00 91.56 298 GLY A N 1
ATOM 2312 C CA . GLY A 1 298 ? 38.152 -2.841 -36.404 1.00 91.56 298 GLY A CA 1
ATOM 2313 C C . GLY A 1 298 ? 39.536 -2.950 -37.051 1.00 91.56 298 GLY A C 1
ATOM 2314 O O . GLY A 1 298 ? 40.513 -2.462 -36.481 1.00 91.56 298 GLY A O 1
ATOM 2315 N N . ARG A 1 299 ? 39.635 -3.558 -38.241 1.00 88.12 299 ARG A N 1
ATOM 2316 C CA . ARG A 1 299 ? 40.873 -3.645 -39.047 1.00 88.12 299 ARG A CA 1
ATOM 2317 C C . ARG A 1 299 ? 40.541 -3.610 -40.540 1.00 88.12 299 ARG A C 1
ATOM 2319 O O . ARG A 1 299 ? 39.534 -4.168 -40.954 1.00 88.12 299 ARG A O 1
ATOM 2326 N N . ASP A 1 300 ? 41.369 -2.950 -41.352 1.00 81.44 300 ASP A N 1
ATOM 2327 C CA . ASP A 1 300 ? 41.250 -2.933 -42.824 1.00 81.44 300 ASP A CA 1
ATOM 2328 C C . ASP A 1 300 ? 39.840 -2.583 -43.361 1.00 81.44 300 ASP A C 1
ATOM 2330 O O . ASP A 1 300 ? 39.344 -3.204 -44.303 1.00 81.44 300 ASP A O 1
ATOM 2334 N N . ASN A 1 301 ? 39.175 -1.589 -42.754 1.00 82.44 301 ASN A N 1
ATOM 2335 C CA . ASN A 1 301 ? 37.783 -1.186 -43.038 1.00 82.44 301 ASN A CA 1
ATOM 2336 C C . ASN A 1 301 ? 36.730 -2.296 -42.829 1.00 82.44 301 ASN A C 1
ATOM 2338 O O . ASN A 1 301 ? 35.636 -2.243 -43.397 1.00 82.44 301 ASN A O 1
ATOM 2342 N N . LYS A 1 302 ? 37.038 -3.296 -42.001 1.00 93.50 302 LYS A N 1
ATOM 2343 C CA . LYS A 1 302 ? 36.127 -4.370 -41.605 1.00 93.50 302 LYS A CA 1
ATOM 2344 C C . LYS A 1 302 ? 36.059 -4.512 -40.089 1.00 93.50 302 LYS A C 1
ATOM 2346 O O . LYS A 1 302 ? 36.982 -4.149 -39.360 1.00 93.50 302 LYS A O 1
ATOM 2351 N N . CYS A 1 303 ? 34.953 -5.078 -39.634 1.00 96.88 303 CYS A N 1
ATOM 2352 C CA . CYS A 1 303 ? 34.699 -5.435 -38.251 1.00 96.88 303 CYS A CA 1
ATOM 2353 C C . CYS A 1 303 ? 34.872 -6.944 -38.084 1.00 96.88 303 CYS A C 1
ATOM 2355 O O . CYS A 1 303 ? 34.254 -7.734 -38.804 1.00 96.88 303 CYS A O 1
ATOM 2357 N N . HIS A 1 304 ? 35.724 -7.335 -37.142 1.00 97.31 304 HIS A N 1
ATOM 2358 C CA . HIS A 1 304 ? 35.949 -8.721 -36.759 1.00 97.31 304 HIS A CA 1
ATOM 2359 C C . HIS A 1 304 ? 35.144 -9.044 -35.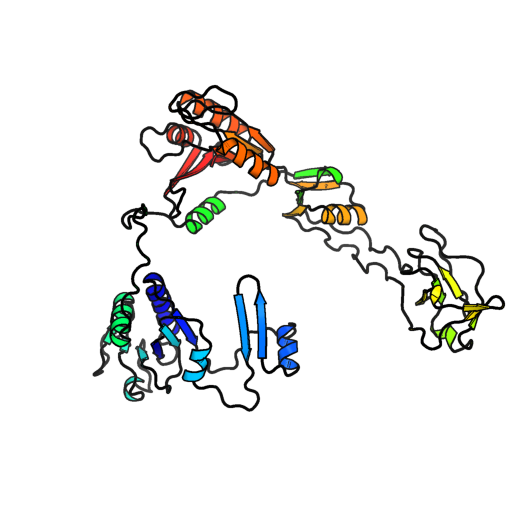504 1.00 97.31 304 HIS A C 1
ATOM 2361 O O . HIS A 1 304 ? 35.248 -8.349 -34.493 1.00 97.31 304 HIS A O 1
ATOM 2367 N N . PHE A 1 305 ? 34.357 -10.111 -35.586 1.00 97.44 305 PHE A N 1
ATOM 2368 C CA . PHE A 1 305 ? 33.463 -10.573 -34.532 1.00 97.44 305 PHE A CA 1
ATOM 2369 C C . PHE A 1 305 ? 33.976 -11.883 -33.937 1.00 97.44 305 PHE A C 1
ATOM 2371 O O . PHE A 1 305 ? 34.639 -12.676 -34.607 1.00 97.44 305 PHE A O 1
ATOM 2378 N N . HIS A 1 306 ? 33.653 -12.138 -32.673 1.00 96.19 306 HIS A N 1
ATOM 2379 C CA . HIS A 1 306 ? 34.061 -13.379 -32.028 1.00 96.19 306 HIS A CA 1
ATOM 2380 C C . HIS A 1 306 ? 33.272 -14.586 -32.586 1.00 96.19 306 HIS A C 1
ATOM 2382 O O . HIS A 1 306 ? 32.051 -14.503 -32.726 1.00 96.19 306 HIS A O 1
ATOM 2388 N N . PRO A 1 307 ? 33.892 -15.767 -32.790 1.00 93.94 307 PRO A N 1
ATOM 2389 C CA . PRO A 1 307 ? 33.186 -16.981 -33.227 1.00 93.94 307 PRO A CA 1
ATOM 2390 C C . PRO A 1 307 ? 32.062 -17.478 -32.302 1.00 93.94 307 PRO A C 1
ATOM 2392 O O . PRO A 1 307 ? 31.308 -18.382 -32.646 1.00 93.94 307 PRO A O 1
ATOM 2395 N N . HIS A 1 308 ? 31.966 -16.916 -31.097 1.00 94.00 308 HIS A N 1
ATOM 2396 C CA . HIS A 1 308 ? 30.953 -17.255 -30.092 1.00 94.00 308 HIS A CA 1
ATOM 2397 C C . HIS A 1 308 ? 29.915 -16.144 -29.888 1.00 94.00 308 HIS A C 1
ATOM 2399 O O . HIS A 1 308 ? 29.192 -16.164 -28.891 1.00 94.00 308 HIS A O 1
ATOM 2405 N N . THR A 1 309 ? 29.826 -15.177 -30.809 1.00 95.62 309 THR A N 1
ATOM 2406 C CA . THR A 1 309 ? 28.749 -14.183 -30.810 1.00 95.62 309 THR A CA 1
ATOM 2407 C C . THR A 1 309 ? 27.392 -14.887 -30.828 1.00 95.62 309 THR A C 1
ATOM 2409 O O . THR A 1 309 ? 27.095 -15.693 -31.714 1.00 95.62 309 THR A O 1
ATOM 2412 N N . LYS A 1 310 ? 26.562 -14.592 -29.825 1.00 95.81 310 LYS A N 1
ATOM 2413 C CA . LYS A 1 310 ? 25.219 -15.162 -29.679 1.00 95.81 310 LYS A CA 1
ATOM 2414 C C . LYS A 1 310 ? 24.234 -14.426 -30.584 1.00 95.81 310 LYS A C 1
ATOM 2416 O O . LYS A 1 310 ? 24.322 -13.213 -30.727 1.00 95.81 310 LYS A O 1
ATOM 2421 N N . ALA A 1 311 ? 23.293 -15.159 -31.170 1.00 96.31 311 ALA A N 1
ATOM 2422 C CA . ALA A 1 311 ? 22.206 -14.570 -31.946 1.00 96.31 311 ALA A CA 1
ATOM 2423 C C . ALA A 1 311 ? 21.175 -13.893 -31.030 1.00 96.31 311 ALA A C 1
ATOM 2425 O O . ALA A 1 311 ? 20.961 -14.344 -29.904 1.00 96.31 311 ALA A O 1
ATOM 2426 N N . ASN A 1 312 ? 20.473 -12.886 -31.553 1.00 96.62 312 ASN A N 1
ATOM 2427 C CA . ASN A 1 312 ? 19.342 -12.221 -30.900 1.00 96.62 312 ASN A CA 1
ATOM 2428 C C . ASN A 1 312 ? 19.677 -11.558 -29.556 1.00 96.62 312 ASN A C 1
ATOM 2430 O O . ASN A 1 312 ? 18.860 -11.567 -28.639 1.00 96.62 312 ASN A O 1
ATOM 2434 N N . THR A 1 313 ? 20.879 -10.993 -29.420 1.00 97.19 313 THR A N 1
ATOM 2435 C CA . THR A 1 313 ? 21.318 -10.324 -28.186 1.00 97.19 313 THR A CA 1
ATOM 2436 C C . THR A 1 313 ? 21.415 -8.809 -28.323 1.00 97.19 313 THR A C 1
ATOM 2438 O O . THR A 1 313 ? 21.643 -8.281 -29.412 1.00 97.19 313 THR A O 1
ATOM 2441 N N . ASN A 1 314 ? 21.323 -8.133 -27.173 1.00 97.88 314 ASN A N 1
ATOM 2442 C CA . ASN A 1 314 ? 21.608 -6.708 -26.974 1.00 97.88 314 ASN A CA 1
ATOM 2443 C C . ASN A 1 314 ? 20.709 -5.733 -27.756 1.00 97.88 314 ASN A C 1
ATOM 2445 O O . ASN A 1 314 ? 21.110 -4.620 -28.105 1.00 97.88 314 ASN A O 1
ATOM 2449 N N . TRP A 1 315 ? 19.463 -6.128 -27.976 1.00 97.19 315 TRP A N 1
ATOM 2450 C CA . TRP A 1 315 ? 18.386 -5.241 -28.393 1.00 97.19 315 TRP A CA 1
ATOM 2451 C C . TRP A 1 315 ? 17.142 -5.549 -27.567 1.00 97.19 315 TRP A C 1
ATOM 2453 O O . TRP A 1 315 ? 17.041 -6.608 -26.948 1.00 97.19 315 TRP A O 1
ATOM 2463 N N . ARG A 1 316 ? 16.225 -4.593 -27.535 1.00 97.44 316 ARG A N 1
ATOM 2464 C CA . ARG A 1 316 ? 15.014 -4.629 -26.729 1.00 97.44 316 ARG A CA 1
ATOM 2465 C C . ARG A 1 316 ? 13.811 -4.605 -27.661 1.00 97.44 316 ARG A C 1
ATOM 2467 O O . ARG A 1 316 ? 13.721 -3.690 -28.489 1.00 97.44 316 ARG A O 1
ATOM 2474 N N . PRO A 1 317 ? 12.924 -5.609 -27.603 1.00 96.75 317 PRO A N 1
ATOM 2475 C CA . PRO A 1 317 ? 11.759 -5.647 -28.464 1.00 96.75 317 PRO A CA 1
ATOM 2476 C C . PRO A 1 317 ? 10.749 -4.562 -28.090 1.00 96.75 317 PRO A C 1
ATOM 2478 O O . PRO A 1 317 ? 10.640 -4.127 -26.942 1.00 96.75 317 PRO A O 1
ATOM 2481 N N . ARG A 1 318 ? 9.970 -4.130 -29.079 1.00 96.31 318 ARG A N 1
ATOM 2482 C CA . ARG A 1 318 ? 8.846 -3.218 -28.875 1.00 96.31 318 ARG A CA 1
ATOM 2483 C C . ARG A 1 318 ? 7.891 -3.775 -27.813 1.00 96.31 318 ARG A C 1
ATOM 2485 O O . ARG A 1 318 ? 7.411 -4.897 -27.948 1.00 96.31 318 ARG A O 1
ATOM 2492 N N . GLY A 1 319 ? 7.560 -2.954 -26.819 1.00 95.44 319 GLY A N 1
ATOM 2493 C CA . GLY A 1 319 ? 6.615 -3.313 -25.757 1.00 95.44 319 GLY A CA 1
ATOM 2494 C C . GLY A 1 319 ? 7.174 -4.232 -24.672 1.00 95.44 319 GLY A C 1
ATOM 2495 O O . GLY A 1 319 ? 6.388 -4.771 -23.904 1.00 95.44 319 GLY A O 1
ATOM 2496 N N . GLU A 1 320 ? 8.495 -4.424 -24.603 1.00 95.31 320 GLU A N 1
ATOM 2497 C CA . GLU A 1 320 ? 9.140 -5.226 -23.553 1.00 95.31 320 GLU A CA 1
ATOM 2498 C C . GLU A 1 320 ? 8.812 -4.742 -22.129 1.00 95.31 320 GLU A C 1
ATOM 2500 O O . GLU A 1 320 ? 8.607 -5.572 -21.246 1.00 95.31 320 GLU A O 1
ATOM 2505 N N . ASP A 1 321 ? 8.748 -3.422 -21.904 1.00 92.88 321 ASP A N 1
ATOM 2506 C CA . ASP A 1 321 ? 8.455 -2.850 -20.582 1.00 92.88 321 ASP A CA 1
ATOM 2507 C C . ASP A 1 321 ? 6.949 -2.804 -20.315 1.00 92.88 321 ASP A C 1
ATOM 2509 O O . ASP A 1 321 ? 6.479 -3.196 -19.250 1.00 92.88 321 ASP A O 1
ATOM 2513 N N . VAL A 1 322 ? 6.205 -2.249 -21.275 1.00 94.75 322 VAL A N 1
ATOM 2514 C CA . VAL A 1 322 ? 4.765 -1.995 -21.178 1.00 94.75 322 VAL A CA 1
ATOM 2515 C C . VAL A 1 322 ? 4.142 -2.151 -22.557 1.00 94.75 322 VAL A C 1
ATOM 2517 O O . VAL A 1 322 ? 4.543 -1.473 -23.509 1.00 94.75 322 VAL A O 1
ATOM 2520 N N . GLY A 1 323 ? 3.117 -2.990 -22.661 1.00 95.69 323 GLY A N 1
ATOM 2521 C CA . GLY A 1 323 ? 2.309 -3.124 -23.859 1.00 95.69 323 GLY A CA 1
ATOM 2522 C C . GLY A 1 323 ? 1.287 -1.998 -23.992 1.00 95.69 323 GLY A C 1
ATOM 2523 O O . GLY A 1 323 ? 0.747 -1.461 -23.020 1.00 95.69 323 GLY A O 1
ATOM 2524 N N . LYS A 1 324 ? 0.964 -1.634 -25.232 1.00 95.81 324 LYS A N 1
ATOM 2525 C CA . LYS A 1 324 ? -0.176 -0.759 -25.504 1.00 95.81 324 LYS A CA 1
ATOM 2526 C C . LYS A 1 324 ? -1.461 -1.386 -24.951 1.00 95.81 324 LYS A C 1
ATOM 2528 O O . LYS A 1 324 ? -1.853 -2.474 -25.364 1.00 95.81 324 LYS A O 1
ATOM 2533 N N . GLY A 1 325 ? -2.181 -0.624 -24.132 1.00 95.94 325 GLY A N 1
ATOM 2534 C CA . GLY A 1 325 ? -3.435 -1.040 -23.507 1.00 95.94 325 GLY A CA 1
ATOM 2535 C C . GLY A 1 325 ? -3.274 -1.661 -22.121 1.00 95.94 325 GLY A C 1
ATOM 2536 O O . GLY A 1 325 ? -4.284 -1.833 -21.443 1.00 95.94 325 GLY A O 1
ATOM 2537 N N . ASP A 1 326 ? -2.046 -1.933 -21.675 1.00 96.69 326 ASP A N 1
ATOM 2538 C CA . ASP A 1 326 ? -1.802 -2.415 -20.319 1.00 96.69 326 ASP A CA 1
ATOM 2539 C C . ASP A 1 326 ? -2.183 -1.346 -19.294 1.00 96.69 326 ASP A C 1
ATOM 2541 O O . ASP A 1 326 ? -1.917 -0.154 -19.492 1.00 96.69 326 ASP A O 1
ATOM 2545 N N . ILE A 1 327 ? -2.790 -1.778 -18.187 1.00 97.62 327 ILE A N 1
ATOM 2546 C CA . ILE A 1 327 ? -3.024 -0.929 -17.017 1.00 97.62 327 ILE A CA 1
ATOM 2547 C C . ILE A 1 327 ? -1.679 -0.729 -16.320 1.00 97.62 327 ILE A C 1
ATOM 2549 O O . ILE A 1 327 ? -1.127 -1.664 -15.743 1.00 97.62 327 ILE A O 1
ATOM 2553 N N . ILE A 1 328 ? -1.163 0.495 -16.373 1.00 96.50 328 ILE A N 1
ATOM 2554 C CA . ILE A 1 328 ? 0.122 0.866 -15.776 1.00 96.50 328 ILE A CA 1
ATOM 2555 C C . ILE A 1 328 ? -0.016 1.373 -14.344 1.00 96.50 328 ILE A C 1
ATOM 2557 O O . ILE A 1 328 ? 0.916 1.231 -13.561 1.00 96.50 328 ILE A O 1
ATOM 2561 N N . LEU A 1 329 ? -1.173 1.942 -13.995 1.00 98.00 329 LEU A N 1
ATOM 2562 C CA . LEU A 1 329 ? -1.514 2.370 -12.641 1.00 98.00 329 LEU A CA 1
ATOM 2563 C C . LEU A 1 329 ? -2.972 2.005 -12.374 1.00 98.00 329 LEU A C 1
ATOM 2565 O O . LEU A 1 329 ? -3.844 2.306 -13.191 1.00 98.00 329 LEU A O 1
ATOM 2569 N N . ALA A 1 330 ? -3.234 1.354 -11.245 1.00 97.75 330 ALA A N 1
ATOM 2570 C CA . ALA A 1 330 ? -4.568 0.870 -10.910 1.00 97.75 330 ALA A CA 1
ATOM 2571 C C . ALA A 1 330 ? -5.363 1.913 -10.116 1.00 97.75 330 ALA A C 1
ATOM 2573 O O . ALA A 1 330 ? -4.832 2.605 -9.244 1.00 97.75 330 ALA A O 1
ATOM 2574 N N . LYS A 1 331 ? -6.668 1.996 -10.364 1.00 95.94 331 LYS A N 1
ATOM 2575 C CA . LYS A 1 331 ? -7.607 2.781 -9.564 1.00 95.94 331 LYS A CA 1
ATOM 2576 C C . LYS A 1 331 ? -7.465 2.447 -8.076 1.00 95.94 331 LYS A C 1
ATOM 2578 O O . LYS A 1 331 ? -7.421 1.283 -7.688 1.00 95.94 331 LYS A O 1
ATOM 2583 N N . GLY A 1 332 ? -7.479 3.478 -7.234 1.00 93.25 332 GLY A N 1
ATOM 2584 C CA . GLY A 1 332 ? -7.328 3.354 -5.783 1.00 93.25 332 GLY A CA 1
ATOM 2585 C C . GLY A 1 332 ? -5.874 3.266 -5.316 1.00 93.25 332 GLY A C 1
ATOM 2586 O O . GLY A 1 332 ? -5.629 3.210 -4.114 1.00 93.25 332 GLY A O 1
ATOM 2587 N N . GLN A 1 333 ? -4.905 3.278 -6.234 1.00 94.81 333 GLN A N 1
ATOM 2588 C CA . GLN A 1 333 ? -3.490 3.344 -5.895 1.00 94.81 333 GLN A CA 1
ATOM 2589 C C . GLN A 1 333 ? -3.119 4.741 -5.384 1.00 94.81 333 GLN A C 1
ATOM 2591 O O . GLN A 1 333 ? -3.430 5.746 -6.024 1.00 94.81 333 GLN A O 1
ATOM 2596 N N . ALA A 1 334 ? -2.413 4.796 -4.254 1.00 94.12 334 ALA A N 1
ATOM 2597 C CA . ALA A 1 334 ? -1.722 6.003 -3.812 1.00 94.12 334 ALA A CA 1
ATOM 2598 C C . ALA A 1 334 ? -0.476 6.224 -4.683 1.00 94.12 334 ALA A C 1
ATOM 2600 O O . ALA A 1 334 ? 0.364 5.328 -4.803 1.00 94.12 334 ALA A O 1
ATOM 2601 N N . LEU A 1 335 ? -0.377 7.394 -5.310 1.00 95.38 335 LEU A N 1
ATOM 2602 C CA . LEU A 1 335 ? 0.651 7.702 -6.300 1.00 95.38 335 LEU A CA 1
ATOM 2603 C C . LEU A 1 335 ? 1.992 8.035 -5.640 1.00 95.38 335 LEU A C 1
ATOM 2605 O O . LEU A 1 335 ? 2.133 9.046 -4.962 1.00 95.38 335 LEU A O 1
ATOM 2609 N N . ARG A 1 336 ? 3.004 7.203 -5.887 1.00 95.69 336 ARG A N 1
ATOM 2610 C CA . ARG A 1 336 ? 4.385 7.372 -5.406 1.00 95.69 336 ARG A CA 1
ATOM 2611 C C . ARG A 1 336 ? 5.261 8.033 -6.480 1.00 95.69 336 ARG A C 1
ATOM 2613 O O . ARG A 1 336 ? 4.872 8.043 -7.649 1.00 95.69 336 ARG A O 1
ATOM 2620 N N . PRO A 1 337 ? 6.488 8.487 -6.164 1.00 96.44 337 PRO A N 1
ATOM 2621 C CA . PRO A 1 337 ? 7.385 9.082 -7.160 1.00 96.44 337 PRO A CA 1
ATOM 2622 C C . PRO A 1 337 ? 7.611 8.221 -8.417 1.00 96.44 337 PRO A C 1
ATOM 2624 O O . PRO A 1 337 ? 7.617 8.735 -9.532 1.00 96.44 337 PRO A O 1
ATOM 2627 N N . GLN A 1 338 ? 7.744 6.900 -8.264 1.00 96.19 338 GLN A N 1
ATOM 2628 C CA . GLN A 1 338 ? 7.898 5.976 -9.394 1.00 96.19 338 GLN A CA 1
ATOM 2629 C C . GLN A 1 338 ? 6.637 5.858 -10.261 1.00 96.19 338 GLN A C 1
ATOM 2631 O O . GLN A 1 338 ? 6.743 5.635 -11.464 1.00 96.19 338 GLN A O 1
ATOM 2636 N N . ASP A 1 339 ? 5.457 6.042 -9.669 1.00 97.00 339 ASP A N 1
ATOM 2637 C CA . ASP A 1 339 ? 4.177 5.969 -10.373 1.00 97.00 339 ASP A CA 1
ATOM 2638 C C . ASP A 1 339 ? 3.995 7.216 -11.250 1.00 97.00 339 ASP A C 1
ATOM 2640 O O . ASP A 1 339 ? 3.601 7.121 -12.412 1.00 97.00 339 ASP A O 1
ATOM 2644 N N . ILE A 1 340 ? 4.403 8.375 -10.722 1.00 97.44 340 ILE A N 1
ATOM 2645 C CA . ILE A 1 340 ? 4.518 9.627 -11.476 1.00 97.44 340 ILE A CA 1
ATOM 2646 C C . ILE A 1 340 ? 5.485 9.459 -12.659 1.00 97.44 340 ILE A C 1
ATOM 2648 O O . ILE A 1 340 ? 5.156 9.823 -13.788 1.00 97.44 340 ILE A O 1
ATOM 2652 N N . GLY A 1 341 ? 6.651 8.845 -12.431 1.00 96.25 341 GLY A N 1
ATOM 2653 C CA . GLY A 1 341 ? 7.619 8.551 -13.491 1.00 96.25 341 GLY A CA 1
ATOM 2654 C C . GLY A 1 341 ? 7.061 7.641 -14.592 1.00 96.25 341 GLY A C 1
ATOM 2655 O O . GLY A 1 341 ? 7.282 7.900 -15.774 1.00 96.25 341 GLY A O 1
ATOM 2656 N N . LEU A 1 342 ? 6.296 6.610 -14.226 1.00 95.50 342 LEU A N 1
ATOM 2657 C CA . LEU A 1 342 ? 5.669 5.691 -15.179 1.00 95.50 342 LEU A CA 1
ATOM 2658 C C . LEU A 1 342 ? 4.571 6.371 -16.013 1.00 95.50 342 LEU A C 1
ATOM 2660 O O . LEU A 1 342 ? 4.519 6.191 -17.233 1.00 95.50 342 LEU A O 1
ATOM 2664 N N . ALA A 1 343 ? 3.730 7.195 -15.381 1.00 96.19 343 ALA A N 1
ATOM 2665 C CA . ALA A 1 343 ? 2.742 8.018 -16.078 1.00 96.19 343 ALA A CA 1
ATOM 2666 C C . ALA A 1 343 ? 3.413 8.984 -17.072 1.00 96.19 343 ALA A C 1
ATOM 2668 O O . ALA A 1 343 ? 3.009 9.049 -18.235 1.00 96.19 343 ALA A O 1
ATOM 2669 N N . ALA A 1 344 ? 4.496 9.656 -16.662 1.00 95.88 344 ALA A N 1
ATOM 2670 C CA . ALA A 1 344 ? 5.278 10.522 -17.545 1.00 95.88 344 ALA A CA 1
ATOM 2671 C C . ALA A 1 344 ? 5.874 9.748 -18.734 1.00 95.88 344 ALA A C 1
ATOM 2673 O O . ALA A 1 344 ? 5.744 10.174 -19.883 1.00 95.88 344 ALA A O 1
ATOM 2674 N N . ALA A 1 345 ? 6.496 8.592 -18.477 1.00 92.31 345 ALA A N 1
ATOM 2675 C CA . ALA A 1 345 ? 7.130 7.760 -19.505 1.00 92.31 345 ALA A CA 1
ATOM 2676 C C . ALA A 1 345 ? 6.133 7.270 -20.571 1.00 92.31 345 ALA A C 1
ATOM 2678 O O . ALA A 1 345 ? 6.485 7.101 -21.741 1.00 92.31 345 ALA A O 1
ATOM 2679 N N . THR A 1 346 ? 4.871 7.095 -20.181 1.00 92.38 346 THR A N 1
ATOM 2680 C CA . THR A 1 346 ? 3.763 6.693 -21.061 1.00 92.38 346 THR A CA 1
ATOM 2681 C C . THR A 1 346 ? 2.948 7.875 -21.600 1.00 92.38 346 THR A C 1
ATOM 2683 O O . THR A 1 346 ? 1.974 7.680 -22.328 1.00 92.38 346 THR A O 1
ATOM 2686 N N . GLY A 1 347 ? 3.408 9.108 -21.362 1.00 92.75 347 GLY A N 1
ATOM 2687 C CA . GLY A 1 347 ? 2.896 10.323 -21.995 1.00 92.75 347 GLY A CA 1
ATOM 2688 C C . GLY A 1 347 ? 1.654 10.929 -21.342 1.00 92.75 347 GLY A C 1
ATOM 2689 O O . GLY A 1 347 ? 0.994 11.747 -21.981 1.00 92.75 347 GLY A O 1
ATOM 2690 N N . HIS A 1 348 ? 1.329 10.558 -20.103 1.00 96.25 348 HIS A N 1
ATOM 2691 C CA . HIS A 1 348 ? 0.234 11.172 -19.351 1.00 96.25 348 HIS A CA 1
ATOM 2692 C C . HIS A 1 348 ? 0.706 12.473 -18.710 1.00 96.25 348 HIS A C 1
ATOM 2694 O O . HIS A 1 348 ? 1.551 12.458 -17.821 1.00 96.25 348 HIS A O 1
ATOM 2700 N N . SER A 1 349 ? 0.167 13.608 -19.155 1.00 96.88 349 SER A N 1
ATOM 2701 C CA . SER A 1 349 ? 0.467 14.924 -18.572 1.00 96.88 349 SER A CA 1
ATOM 2702 C C . SER A 1 349 ? -0.416 15.270 -17.375 1.00 96.88 349 SER A C 1
ATOM 2704 O O . SER A 1 349 ? -0.065 16.146 -16.592 1.00 96.88 349 SER A O 1
ATOM 2706 N N . GLN A 1 350 ? -1.565 14.605 -17.254 1.00 97.88 350 GLN A N 1
ATOM 2707 C CA . GLN A 1 350 ? -2.543 14.818 -16.196 1.00 97.88 350 GLN A CA 1
ATOM 2708 C C . GLN A 1 350 ? -3.096 13.477 -15.729 1.00 97.88 350 GLN A C 1
ATOM 2710 O O . GLN A 1 350 ? -3.242 12.563 -16.545 1.00 97.88 350 GLN A O 1
ATOM 2715 N N . LEU A 1 351 ? -3.432 13.369 -14.444 1.00 97.88 351 LEU A N 1
ATOM 2716 C CA . LEU A 1 351 ? -4.038 12.167 -13.875 1.00 97.88 351 LEU A CA 1
ATOM 2717 C C . LEU A 1 351 ? -5.367 12.491 -13.176 1.00 97.88 351 LEU A C 1
ATOM 2719 O O . LEU A 1 351 ? -5.476 13.505 -12.483 1.00 97.88 351 LEU A O 1
ATOM 2723 N N . PRO A 1 352 ? -6.391 11.637 -13.345 1.00 97.31 352 PRO A N 1
ATOM 2724 C CA . PRO A 1 352 ? -7.619 11.709 -12.581 1.00 97.31 352 PRO A CA 1
ATOM 2725 C C . PRO A 1 352 ? -7.355 11.171 -11.172 1.00 97.31 352 PRO A C 1
ATOM 2727 O O . PRO A 1 352 ? -7.046 9.993 -10.984 1.00 97.31 352 PRO A O 1
ATOM 2730 N N . VAL A 1 353 ? -7.500 12.025 -10.171 1.00 95.88 353 VAL A N 1
ATOM 2731 C CA . VAL A 1 353 ? -7.252 11.713 -8.760 1.00 95.88 353 VAL A CA 1
ATOM 2732 C C . VAL A 1 353 ? -8.468 12.070 -7.919 1.00 95.88 353 VAL A C 1
ATOM 2734 O O . VAL A 1 353 ? -9.271 12.927 -8.291 1.00 95.88 353 VAL A O 1
ATOM 2737 N N . TYR A 1 354 ? -8.642 11.387 -6.793 1.00 94.00 354 TYR A N 1
ATOM 2738 C CA . TYR A 1 354 ? -9.648 11.763 -5.808 1.00 94.00 354 TYR A CA 1
ATOM 2739 C C . TYR A 1 354 ? -9.253 13.060 -5.097 1.00 94.00 354 TYR A C 1
ATOM 2741 O O . TYR A 1 354 ? -8.069 13.323 -4.883 1.00 94.00 354 TYR A O 1
ATOM 2749 N N . GLU A 1 355 ? -10.253 13.860 -4.724 1.00 91.69 355 GLU A N 1
ATOM 2750 C CA . GLU A 1 355 ? -10.035 15.006 -3.838 1.00 91.69 355 GLU A CA 1
ATOM 2751 C C . GLU A 1 355 ? -9.419 14.564 -2.502 1.00 91.69 355 GLU A C 1
ATOM 2753 O O . GLU A 1 355 ? -9.851 13.545 -1.949 1.00 91.69 355 GLU A O 1
ATOM 2758 N N . PRO A 1 356 ? -8.469 15.343 -1.950 1.00 90.44 356 PRO A N 1
ATOM 2759 C CA . PRO A 1 356 ? -8.084 15.245 -0.549 1.00 90.44 356 PRO A CA 1
ATOM 2760 C C . PRO A 1 356 ? -9.303 15.269 0.373 1.00 90.44 356 PRO A C 1
ATOM 2762 O O . PRO A 1 356 ? -10.217 16.073 0.188 1.00 90.44 356 PRO A O 1
ATOM 2765 N N . VAL A 1 357 ? -9.295 14.420 1.400 1.00 91.94 357 VAL A N 1
ATOM 2766 C CA . VAL A 1 357 ? -10.317 14.463 2.454 1.00 91.94 357 VAL A CA 1
ATOM 2767 C C . VAL A 1 357 ? -10.154 15.763 3.235 1.00 91.94 357 VAL A C 1
ATOM 2769 O O . VAL A 1 357 ? -9.058 16.060 3.715 1.00 91.94 357 VAL A O 1
ATOM 2772 N N . LYS A 1 358 ? -11.239 16.525 3.384 1.00 94.19 358 LYS A N 1
ATOM 2773 C CA . LYS A 1 358 ? -11.251 17.765 4.168 1.00 94.19 358 LYS A CA 1
ATOM 2774 C C . LYS A 1 358 ? -11.504 17.459 5.634 1.00 94.19 358 LYS A C 1
ATOM 2776 O O . LYS A 1 358 ? -12.570 16.950 5.982 1.00 94.19 358 LYS A O 1
ATOM 2781 N N . VAL A 1 359 ? -10.543 17.793 6.488 1.00 96.56 359 VAL A N 1
ATOM 2782 C CA . VAL A 1 359 ? -10.561 17.489 7.922 1.00 96.56 359 VAL A CA 1
ATOM 2783 C C . VAL A 1 359 ? -10.607 18.784 8.723 1.00 96.56 359 VAL A C 1
ATOM 2785 O O . VAL A 1 359 ? -9.673 19.578 8.667 1.00 96.56 359 VAL A O 1
ATOM 2788 N N . ALA A 1 360 ? -11.665 18.999 9.498 1.00 97.50 360 ALA A N 1
ATOM 2789 C CA . ALA A 1 360 ? -11.689 20.029 10.531 1.00 97.50 360 ALA A CA 1
ATOM 2790 C C . ALA A 1 360 ? -11.170 19.442 11.846 1.00 97.50 360 ALA A C 1
ATOM 2792 O O . ALA A 1 360 ? -11.662 18.410 12.290 1.00 97.50 360 ALA A O 1
ATOM 2793 N N . LEU A 1 361 ? -10.198 20.092 12.479 1.00 97.62 361 LEU A N 1
ATOM 2794 C CA . LEU A 1 361 ? -9.561 19.603 13.700 1.00 97.62 361 LEU A CA 1
ATOM 2795 C C . LEU A 1 361 ? -9.624 20.660 14.801 1.00 97.62 361 LEU A C 1
ATOM 2797 O O . LEU A 1 361 ? -9.272 21.817 14.565 1.00 97.62 361 LEU A O 1
ATOM 2801 N N . PHE A 1 362 ? -10.025 20.257 16.005 1.00 95.94 362 PHE A N 1
ATOM 2802 C CA . PHE A 1 362 ? -10.068 21.142 17.167 1.00 95.94 362 PHE A CA 1
ATOM 2803 C C . PHE A 1 362 ? -9.751 20.421 18.478 1.00 95.94 362 PHE A C 1
ATOM 2805 O O . PHE A 1 362 ? -9.829 19.195 18.574 1.00 95.94 362 PHE A O 1
ATOM 2812 N N . SER A 1 363 ? -9.448 21.220 19.495 1.00 94.31 363 SER A N 1
ATOM 2813 C CA . SER A 1 363 ? -9.322 20.791 20.890 1.00 94.31 363 SER A CA 1
ATOM 2814 C C . SER A 1 363 ? -10.367 21.489 21.746 1.00 94.31 363 SER A C 1
ATOM 2816 O O . SER A 1 363 ? -10.867 22.553 21.384 1.00 94.31 363 SER A O 1
ATOM 2818 N N . THR A 1 364 ? -10.670 20.929 22.909 1.00 90.75 364 THR A N 1
ATOM 2819 C CA . THR A 1 364 ? -11.494 21.583 23.926 1.00 90.75 364 THR A CA 1
ATOM 2820 C C . THR A 1 364 ? -11.084 21.102 25.316 1.00 90.75 364 THR A C 1
ATOM 2822 O O . THR A 1 364 ? -10.361 20.109 25.429 1.00 90.75 364 THR A O 1
ATOM 2825 N N . GLY A 1 365 ? -11.512 21.829 26.344 1.00 88.25 365 GLY A N 1
ATOM 2826 C CA . GLY A 1 365 ? -11.115 21.646 27.737 1.00 88.25 365 GLY A CA 1
ATOM 2827 C C . GLY A 1 365 ? -10.593 22.948 28.336 1.00 88.25 365 GLY A C 1
ATOM 2828 O O . GLY A 1 365 ? -9.725 23.609 27.760 1.00 88.25 365 GLY A O 1
ATOM 2829 N N . ASP A 1 366 ? -11.124 23.320 29.499 1.00 89.06 366 ASP A N 1
ATOM 2830 C CA . ASP A 1 366 ? -10.745 24.542 30.222 1.00 89.06 366 ASP A CA 1
ATOM 2831 C C . ASP A 1 366 ? -9.279 24.523 30.696 1.00 89.06 366 ASP A C 1
ATOM 2833 O O . ASP A 1 366 ? -8.691 25.565 30.997 1.00 89.06 366 ASP A O 1
ATOM 2837 N N . GLU A 1 367 ? -8.675 23.338 30.773 1.00 89.88 367 GLU A N 1
ATOM 2838 C CA . GLU A 1 367 ? -7.273 23.133 31.117 1.00 89.88 367 GLU A CA 1
ATOM 2839 C C . GLU A 1 367 ? -6.313 23.298 29.931 1.00 89.88 367 GLU A C 1
ATOM 2841 O O . GLU A 1 367 ? -5.101 23.349 30.149 1.00 89.88 367 GLU A O 1
ATOM 2846 N N . VAL A 1 368 ? -6.816 23.351 28.693 1.00 93.06 368 VAL A N 1
ATOM 2847 C CA . VAL A 1 368 ? -6.002 23.289 27.471 1.00 93.06 368 VAL A CA 1
ATOM 2848 C C . VAL A 1 368 ? -5.671 24.691 26.958 1.00 93.06 368 VAL A C 1
ATOM 2850 O O . VAL A 1 368 ? -6.550 25.513 26.712 1.00 93.06 368 VAL A O 1
ATOM 2853 N N . PHE A 1 369 ? -4.382 24.959 26.741 1.00 94.94 369 PHE A N 1
ATOM 2854 C CA . PHE A 1 369 ? -3.873 26.261 26.309 1.00 94.94 369 PHE A CA 1
ATOM 2855 C C . PHE A 1 369 ? -2.985 26.161 25.068 1.00 94.94 369 PHE A C 1
ATOM 2857 O O . PHE A 1 369 ? -2.318 25.157 24.813 1.00 94.94 369 PHE A O 1
ATOM 2864 N N . GLU A 1 370 ? -2.943 27.254 24.307 1.00 95.00 370 GLU A N 1
ATOM 2865 C CA . GLU A 1 370 ? -2.147 27.353 23.085 1.00 95.00 370 GLU A CA 1
ATOM 2866 C C . GLU A 1 370 ? -0.642 27.432 23.385 1.00 95.00 370 GLU A C 1
ATOM 2868 O O . GLU A 1 370 ? -0.213 28.058 24.366 1.00 95.00 370 GLU A O 1
ATOM 2873 N N . ILE A 1 371 ? 0.178 26.833 22.516 1.00 93.56 371 ILE A N 1
ATOM 2874 C CA . ILE A 1 371 ? 1.639 26.866 22.657 1.00 93.56 371 ILE A CA 1
ATOM 2875 C C . ILE A 1 371 ? 2.136 28.317 22.571 1.00 93.56 371 ILE A C 1
ATOM 2877 O O . ILE A 1 371 ? 1.751 29.086 21.693 1.00 93.56 371 ILE A O 1
ATOM 2881 N N . GLY A 1 372 ? 3.027 28.699 23.490 1.00 92.44 372 GLY A N 1
ATOM 2882 C CA . GLY A 1 372 ? 3.595 30.052 23.554 1.00 92.44 372 GLY A CA 1
ATOM 2883 C C . GLY A 1 372 ? 2.799 31.032 24.420 1.00 92.44 372 GLY A C 1
ATOM 2884 O O . GLY A 1 372 ? 3.257 32.154 24.646 1.00 92.44 372 GLY A O 1
ATOM 2885 N N . THR A 1 373 ? 1.651 30.615 24.957 1.00 93.31 373 THR A N 1
ATOM 2886 C CA . THR A 1 373 ? 0.943 31.356 26.009 1.00 93.31 373 THR A CA 1
ATOM 2887 C C . THR A 1 373 ? 1.509 31.031 27.395 1.00 93.31 373 THR A C 1
ATOM 2889 O O . THR A 1 373 ? 2.140 29.997 27.602 1.00 93.31 373 THR A O 1
ATOM 2892 N N . LYS A 1 374 ? 1.324 31.926 28.373 1.00 94.50 374 LYS A N 1
ATOM 2893 C CA . LYS A 1 374 ? 1.713 31.642 29.762 1.00 94.50 374 LYS A CA 1
ATOM 2894 C C . LYS A 1 374 ? 0.698 30.677 30.380 1.00 94.50 374 LYS A C 1
ATOM 2896 O O . LYS A 1 374 ? -0.460 31.055 30.536 1.00 94.50 374 LYS A O 1
ATOM 2901 N N . LEU A 1 375 ? 1.151 29.493 30.792 1.00 94.94 375 LEU A N 1
ATOM 2902 C CA . LEU A 1 375 ? 0.297 28.523 31.476 1.00 94.94 375 LEU A CA 1
ATOM 2903 C C . LEU A 1 375 ? -0.093 28.990 32.891 1.00 94.94 375 LEU A C 1
ATOM 2905 O O . LEU A 1 375 ? 0.772 29.481 33.629 1.00 94.94 375 LEU A O 1
ATOM 2909 N N . PRO A 1 376 ? -1.367 28.823 33.290 1.00 92.62 376 PRO A N 1
ATOM 2910 C CA . PRO A 1 376 ? -1.755 28.822 34.696 1.00 92.62 376 PRO A CA 1
ATOM 2911 C C . PRO A 1 376 ? -1.290 27.530 35.388 1.00 92.62 376 PRO A C 1
ATOM 2913 O O . PRO A 1 376 ? -0.941 26.558 34.725 1.00 92.62 376 PRO A O 1
ATOM 2916 N N . ASP A 1 377 ? -1.331 27.497 36.723 1.00 92.81 377 ASP A N 1
ATOM 2917 C CA . ASP A 1 377 ? -0.795 26.382 37.528 1.00 92.81 377 ASP A CA 1
ATOM 2918 C C . ASP A 1 377 ? -1.396 25.005 37.179 1.00 92.81 377 ASP A C 1
ATOM 2920 O O . ASP A 1 377 ? -0.708 23.993 37.287 1.00 92.81 377 ASP A O 1
ATOM 2924 N N . ASN A 1 378 ? -2.656 24.971 36.728 1.00 92.44 378 ASN A N 1
ATOM 2925 C CA . ASN A 1 378 ? -3.365 23.749 36.324 1.00 92.44 378 ASN A CA 1
ATOM 2926 C C . ASN A 1 378 ? -3.506 23.602 34.797 1.00 92.44 378 ASN A C 1
ATOM 2928 O O . ASN A 1 378 ? -4.238 22.730 34.338 1.00 92.44 378 ASN A O 1
ATOM 2932 N N . GLY A 1 379 ? -2.874 24.480 34.015 1.00 92.19 379 GLY A N 1
ATOM 2933 C CA . GLY A 1 379 ? -2.981 24.473 32.559 1.00 92.19 379 GLY A CA 1
ATOM 2934 C C . GLY A 1 379 ? -1.967 23.542 31.907 1.00 92.19 379 GLY A C 1
ATOM 2935 O O . GLY A 1 379 ? -0.828 23.419 32.362 1.00 92.19 379 GLY A O 1
ATOM 2936 N N . ILE A 1 380 ? -2.364 22.937 30.794 1.00 95.00 380 ILE A N 1
ATOM 2937 C CA . ILE A 1 380 ? -1.501 22.136 29.927 1.00 95.00 380 ILE A CA 1
ATOM 2938 C C . ILE A 1 380 ? -1.507 22.706 28.511 1.00 95.00 380 ILE A C 1
ATOM 2940 O O . ILE A 1 380 ? -2.469 23.341 28.085 1.00 95.00 380 ILE A O 1
ATOM 2944 N N . TYR A 1 381 ? -0.426 22.480 27.767 1.00 96.62 381 TYR A N 1
ATOM 2945 C CA . TYR A 1 381 ? -0.408 22.828 26.350 1.00 96.62 381 TYR A CA 1
ATOM 2946 C C . TYR A 1 381 ? -1.162 21.796 25.519 1.00 96.62 381 TYR A C 1
ATOM 2948 O O . TYR A 1 381 ? -1.082 20.592 25.776 1.00 96.62 381 TYR A O 1
ATOM 2956 N N . ASP A 1 382 ? -1.822 22.276 24.473 1.00 95.25 382 ASP A N 1
ATOM 2957 C CA . ASP A 1 382 ? -2.397 21.427 23.443 1.00 95.25 382 ASP A CA 1
ATOM 2958 C C . ASP A 1 382 ? -1.297 20.726 22.636 1.00 95.25 382 ASP A C 1
ATOM 2960 O O . ASP A 1 382 ? -0.577 21.348 21.855 1.00 95.25 382 ASP A O 1
ATOM 2964 N N . VAL A 1 383 ? -1.161 19.415 22.830 1.00 94.75 383 VAL A N 1
ATOM 2965 C CA . VAL A 1 383 ? -0.211 18.576 22.082 1.00 94.75 383 VAL A CA 1
ATOM 2966 C C . VAL A 1 383 ? -0.897 17.722 21.019 1.00 94.75 383 VAL A C 1
ATOM 2968 O O . VAL A 1 383 ? -0.291 17.405 19.992 1.00 94.75 383 VAL A O 1
ATOM 2971 N N . ASN A 1 384 ? -2.160 17.352 21.239 1.00 94.50 384 ASN A N 1
ATOM 2972 C CA . ASN A 1 384 ? -2.842 16.379 20.394 1.00 94.50 384 ASN A CA 1
ATOM 2973 C C . ASN A 1 384 ? -3.248 16.993 19.057 1.00 94.50 384 ASN A C 1
ATOM 2975 O O . ASN A 1 384 ? -3.103 16.330 18.033 1.00 94.50 384 ASN A O 1
ATOM 2979 N N . ARG A 1 385 ? -3.690 18.257 19.028 1.00 95.50 385 ARG A N 1
ATOM 2980 C CA . ARG A 1 385 ? -4.040 18.927 17.768 1.00 95.50 385 ARG A CA 1
ATOM 2981 C C . ARG A 1 385 ? -2.848 19.042 16.827 1.00 95.50 385 ARG A C 1
ATOM 2983 O O . ARG A 1 385 ? -2.981 18.767 15.641 1.00 95.50 385 ARG A O 1
ATOM 2990 N N . TYR A 1 386 ? -1.661 19.355 17.344 1.00 95.38 386 TYR A N 1
ATOM 2991 C CA . TYR A 1 386 ? -0.439 19.397 16.535 1.00 95.38 386 TYR A CA 1
ATOM 2992 C C . TYR A 1 386 ? -0.047 18.017 15.998 1.00 95.38 386 TYR A C 1
ATOM 2994 O O . TYR A 1 386 ? 0.285 17.895 14.818 1.00 95.38 386 TYR A O 1
ATOM 3002 N N . LEU A 1 387 ? -0.129 16.979 16.838 1.00 96.25 387 LEU A N 1
ATOM 3003 C CA . LEU A 1 387 ? 0.126 15.597 16.428 1.00 96.25 387 LEU A CA 1
ATOM 3004 C C . LEU A 1 387 ? -0.856 15.141 15.340 1.00 96.25 387 LEU A C 1
ATOM 3006 O O . LEU A 1 387 ? -0.436 14.656 14.293 1.00 96.25 387 LEU A O 1
ATOM 3010 N N . LEU A 1 388 ? -2.158 15.313 15.572 1.00 96.69 388 LEU A N 1
ATOM 3011 C CA . LEU A 1 388 ? -3.209 14.892 14.645 1.00 96.69 388 LEU A CA 1
ATOM 3012 C C . LEU A 1 388 ? -3.129 15.658 13.325 1.00 96.69 388 LEU A C 1
ATOM 3014 O O . LEU A 1 388 ? -3.243 15.050 12.265 1.00 96.69 388 LEU A O 1
ATOM 3018 N N . LYS A 1 389 ? -2.859 16.968 13.364 1.00 96.44 389 LYS A N 1
ATOM 3019 C CA . LYS A 1 389 ? -2.653 17.780 12.159 1.00 96.44 389 LYS A CA 1
ATOM 3020 C C . LYS A 1 389 ? -1.525 17.228 11.292 1.00 96.44 389 LYS A C 1
ATOM 3022 O O . LYS A 1 389 ? -1.727 17.072 10.092 1.00 96.44 389 LYS A O 1
ATOM 3027 N N . ALA A 1 390 ? -0.380 16.894 11.892 1.00 96.75 390 ALA A N 1
ATOM 3028 C CA . ALA A 1 390 ? 0.741 16.297 11.169 1.00 96.75 390 ALA A CA 1
ATOM 3029 C C . ALA A 1 390 ? 0.369 14.929 10.570 1.00 96.75 390 ALA A C 1
ATOM 3031 O O . ALA A 1 390 ? 0.614 14.696 9.391 1.00 96.75 390 ALA A O 1
ATOM 3032 N N . LEU A 1 391 ? -0.305 14.063 11.338 1.00 96.69 391 LEU A N 1
ATOM 3033 C CA . LEU A 1 391 ? -0.753 12.750 10.854 1.00 96.69 391 LEU A CA 1
ATOM 3034 C C . LEU A 1 391 ? -1.709 12.858 9.657 1.00 96.69 391 LEU A C 1
ATOM 3036 O O . LEU A 1 391 ? -1.566 12.119 8.689 1.00 96.69 391 LEU A O 1
ATOM 3040 N N . TYR A 1 392 ? -2.670 13.783 9.690 1.00 94.88 392 TYR A N 1
ATOM 3041 C CA . TYR A 1 392 ? -3.592 13.984 8.569 1.00 94.88 392 TYR A CA 1
ATOM 3042 C C . TYR A 1 392 ? -2.916 14.620 7.349 1.00 94.88 392 TYR A C 1
ATOM 3044 O O . TYR A 1 392 ? -3.265 14.285 6.220 1.00 94.88 392 TYR A O 1
ATOM 3052 N N . GLN A 1 393 ? -1.924 15.491 7.547 1.00 92.56 393 GLN A N 1
ATOM 3053 C CA . GLN A 1 393 ? -1.118 16.035 6.450 1.00 92.56 393 GLN A CA 1
ATOM 3054 C C . GLN A 1 393 ? -0.254 14.957 5.779 1.00 92.56 393 GLN A C 1
ATOM 3056 O O . GLN A 1 393 ? -0.170 14.937 4.551 1.00 92.56 393 GLN A O 1
ATOM 3061 N N . ASP A 1 394 ? 0.311 14.028 6.556 1.00 91.62 394 ASP A N 1
ATOM 3062 C CA . ASP A 1 394 ? 1.025 12.849 6.041 1.00 91.62 394 ASP A CA 1
ATOM 3063 C C . ASP A 1 394 ? 0.091 11.891 5.277 1.00 91.62 394 ASP A C 1
ATOM 3065 O O . ASP A 1 394 ? 0.526 11.178 4.376 1.00 91.62 394 ASP A O 1
ATOM 3069 N N . LEU A 1 395 ? -1.206 11.896 5.604 1.00 90.06 395 LEU A N 1
ATOM 3070 C CA . LEU A 1 395 ? -2.262 11.204 4.853 1.00 90.06 395 LEU A CA 1
ATOM 3071 C C . LEU A 1 395 ? -2.822 12.035 3.684 1.00 90.06 395 LEU A C 1
ATOM 3073 O O . LEU A 1 395 ? -3.763 11.597 3.022 1.00 90.06 395 LEU A O 1
ATOM 3077 N N . HIS A 1 396 ? -2.252 13.214 3.417 1.00 87.44 396 HIS A N 1
ATOM 3078 C CA . HIS A 1 396 ? -2.651 14.137 2.348 1.00 87.44 396 HIS A CA 1
ATOM 3079 C C . HIS A 1 396 ? -4.089 14.641 2.447 1.00 87.44 396 HIS A C 1
ATOM 3081 O O . HIS A 1 396 ? -4.724 14.943 1.438 1.00 87.44 396 HIS A O 1
ATOM 3087 N N . CYS A 1 397 ? -4.598 14.767 3.667 1.00 91.94 397 CYS A N 1
ATOM 3088 C CA . CYS A 1 397 ? -5.842 15.467 3.933 1.00 91.94 397 CYS A CA 1
ATOM 3089 C C . CYS A 1 397 ? -5.642 16.991 3.880 1.00 91.94 397 CYS A C 1
ATOM 3091 O O . CYS A 1 397 ? -4.587 17.519 4.243 1.00 91.94 397 CYS A O 1
ATOM 3093 N N . GLU A 1 398 ? -6.691 17.715 3.494 1.00 93.19 398 GLU A N 1
ATOM 3094 C CA . GLU A 1 398 ? -6.763 19.169 3.645 1.00 93.19 398 GLU A CA 1
ATOM 3095 C C . GLU A 1 398 ? -7.242 19.480 5.068 1.00 93.19 398 GLU A C 1
ATOM 3097 O O . GLU A 1 398 ? -8.406 19.254 5.397 1.00 93.19 398 GLU A O 1
ATOM 3102 N N . VAL A 1 399 ? -6.341 19.949 5.938 1.00 96.69 399 VAL A N 1
ATOM 3103 C CA . VAL A 1 399 ? -6.644 20.146 7.366 1.00 96.69 399 VAL A CA 1
ATOM 3104 C C . VAL A 1 399 ? -6.953 21.610 7.681 1.00 96.69 399 VAL A C 1
ATOM 3106 O O . VAL A 1 399 ? -6.072 22.469 7.593 1.00 96.69 399 VAL A O 1
ATOM 3109 N N . THR A 1 400 ? -8.172 21.874 8.148 1.00 97.88 400 THR A N 1
ATOM 3110 C CA . THR A 1 400 ? -8.580 23.143 8.762 1.00 97.88 400 THR A CA 1
ATOM 3111 C C . THR A 1 400 ? -8.431 23.050 10.275 1.00 97.88 400 THR A C 1
ATOM 3113 O O . THR A 1 400 ? -9.117 22.282 10.946 1.00 97.88 400 THR A O 1
ATOM 3116 N N . ASP A 1 401 ? -7.534 23.859 10.823 1.00 96.62 401 ASP A N 1
ATOM 3117 C CA . ASP A 1 401 ? -7.277 23.943 12.258 1.00 96.62 401 ASP A CA 1
ATOM 3118 C C . ASP A 1 401 ? -8.204 24.986 12.895 1.00 96.62 401 ASP A C 1
ATOM 3120 O O . ASP A 1 401 ? -8.058 26.184 12.649 1.00 96.62 401 ASP A O 1
ATOM 3124 N N . LEU A 1 402 ? -9.181 24.528 13.679 1.00 96.50 402 LEU A N 1
ATOM 3125 C CA . LEU A 1 402 ? -10.162 25.386 14.351 1.00 96.50 402 LEU A CA 1
ATOM 3126 C C . LEU A 1 402 ? -9.684 25.866 15.734 1.00 96.50 402 LEU A C 1
ATOM 3128 O O . LEU A 1 402 ? -10.411 26.596 16.407 1.00 96.50 402 LEU A O 1
ATOM 3132 N N . GLY A 1 403 ? -8.475 25.484 16.160 1.00 95.44 403 GLY A N 1
ATOM 3133 C CA . GLY A 1 403 ? -7.906 25.880 17.444 1.00 95.44 403 GLY A CA 1
ATOM 3134 C C . GLY A 1 403 ? -8.538 25.181 18.651 1.00 95.44 403 GLY A C 1
ATOM 3135 O O . GLY A 1 403 ? -9.006 24.043 18.571 1.00 95.44 403 GLY A O 1
ATOM 3136 N N . ILE A 1 404 ? -8.514 25.878 19.789 1.00 95.06 404 ILE A N 1
ATOM 3137 C CA . ILE A 1 404 ? -9.126 25.436 21.046 1.00 95.06 404 ILE A CA 1
ATOM 3138 C C . ILE A 1 404 ? -10.504 26.091 21.156 1.00 95.06 404 ILE A C 1
ATOM 3140 O O . ILE A 1 404 ? -10.614 27.315 21.249 1.00 95.06 404 ILE A O 1
ATOM 3144 N N . ILE A 1 405 ? -11.555 25.277 21.133 1.00 94.69 405 ILE A N 1
ATOM 3145 C CA . ILE A 1 405 ? -12.939 25.725 21.264 1.00 94.69 405 ILE A CA 1
ATOM 3146 C C . ILE A 1 405 ? -13.327 25.673 22.739 1.00 94.69 405 ILE A C 1
ATOM 3148 O O . ILE A 1 405 ? -13.090 24.673 23.416 1.00 94.69 405 ILE A O 1
ATOM 3152 N N . ALA A 1 406 ? -13.939 26.751 23.229 1.00 91.56 406 ALA A N 1
ATOM 3153 C CA . ALA A 1 406 ? -14.429 26.825 24.599 1.00 91.56 406 ALA A CA 1
ATOM 3154 C C . ALA A 1 406 ? -15.453 25.712 24.878 1.00 91.56 406 ALA A C 1
ATOM 3156 O O . ALA A 1 406 ? -16.351 25.489 24.063 1.00 91.56 406 ALA A O 1
ATOM 3157 N N . ASP A 1 407 ? -15.334 25.061 26.037 1.00 88.44 407 ASP A N 1
ATOM 3158 C CA . ASP A 1 407 ? -16.157 23.912 26.430 1.00 88.44 407 ASP A CA 1
ATOM 3159 C C . ASP A 1 407 ? -17.553 24.355 26.906 1.00 88.44 407 ASP A C 1
ATOM 3161 O O . ASP A 1 407 ? -17.911 24.320 28.080 1.00 88.44 407 ASP A O 1
ATOM 3165 N N . ASN A 1 408 ? -18.339 24.895 25.974 1.00 90.12 408 ASN A N 1
ATOM 3166 C CA . ASN A 1 408 ? -19.729 25.274 26.186 1.00 90.12 408 ASN A CA 1
ATOM 3167 C C . ASN A 1 408 ? -20.564 24.975 24.941 1.00 90.12 408 ASN A C 1
ATOM 3169 O O . ASN A 1 408 ? -20.078 25.027 23.807 1.00 90.12 408 ASN A O 1
ATOM 3173 N N . TYR A 1 409 ? -21.851 24.717 25.171 1.00 90.56 409 TYR A N 1
ATOM 3174 C CA . TYR A 1 409 ? -22.792 24.309 24.132 1.00 90.56 409 TYR A CA 1
ATOM 3175 C C . TYR A 1 409 ? -22.810 25.250 22.914 1.00 90.56 409 TYR A C 1
ATOM 3177 O O . TYR A 1 409 ? -22.681 24.778 21.788 1.00 90.56 409 TYR A O 1
ATOM 3185 N N . ASP A 1 410 ? -22.928 26.568 23.108 1.00 93.56 410 ASP A N 1
ATOM 3186 C CA . ASP A 1 410 ? -23.113 27.522 22.001 1.00 93.56 410 ASP A CA 1
ATOM 3187 C C . ASP A 1 410 ? -21.875 27.616 21.095 1.00 93.56 410 ASP A C 1
ATOM 3189 O O . ASP A 1 410 ? -21.984 27.682 19.863 1.00 93.56 410 ASP A O 1
ATOM 3193 N N . SER A 1 411 ? -20.687 27.591 21.707 1.00 94.31 411 SER A N 1
ATOM 3194 C CA . SER A 1 411 ? -19.400 27.653 21.004 1.00 94.31 411 SER A CA 1
ATOM 3195 C C . SER A 1 411 ? -19.156 26.378 20.195 1.00 94.31 411 SER A C 1
ATOM 3197 O O . SER A 1 411 ? -18.843 26.454 19.004 1.00 94.31 411 SER A O 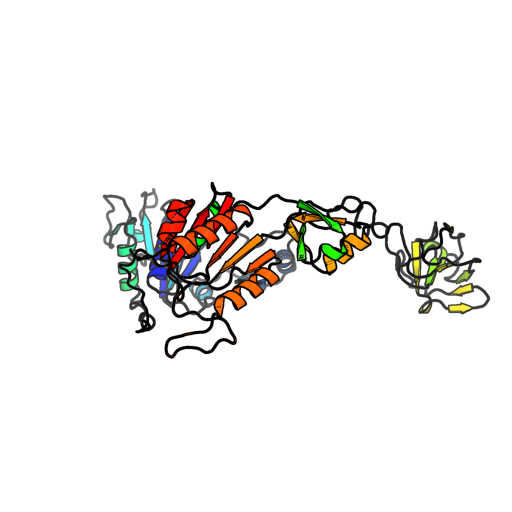1
ATOM 3199 N N . LEU A 1 412 ? -19.373 25.210 20.812 1.00 92.88 412 LEU A N 1
ATOM 3200 C CA . LEU A 1 412 ? -19.259 23.905 20.157 1.00 92.88 412 LEU A CA 1
ATOM 3201 C C . LEU A 1 412 ? -20.300 23.736 19.045 1.00 92.88 412 LEU A C 1
ATOM 3203 O O . LEU A 1 412 ? -19.949 23.324 17.941 1.00 92.88 412 LEU A O 1
ATOM 3207 N N . TYR A 1 413 ? -21.559 24.111 19.289 1.00 93.38 413 TYR A N 1
ATOM 3208 C CA . TYR A 1 413 ? -22.631 24.036 18.294 1.00 93.38 413 TYR A CA 1
ATOM 3209 C C . TYR A 1 413 ? -22.308 24.859 17.051 1.00 93.38 413 TYR A C 1
ATOM 3211 O O . TYR A 1 413 ? -22.402 24.360 15.928 1.00 93.38 413 TYR A O 1
ATOM 3219 N N . THR A 1 414 ? -21.879 26.108 17.243 1.00 94.62 414 THR A N 1
ATOM 3220 C CA . THR A 1 414 ? -21.535 27.004 16.134 1.00 94.62 414 THR A CA 1
ATOM 3221 C C . THR A 1 414 ? -20.377 26.443 15.310 1.00 94.62 414 THR A C 1
ATOM 3223 O O . THR A 1 414 ? -20.449 26.408 14.080 1.00 94.62 414 THR A O 1
ATOM 3226 N N . ALA A 1 415 ? -19.316 25.975 15.969 1.00 94.38 415 ALA A N 1
ATOM 3227 C CA . ALA A 1 415 ? -18.142 25.450 15.286 1.00 94.38 415 ALA A CA 1
ATOM 3228 C C . ALA A 1 415 ? -18.426 24.135 14.544 1.00 94.38 415 ALA A C 1
ATOM 3230 O O . ALA A 1 415 ? -18.093 24.025 13.363 1.00 94.38 415 ALA A O 1
ATOM 3231 N N . LEU A 1 416 ? -19.083 23.171 15.198 1.00 93.19 416 LEU A N 1
ATOM 3232 C CA . LEU A 1 416 ? -19.411 21.870 14.609 1.00 93.19 416 LEU A CA 1
ATOM 3233 C C . LEU A 1 416 ? -20.409 22.004 13.457 1.00 93.19 416 LEU A C 1
ATOM 3235 O O . LEU A 1 416 ? -20.209 21.391 12.411 1.00 93.19 416 LEU A O 1
ATOM 3239 N N . SER A 1 417 ? -21.429 22.857 13.601 1.00 93.44 417 SER A N 1
ATOM 3240 C CA . SER A 1 417 ? -22.381 23.138 12.523 1.00 93.44 417 SER A CA 1
ATOM 3241 C C . SER A 1 417 ? -21.673 23.733 11.303 1.00 93.44 417 SER A C 1
ATOM 3243 O O . SER A 1 417 ? -21.810 23.213 10.198 1.00 93.44 417 SER A O 1
ATOM 3245 N N . ASN A 1 418 ? -20.832 24.758 11.480 1.00 93.75 418 ASN A N 1
ATOM 3246 C CA . ASN A 1 418 ? -20.090 25.366 10.368 1.00 93.75 418 ASN A CA 1
ATOM 3247 C C . ASN A 1 418 ? -19.103 24.390 9.705 1.00 93.75 418 ASN A C 1
ATOM 3249 O O . ASN A 1 418 ? -18.980 24.366 8.476 1.00 93.75 418 ASN A O 1
ATOM 3253 N N . ALA A 1 419 ? -18.405 23.581 10.505 1.00 94.81 419 ALA A N 1
ATOM 3254 C CA . ALA A 1 419 ? -17.462 22.590 10.005 1.00 94.81 419 ALA A CA 1
ATOM 3255 C C . ALA A 1 419 ? -18.169 21.496 9.188 1.00 94.81 419 ALA A C 1
ATOM 3257 O O . ALA A 1 419 ? -17.691 21.171 8.100 1.00 94.81 419 ALA A O 1
ATOM 3258 N N . ALA A 1 420 ? -19.342 21.033 9.635 1.00 93.12 420 ALA A N 1
ATOM 3259 C CA . ALA A 1 420 ? -20.141 19.999 8.971 1.00 93.12 420 ALA A CA 1
ATOM 3260 C C . ALA A 1 420 ? -20.702 20.401 7.592 1.00 93.12 420 ALA A C 1
ATOM 3262 O O . ALA A 1 420 ? -21.181 19.554 6.846 1.00 93.12 420 ALA A O 1
ATOM 3263 N N . HIS A 1 421 ? -20.648 21.683 7.222 1.00 90.50 421 HIS A N 1
ATOM 3264 C CA . HIS A 1 421 ? -21.041 22.127 5.879 1.00 90.50 421 HIS A CA 1
ATOM 3265 C C . HIS A 1 421 ? -19.896 22.066 4.859 1.00 90.50 421 HIS A C 1
ATOM 3267 O O . HIS A 1 421 ? -20.156 22.016 3.660 1.00 90.50 421 HIS A O 1
ATOM 3273 N N . ASN A 1 422 ? -18.639 22.114 5.312 1.00 90.00 422 ASN A N 1
ATOM 3274 C CA . ASN A 1 422 ? -17.481 22.342 4.438 1.00 90.00 422 ASN A CA 1
ATOM 3275 C C . ASN A 1 422 ? -16.405 21.248 4.518 1.00 90.00 422 ASN A C 1
ATOM 3277 O O . ASN A 1 422 ? -15.442 21.301 3.752 1.00 90.00 422 ASN A O 1
ATOM 3281 N N . HIS A 1 423 ? -16.557 20.281 5.427 1.00 94.38 423 HIS A N 1
ATOM 3282 C CA . HIS A 1 423 ? -15.576 19.230 5.691 1.00 94.38 423 HIS A CA 1
ATOM 3283 C C . HIS A 1 423 ? -16.214 17.845 5.625 1.00 94.38 423 HIS A C 1
ATOM 3285 O O . HIS A 1 423 ? -17.407 17.671 5.878 1.00 94.38 423 HIS A O 1
ATOM 3291 N N . ASP A 1 424 ? -15.380 16.858 5.324 1.00 92.69 424 ASP A N 1
ATOM 3292 C CA . ASP A 1 424 ? -15.778 15.458 5.198 1.00 92.69 424 ASP A CA 1
ATOM 3293 C C . ASP A 1 424 ? -15.625 14.728 6.540 1.00 92.69 424 ASP A C 1
ATOM 3295 O O . ASP A 1 424 ? -16.367 13.794 6.845 1.00 92.69 424 ASP A O 1
ATOM 3299 N N . LEU A 1 425 ? -14.675 15.184 7.361 1.00 94.50 425 LEU A N 1
ATOM 3300 C CA . LEU A 1 425 ? -14.389 14.667 8.692 1.00 94.50 425 LEU A CA 1
ATOM 3301 C C . LEU A 1 425 ? -14.157 15.826 9.665 1.00 94.50 425 LEU A C 1
ATOM 3303 O O . LEU A 1 425 ? -13.420 16.765 9.371 1.00 94.50 425 LEU A O 1
ATOM 3307 N N . ILE A 1 426 ? -14.752 15.735 10.846 1.00 95.56 426 ILE A N 1
ATOM 3308 C CA . ILE A 1 426 ? -14.444 16.578 11.994 1.00 95.56 426 ILE A CA 1
ATOM 3309 C C . ILE A 1 426 ? -13.790 15.696 13.048 1.00 95.56 426 ILE A C 1
ATOM 3311 O O . ILE A 1 426 ? -14.313 14.632 13.362 1.00 95.56 426 ILE A O 1
ATOM 3315 N N . VAL A 1 427 ? -12.664 16.143 13.591 1.00 95.62 427 VAL A N 1
ATOM 3316 C CA . VAL A 1 427 ? -11.917 15.429 14.622 1.00 95.62 427 VAL A CA 1
ATOM 3317 C C . VAL A 1 427 ? -11.770 16.320 15.838 1.00 95.62 427 VAL A C 1
ATOM 3319 O O . VAL A 1 427 ? -11.339 17.473 15.720 1.00 95.62 427 VAL A O 1
ATOM 3322 N N . THR A 1 428 ? -12.083 15.779 17.008 1.00 92.56 428 THR A N 1
ATOM 3323 C CA . THR A 1 428 ? -11.739 16.407 18.278 1.00 92.56 428 THR A CA 1
ATOM 3324 C C . THR A 1 428 ? -10.635 15.640 18.986 1.00 92.56 428 THR A C 1
ATOM 3326 O O . THR A 1 428 ? -10.609 14.412 19.014 1.00 92.56 428 THR A O 1
ATOM 3329 N N . SER A 1 429 ? -9.685 16.359 19.576 1.00 85.94 429 SER A N 1
ATOM 3330 C CA . SER A 1 429 ? -8.586 15.731 20.308 1.00 85.94 429 SER A CA 1
ATOM 3331 C C . SER A 1 429 ? -8.846 15.556 21.809 1.00 85.94 429 SER A C 1
ATOM 3333 O O . SER A 1 429 ? -7.948 15.106 22.530 1.00 85.94 429 SER A O 1
ATOM 3335 N N . GLY A 1 430 ? -10.026 15.958 22.290 1.00 77.50 430 GLY A N 1
ATOM 3336 C CA . GLY A 1 430 ? -10.424 15.934 23.697 1.00 77.50 430 GLY A CA 1
ATOM 3337 C C . GLY A 1 430 ? -11.936 16.103 23.877 1.00 77.50 430 GLY A C 1
ATOM 3338 O O . GLY A 1 430 ? -12.643 16.468 22.948 1.00 77.50 430 GLY A O 1
ATOM 3339 N N . GLY A 1 431 ? -12.441 15.816 25.077 1.00 63.25 431 GLY A N 1
ATOM 3340 C CA . GLY A 1 431 ? -13.809 16.174 25.475 1.00 63.25 431 GLY A CA 1
ATOM 3341 C C . GLY A 1 431 ? -14.931 15.177 25.162 1.00 63.25 431 GLY A C 1
ATOM 3342 O O . GLY A 1 431 ? -16.008 15.351 25.705 1.00 63.25 431 GLY A O 1
ATOM 3343 N N . ALA A 1 432 ? -14.719 14.108 24.385 1.00 59.91 432 ALA A N 1
ATOM 3344 C CA . ALA A 1 432 ? -15.770 13.107 24.144 1.00 59.91 432 ALA A CA 1
ATOM 3345 C C . ALA A 1 432 ? -15.902 12.121 25.329 1.00 59.91 432 ALA A C 1
ATOM 3347 O O . ALA A 1 432 ? -15.303 11.040 25.341 1.00 59.91 432 ALA A O 1
ATOM 3348 N N . SER A 1 433 ? -16.658 12.504 26.358 1.00 58.00 433 SER A N 1
ATOM 3349 C CA . SER A 1 433 ? -16.882 11.721 27.577 1.00 58.00 433 SER A CA 1
ATOM 3350 C C . SER A 1 433 ? -18.328 11.233 27.665 1.00 58.00 433 SER A C 1
ATOM 3352 O O . SER A 1 433 ? -19.277 11.923 27.328 1.00 58.00 433 SER A O 1
ATOM 3354 N N . THR A 1 434 ? -18.561 10.037 28.200 1.00 51.81 434 THR A N 1
ATOM 3355 C CA . THR A 1 434 ? -19.922 9.480 28.342 1.00 51.81 434 THR A CA 1
ATOM 3356 C C . THR A 1 434 ? -20.696 10.055 29.544 1.00 51.81 434 THR A C 1
ATOM 3358 O O . THR A 1 434 ? -21.476 9.332 30.161 1.00 51.81 434 THR A O 1
ATOM 3361 N N . GLY A 1 435 ? -20.417 11.291 29.966 1.00 55.16 435 GLY A N 1
ATOM 3362 C CA . GLY A 1 435 ? -20.998 11.905 31.165 1.00 55.16 435 GLY A CA 1
ATOM 3363 C C . GLY A 1 435 ? -22.219 12.777 30.864 1.00 55.16 435 GLY A C 1
ATOM 3364 O O . GLY A 1 435 ? -22.270 13.437 29.834 1.00 55.16 435 GLY A O 1
ATOM 3365 N N . ASP A 1 436 ? -23.166 12.857 31.805 1.00 44.44 436 ASP A N 1
ATOM 3366 C CA . ASP A 1 436 ? -24.416 13.638 31.681 1.00 44.44 436 ASP A CA 1
ATOM 3367 C C . ASP A 1 436 ? -24.214 15.159 31.458 1.00 44.44 436 ASP A C 1
ATOM 3369 O O . ASP A 1 436 ? -25.165 15.871 31.134 1.00 44.44 436 ASP A O 1
ATOM 3373 N N . HIS A 1 437 ? -22.983 15.661 31.612 1.00 54.88 437 HIS A N 1
ATOM 3374 C CA . HIS A 1 437 ? -22.596 17.063 31.406 1.00 54.88 437 HIS A CA 1
ATOM 3375 C C . HIS A 1 437 ? -21.688 17.278 30.179 1.00 54.88 437 HIS A C 1
ATOM 3377 O O . HIS A 1 437 ? -21.090 18.341 30.062 1.00 54.88 437 HIS A O 1
ATOM 3383 N N . ASP A 1 438 ? -21.560 16.302 29.274 1.00 74.81 438 ASP A N 1
ATOM 3384 C CA . ASP A 1 438 ? -20.754 16.472 28.059 1.00 74.81 438 ASP A CA 1
ATOM 3385 C C . ASP A 1 438 ? -21.504 17.321 27.010 1.00 74.81 438 ASP A C 1
ATOM 3387 O O . ASP A 1 438 ? -22.478 16.880 26.382 1.00 74.81 438 ASP A O 1
ATOM 3391 N N . HIS A 1 439 ? -21.042 18.559 26.818 1.00 82.62 439 HIS A N 1
ATOM 3392 C CA . HIS A 1 439 ? -21.572 19.475 25.814 1.00 82.62 439 HIS A CA 1
ATOM 3393 C C . HIS A 1 439 ? -21.367 18.964 24.382 1.00 82.62 439 HIS A C 1
ATOM 3395 O O . HIS A 1 439 ? -22.240 19.191 23.541 1.00 82.62 439 HIS A O 1
ATOM 3401 N N . ILE A 1 440 ? -20.287 18.228 24.096 1.00 83.38 440 ILE A N 1
ATOM 3402 C CA . ILE A 1 440 ? -20.042 17.635 22.776 1.00 83.38 440 ILE A CA 1
ATOM 3403 C C . ILE A 1 440 ? -21.131 16.611 22.468 1.00 83.38 440 ILE A C 1
ATOM 3405 O O . ILE A 1 440 ? -21.767 16.699 21.419 1.00 83.38 440 ILE A O 1
ATOM 3409 N N . HIS A 1 441 ? -21.418 15.684 23.386 1.00 82.31 441 HIS A N 1
ATOM 3410 C CA . HIS A 1 441 ? -22.460 14.676 23.172 1.00 82.31 441 HIS A CA 1
ATOM 3411 C C . HIS A 1 441 ? -23.834 15.314 22.898 1.00 82.31 441 HIS A C 1
ATOM 3413 O O . HIS A 1 441 ? -24.562 14.872 22.003 1.00 82.31 441 HIS A O 1
ATOM 3419 N N . GLN A 1 442 ? -24.189 16.374 23.636 1.00 84.62 442 GLN A N 1
ATOM 3420 C CA . GLN A 1 442 ? -25.438 17.117 23.425 1.00 84.62 442 GLN A CA 1
ATOM 3421 C C . GLN A 1 442 ? -25.481 17.797 22.051 1.00 84.62 442 GLN A C 1
ATOM 3423 O O . GLN A 1 442 ? -26.477 17.676 21.337 1.00 84.62 442 GLN A O 1
ATOM 3428 N N . VAL A 1 443 ? -24.407 18.488 21.661 1.00 87.56 443 VAL A N 1
ATOM 3429 C CA . VAL A 1 443 ? -24.317 19.157 20.357 1.00 87.56 443 VAL A CA 1
ATOM 3430 C C . VAL A 1 443 ? -24.389 18.144 19.218 1.00 87.56 443 VAL A C 1
ATOM 3432 O O . VAL A 1 443 ? -25.163 18.330 18.281 1.00 87.56 443 VAL A O 1
ATOM 3435 N N . LEU A 1 444 ? -23.634 17.049 19.304 1.00 86.31 444 LEU A N 1
ATOM 3436 C CA . LEU A 1 444 ? -23.618 16.027 18.266 1.00 86.31 444 LEU A CA 1
ATOM 3437 C C . LEU A 1 444 ? -24.973 15.315 18.135 1.00 86.31 444 LEU A C 1
ATOM 3439 O O . LEU A 1 444 ? -25.424 15.097 17.015 1.00 86.31 444 LEU A O 1
ATOM 3443 N N . SER A 1 445 ? -25.663 15.035 19.249 1.00 85.25 445 SER A N 1
ATOM 3444 C CA . SER A 1 445 ? -27.024 14.466 19.234 1.00 85.25 445 SER A CA 1
ATOM 3445 C C . SER A 1 445 ? -28.047 15.390 18.558 1.00 85.25 445 SER A C 1
ATOM 3447 O O . SER A 1 445 ? -29.042 14.916 18.015 1.00 85.25 445 SER A O 1
ATOM 3449 N N . ASN A 1 446 ? -27.812 16.707 18.581 1.00 87.25 446 ASN A N 1
ATOM 3450 C CA . ASN A 1 446 ? -28.658 17.692 17.902 1.00 87.25 446 ASN A CA 1
ATOM 3451 C C . ASN A 1 446 ? -28.293 17.881 16.421 1.00 87.25 446 ASN A C 1
ATOM 3453 O O . ASN A 1 446 ? -29.148 18.280 15.632 1.00 87.25 446 ASN A O 1
ATOM 3457 N N . LEU A 1 447 ? -27.035 17.634 16.043 1.00 88.06 447 LEU A N 1
ATOM 3458 C CA . LEU A 1 447 ? -26.529 17.822 14.678 1.00 88.06 447 LEU A CA 1
ATOM 3459 C C . LEU A 1 447 ? -26.553 16.538 13.828 1.00 88.06 447 LEU A C 1
ATOM 3461 O O . LEU A 1 447 ? -26.426 16.622 12.602 1.00 88.06 447 LEU A O 1
ATOM 3465 N N . GLY A 1 448 ? -26.713 15.364 14.444 1.00 87.88 448 GLY A N 1
ATOM 3466 C CA . GLY A 1 448 ? -26.734 14.092 13.732 1.00 87.88 448 GLY A CA 1
ATOM 3467 C C . GLY A 1 448 ? -26.822 12.859 14.633 1.00 87.88 448 GLY A C 1
ATOM 3468 O O . GLY A 1 448 ? -27.467 12.879 15.679 1.00 87.88 448 GLY A O 1
ATOM 3469 N N . GLN A 1 449 ? -26.218 11.757 14.188 1.00 85.62 449 GLN A N 1
ATOM 3470 C CA . GLN A 1 449 ? -26.214 10.473 14.893 1.00 85.62 449 GLN A CA 1
ATOM 3471 C C . GLN A 1 449 ? -24.840 10.202 15.498 1.00 85.62 449 GLN A C 1
ATOM 3473 O O . GLN A 1 449 ? -23.820 10.383 14.837 1.00 85.62 449 GLN A O 1
ATOM 3478 N N . VAL A 1 450 ? -24.811 9.729 16.743 1.00 83.25 450 VAL A N 1
ATOM 3479 C CA . VAL A 1 450 ? -23.569 9.462 17.476 1.00 83.25 450 VAL A CA 1
ATOM 3480 C C . VAL A 1 450 ? -23.604 8.077 18.085 1.00 83.25 450 VAL A C 1
ATOM 3482 O O . VAL A 1 450 ? -24.588 7.656 18.693 1.00 83.25 450 VAL A O 1
ATOM 3485 N N . HIS A 1 451 ? -22.476 7.399 17.976 1.00 82.06 451 HIS A N 1
ATOM 3486 C CA . HIS A 1 451 ? -22.151 6.177 18.671 1.00 82.06 451 HIS A CA 1
ATOM 3487 C C . HIS A 1 451 ? -21.068 6.473 19.704 1.00 82.06 451 HIS A C 1
ATOM 3489 O O . HIS A 1 451 ? -19.950 6.857 19.368 1.00 82.06 451 HIS A O 1
ATOM 3495 N N . ALA A 1 452 ? -21.406 6.282 20.975 1.00 80.94 452 ALA A N 1
ATOM 3496 C CA . ALA A 1 452 ? -20.447 6.315 22.067 1.00 80.94 452 ALA A CA 1
ATOM 3497 C C . ALA A 1 452 ? -20.100 4.877 22.464 1.00 80.94 452 ALA A C 1
ATOM 3499 O O . ALA A 1 452 ? -20.956 4.123 22.939 1.00 80.94 452 ALA A O 1
ATOM 3500 N N . TRP A 1 453 ? -18.843 4.487 22.270 1.00 80.44 453 TRP A N 1
ATOM 3501 C CA . TRP A 1 453 ? -18.357 3.148 22.585 1.00 80.44 453 TRP A CA 1
ATOM 3502 C C . TRP A 1 453 ? -17.357 3.161 23.735 1.00 80.44 453 TRP A C 1
ATOM 3504 O O . TRP A 1 453 ? -16.560 4.083 23.908 1.00 80.44 453 TRP A O 1
ATOM 3514 N N . ARG A 1 454 ? -17.367 2.069 24.505 1.00 84.81 454 ARG A N 1
ATOM 3515 C CA . ARG A 1 454 ? -16.300 1.727 25.447 1.00 84.81 454 ARG A CA 1
ATOM 3516 C C . ARG A 1 454 ? -15.502 0.576 24.857 1.00 84.81 454 ARG A C 1
ATOM 3518 O O . ARG A 1 454 ? -15.923 -0.577 24.920 1.00 84.81 454 ARG A O 1
ATOM 3525 N N . VAL A 1 455 ? -14.373 0.903 24.252 1.00 87.38 455 VAL A N 1
ATOM 3526 C CA . VAL A 1 455 ? -13.537 -0.032 23.506 1.00 87.38 455 VAL A CA 1
ATOM 3527 C C . VAL A 1 455 ? -12.614 -0.796 24.459 1.00 87.38 455 VAL A C 1
ATOM 3529 O O . VAL A 1 455 ? -12.034 -0.227 25.387 1.00 87.38 455 VAL A O 1
ATOM 3532 N N . ALA A 1 456 ? -12.459 -2.099 24.233 1.00 88.50 456 ALA A N 1
ATOM 3533 C CA . ALA A 1 456 ? -11.593 -3.005 24.984 1.00 88.50 456 ALA A CA 1
ATOM 3534 C C . ALA A 1 456 ? -10.103 -2.812 24.630 1.00 88.50 456 ALA A C 1
ATOM 3536 O O . ALA A 1 456 ? -9.414 -3.757 24.251 1.00 88.50 456 ALA A O 1
ATOM 3537 N N . ILE A 1 457 ? -9.608 -1.577 24.745 1.00 85.00 457 ILE A N 1
ATOM 3538 C CA . ILE A 1 457 ? -8.204 -1.196 24.544 1.00 85.00 457 ILE A CA 1
ATOM 3539 C C . ILE A 1 457 ? -7.643 -0.491 25.779 1.00 85.00 457 ILE A C 1
ATOM 3541 O O . ILE A 1 457 ? -8.370 -0.034 26.668 1.00 85.00 457 ILE A O 1
ATOM 3545 N N . LYS A 1 458 ? -6.315 -0.422 25.855 1.00 80.44 458 LYS A N 1
ATOM 3546 C CA . LYS A 1 458 ? -5.610 0.383 26.847 1.00 80.44 458 LYS A CA 1
ATOM 3547 C C . LYS A 1 458 ? -4.348 0.977 26.213 1.00 80.44 458 LYS A C 1
ATOM 3549 O O . LYS A 1 458 ? -3.519 0.192 25.751 1.00 80.44 458 LYS A O 1
ATOM 3554 N N . PRO A 1 459 ? -4.152 2.310 26.270 1.00 82.69 459 PRO A N 1
ATOM 3555 C CA . PRO A 1 459 ? -5.087 3.355 26.741 1.00 82.69 459 PRO A CA 1
ATOM 3556 C C . PRO A 1 459 ? -6.266 3.607 25.764 1.00 82.69 459 PRO A C 1
ATOM 3558 O O . PRO A 1 459 ? -6.355 2.930 24.747 1.00 82.69 459 PRO A O 1
ATOM 3561 N N . GLY A 1 460 ? -7.166 4.558 26.079 1.00 81.12 460 GLY A N 1
ATOM 3562 C CA . GLY A 1 460 ? -8.152 5.099 25.116 1.00 81.12 460 GLY A CA 1
ATOM 3563 C C . GLY A 1 460 ? -9.522 4.408 25.051 1.00 81.12 460 GLY A C 1
ATOM 3564 O O . GLY A 1 460 ? -10.026 4.155 23.967 1.00 81.12 460 GLY A O 1
ATOM 3565 N N . ARG A 1 461 ? -10.133 4.057 26.191 1.00 83.56 461 ARG A N 1
ATOM 3566 C CA . ARG A 1 461 ? -11.409 3.307 26.200 1.00 83.56 461 ARG A CA 1
ATOM 3567 C C . ARG A 1 461 ? -12.604 4.052 25.592 1.00 83.56 461 ARG A C 1
ATOM 3569 O O . ARG A 1 461 ? -13.341 3.403 24.856 1.00 83.56 461 ARG A O 1
ATOM 3576 N N . PRO A 1 462 ? -12.881 5.321 25.936 1.00 86.00 462 PRO A N 1
ATOM 3577 C CA . PRO A 1 462 ? -14.006 6.037 25.347 1.00 86.00 462 PRO A CA 1
ATOM 3578 C C . PRO A 1 462 ? -13.672 6.424 23.907 1.00 86.00 462 PRO A C 1
ATOM 3580 O O . PRO A 1 462 ? -12.591 6.949 23.650 1.00 86.00 462 PRO A O 1
ATOM 3583 N N . LEU A 1 463 ? -14.603 6.165 22.995 1.00 87.44 463 LEU A N 1
ATOM 3584 C CA . LEU A 1 463 ? -14.546 6.629 21.615 1.00 87.44 463 LEU A CA 1
ATOM 3585 C C . LEU A 1 463 ? -15.931 7.136 21.223 1.00 87.44 463 LEU A C 1
ATOM 3587 O O . LEU A 1 463 ? -16.916 6.411 21.391 1.00 87.44 463 LEU A O 1
ATOM 3591 N N . ALA A 1 464 ? -15.996 8.356 20.702 1.00 87.25 464 ALA A N 1
ATOM 3592 C CA . ALA A 1 464 ? -17.170 8.855 20.010 1.00 87.25 464 ALA A CA 1
ATOM 3593 C C . ALA A 1 464 ? -16.936 8.736 18.507 1.00 87.25 464 ALA A C 1
ATOM 3595 O O . ALA A 1 464 ? -15.842 8.968 18.010 1.00 87.25 464 ALA A O 1
ATOM 3596 N N . PHE A 1 465 ? -17.969 8.335 17.788 1.00 90.12 465 PHE A N 1
ATOM 3597 C CA . PHE A 1 465 ? -17.973 8.331 16.338 1.00 90.12 465 PHE A CA 1
ATOM 3598 C C . PHE A 1 465 ? -19.379 8.649 15.878 1.00 90.12 465 PHE A C 1
ATOM 3600 O O . PHE A 1 465 ? -20.343 8.149 16.452 1.00 90.12 465 PHE A O 1
ATOM 3607 N N . GLY A 1 466 ? -19.525 9.472 14.856 1.00 88.81 466 GLY A N 1
ATOM 3608 C CA . GLY A 1 466 ? -20.851 9.858 14.417 1.00 88.81 466 GLY A CA 1
ATOM 3609 C C . GLY A 1 466 ? -20.888 10.386 13.007 1.00 88.81 466 GLY A C 1
ATOM 3610 O O . GLY A 1 466 ? -19.870 10.537 12.333 1.00 88.81 466 GLY A O 1
ATOM 3611 N N . THR A 1 467 ? -22.104 10.688 12.588 1.00 90.50 467 THR A N 1
ATOM 3612 C CA . THR A 1 467 ? -22.388 11.331 11.321 1.00 90.50 467 THR A CA 1
ATOM 3613 C C . THR A 1 467 ? -23.225 12.579 11.559 1.00 90.50 467 THR A C 1
ATOM 3615 O O . THR A 1 467 ? -24.184 12.569 12.329 1.00 90.50 467 THR A O 1
ATOM 3618 N N . LEU A 1 468 ? -22.858 13.671 10.902 1.00 89.94 468 LEU A N 1
ATOM 3619 C CA . LEU A 1 468 ? -23.506 14.975 10.985 1.00 89.94 468 LEU A CA 1
ATOM 3620 C C . LEU A 1 468 ? -24.061 15.366 9.612 1.00 89.94 468 LEU A C 1
ATOM 3622 O O . LEU A 1 468 ? -23.660 14.808 8.588 1.00 89.94 468 LEU A O 1
ATOM 3626 N N . ASN A 1 469 ? -24.974 16.343 9.596 1.00 84.31 469 ASN A N 1
ATOM 3627 C CA . ASN A 1 469 ? -25.506 16.937 8.364 1.00 84.31 469 ASN A CA 1
ATOM 3628 C C . ASN A 1 469 ? -26.095 15.887 7.391 1.00 84.31 469 ASN A C 1
ATOM 3630 O O . ASN A 1 469 ? -25.678 15.772 6.242 1.00 84.31 469 ASN A O 1
ATOM 3634 N N . ASN A 1 470 ? -27.060 15.089 7.869 1.00 78.75 470 ASN A N 1
ATOM 3635 C CA . ASN A 1 470 ? -27.700 14.004 7.106 1.00 78.75 470 ASN A CA 1
ATOM 3636 C C . ASN A 1 470 ? -26.704 12.980 6.531 1.00 78.75 470 ASN A C 1
ATOM 3638 O O . ASN A 1 470 ? -26.769 12.642 5.350 1.00 78.75 470 ASN A O 1
ATOM 3642 N N . GLU A 1 471 ? -25.791 12.491 7.370 1.00 77.81 471 GLU A N 1
ATOM 3643 C CA . GLU A 1 471 ? -24.821 11.444 7.016 1.00 77.81 471 GLU A CA 1
ATOM 3644 C C . GLU A 1 471 ? -23.740 11.866 6.003 1.00 77.81 471 GLU A C 1
ATOM 3646 O O . GLU A 1 471 ? -23.075 11.019 5.411 1.00 77.81 471 GLU A O 1
ATOM 3651 N N . GLN A 1 472 ? -23.529 13.175 5.816 1.00 82.31 472 GLN A N 1
ATOM 3652 C CA . GLN A 1 472 ? -22.543 13.701 4.862 1.00 82.31 472 GLN A CA 1
ATOM 3653 C C . GLN A 1 472 ? -21.160 13.949 5.470 1.00 82.31 472 GLN A C 1
ATOM 3655 O O . GLN A 1 472 ? -20.168 13.866 4.750 1.00 82.31 472 GLN A O 1
ATOM 3660 N N . THR A 1 473 ? -21.084 14.226 6.774 1.00 90.00 473 THR A N 1
ATOM 3661 C CA . THR A 1 473 ? -19.820 14.512 7.467 1.00 90.00 473 THR A CA 1
ATOM 3662 C C . THR A 1 473 ? -19.621 13.548 8.621 1.00 90.00 473 THR A C 1
ATOM 3664 O O . THR A 1 473 ? -20.529 13.339 9.422 1.00 90.00 473 THR A O 1
ATOM 3667 N N . LEU A 1 474 ? -18.425 12.984 8.737 1.00 93.00 474 LEU A N 1
ATOM 3668 C CA . LEU A 1 474 ? -18.048 12.124 9.853 1.00 93.00 474 LEU A CA 1
ATOM 3669 C C . LEU A 1 474 ? -17.559 12.954 11.041 1.00 93.00 474 LEU A C 1
ATOM 3671 O O . LEU A 1 474 ? -16.951 14.007 10.864 1.00 93.00 474 LEU A O 1
ATOM 3675 N N . PHE A 1 475 ? -17.782 12.451 12.249 1.00 92.38 475 PHE A N 1
ATOM 3676 C CA . PHE A 1 475 ? -17.215 12.983 13.484 1.00 92.38 475 PHE A CA 1
ATOM 3677 C C . PHE A 1 475 ? -16.409 11.896 14.198 1.00 92.38 475 PHE A C 1
ATOM 3679 O O . PHE A 1 475 ? -16.884 10.759 14.295 1.00 92.38 475 PHE A O 1
ATOM 3686 N N . LEU A 1 476 ? -15.225 12.255 14.701 1.00 89.38 476 LEU A N 1
ATOM 3687 C CA . LEU A 1 476 ? -14.326 11.396 15.473 1.00 89.38 476 LEU A CA 1
ATOM 3688 C C . LEU A 1 476 ? -13.797 12.097 16.729 1.00 89.38 476 LEU A C 1
ATOM 3690 O O . LEU A 1 476 ? -13.335 13.256 16.608 1.00 89.38 476 LEU A O 1
#

Foldseek 3Di:
DAEEEEAEDPPLCSVVLVVLLVVVCVVLVFFEAEAEDDPDDDDPDDPPDPQNVCVVVPDQKGKDDDPVDIDIDGDCDPHDDDAPVVVVVPDDDGDYYYYYDPLAHDHAYEYGGADADPVGGSVVVGVRDQEYAYPDPDDDDPHHYHDNPPSVRVNVVVCVVRVPDRPPPPPDPPPDPDDVPDPADAPVVVVVVQVVLDDDDQAKDKFFLVVQAQFFFAAFDFFQAAVVNFKWFQAWFKFDQPVLCVVLVQKAAEDPDEFEAPDPDQAADDRRHIHGYHGNGHRHHNTQDGDHRVQWDDDPNITGHDPPRDTRDRIDGTRNPHHGGDRLDHGRDGQHPVSSVSCVVSPNRIGIGHDAFEEEEEEEDPQEDDPPDDHDPSHDYDDQRVVVVVVSVVSVHRYDYPYYFYQDQVRLLVVVVVCLVPGQEYEYPDQQDPDPSRSNVVSQVVFFDKDWGQHPDPPPRTDIWTAGDVSRHIYD

Secondary structure (DSSP, 8-state):
-EEEEEE-STTS-HHHHHHHHHHHHHHTT--EEEEE--SS---SS-TTSHHHHHHHTT-SEEEEE-SS-EEEEE--TTSPPPPHHHHGGGS-S-SEEEEE--TTSSS-EEEEESS--TT--STTT-TTEEEEEE--S----SSPEEETT-HHHHHHHHHHHHT-PPP------TT----TTS-PBPHHHHHHHHHHH------EEEEEGGG-TTPBBSS-EE-SS-BSSS-EESSSEEEE-TTHHHHTTTEEEEEEEEE-TT-----BPPTT-EEEE-TTPBPPBT--EEEEGGG-EEETTEEE--TTPPTT-SEE-TTSSB-TT-EEE-TT-B--HHHHHHHHHTT-SEEEEEPPPEEEEEEE-TTEE-TTSPPPTT-EE--HHHHHHHHHHHTT-EEEEEEEE-SSHHHHHHHHHHHHHH-SEEEESS----STT-HHHHHHHHHEEEEEEEBS-SS--EEEEEEETTTTEEE-

Radius of gyration: 36.25 Å; chains: 1; bounding box: 71×83×86 Å

Sequence (476 aa):
MQVFGIVGWKNNGKTTLVERLIANLTRRGYKVGSIKHAHHDVDLDQPGRDSYRHRAAGASETMLATGKRWALMHEYGAEPEAPLEQLVTHFSACDLVIVEGYKQAAHNKIEVIREVNKNGLLADQVPNIKAIATNLDTVESDLPILDLDNIEQITDWLLQETGLSTPIASPTNPNDCYDPAQNLMLAQTVWDNMQQQVQAHRRQHLLDLDQCHNLVLATDIVSHFDSPRFDNVAVDGWAIKHTDLEANNYCLPAMDGEANAGAVNNLVLTPGHCLRVFTGARMPTGADTIVMQEDVEGRDNKCHFHPHTKANTNWRPRGEDVGKGDIILAKGQALRPQDIGLAAATGHSQLPVYEPVKVALFSTGDEVFEIGTKLPDNGIYDVNRYLLKALYQDLHCEVTDLGIIADNYDSLYTALSNAAHNHDLIVTSGGASTGDHDHIHQVLSNLGQVHAWRVAIKPGRPLAFGTLNNEQTLFL